Protein AF-0000000084807768 (afdb_homodimer)

Radius of gyration: 32.24 Å; Cα contacts (8 Å, |Δi|>4): 509; chains: 2; bounding box: 111×140×122 Å

Solvent-accessible surface area (backbone atoms only — not comparable to full-atom values): 28298 Å² total; per-residue (Å²): 135,82,79,77,74,78,76,78,73,80,76,80,74,75,76,74,76,69,77,76,74,72,58,70,71,52,49,54,52,36,40,33,54,23,35,33,43,44,36,30,48,33,30,74,87,64,47,47,64,62,57,38,18,57,67,37,71,49,60,60,67,51,44,45,72,77,49,62,34,70,67,48,39,50,44,47,25,26,46,52,51,16,53,52,47,26,67,62,45,48,61,47,45,53,56,60,69,47,89,59,97,47,50,66,65,51,48,50,53,46,53,51,50,50,41,51,58,51,51,41,81,81,64,63,67,42,58,55,39,29,47,56,49,28,37,73,63,62,40,71,42,26,50,47,29,39,60,58,22,60,47,50,50,52,53,48,51,43,45,49,44,14,66,68,67,73,48,60,68,78,36,63,66,59,45,50,34,50,49,46,47,53,48,40,43,45,34,52,50,81,39,32,52,57,55,28,57,71,66,74,42,93,66,80,45,74,70,58,42,50,55,49,47,54,51,51,48,51,50,42,35,35,54,68,70,65,45,71,81,78,65,73,71,75,72,73,74,64,77,72,77,75,72,80,73,78,78,79,85,120,137,84,78,77,75,79,78,78,72,80,77,78,74,75,76,74,76,69,76,76,75,71,57,68,71,52,50,54,50,35,41,32,54,23,34,33,43,46,36,30,48,32,29,74,87,65,48,47,64,62,58,38,18,58,66,38,71,46,59,59,69,50,44,45,73,76,49,63,32,69,67,48,39,50,45,48,25,26,46,52,52,16,51,53,48,27,66,64,46,48,62,46,45,54,55,62,71,48,89,60,97,46,50,65,63,52,48,51,52,45,53,51,50,50,40,51,60,49,53,42,81,80,64,64,67,43,58,56,40,30,46,57,47,29,36,73,64,63,41,70,41,25,50,48,29,39,61,55,22,59,48,50,50,50,52,49,49,42,45,49,44,14,65,68,70,73,47,62,69,80,36,61,67,58,46,52,35,51,48,46,48,55,48,42,44,44,34,52,50,81,38,32,52,57,54,28,55,69,67,74,42,94,66,80,46,73,71,56,41,50,54,48,48,54,51,50,48,50,49,41,35,34,55,69,68,66,44,71,80,79,65,73,72,74,73,74,75,63,74,74,74,78,74,79,74,78,77,79,81,128

Structure (mmCIF, N/CA/C/O backbone):
data_AF-0000000084807768-model_v1
#
loop_
_entity.id
_entity.type
_entity.pdbx_description
1 polymer 'Transcriptional regulator, TetR family'
#
loop_
_atom_site.group_PDB
_atom_site.id
_atom_site.type_symbol
_atom_site.label_atom_id
_atom_site.label_alt_id
_atom_site.label_comp_id
_atom_site.label_asym_id
_atom_site.label_entity_id
_atom_site.label_seq_id
_atom_site.pdbx_PDB_ins_code
_atom_site.Cartn_x
_atom_site.Cartn_y
_atom_site.Cartn_z
_atom_site.occupancy
_atom_site.B_iso_or_equiv
_atom_site.auth_seq_id
_atom_site.auth_comp_id
_atom_site.auth_asym_id
_atom_site.auth_atom_id
_atom_site.pdbx_PDB_model_num
ATOM 1 N N . MET A 1 1 ? -61.125 73.938 -1.178 1 29.27 1 MET A N 1
ATOM 2 C CA . MET A 1 1 ? -61 72.625 -1.854 1 29.27 1 MET A CA 1
ATOM 3 C C . MET A 1 1 ? -59.625 72.062 -1.706 1 29.27 1 MET A C 1
ATOM 5 O O . MET A 1 1 ? -58.719 72.375 -2.475 1 29.27 1 MET A O 1
ATOM 9 N N . LEU A 1 2 ? -59.125 71.938 -0.467 1 34.31 2 LEU A N 1
ATOM 10 C CA . LEU A 1 2 ? -57.781 71.562 -0.011 1 34.31 2 LEU A CA 1
ATOM 11 C C . LEU A 1 2 ? -57.438 70.125 -0.408 1 34.31 2 LEU A C 1
ATOM 13 O O . LEU A 1 2 ? -58.125 69.188 -0.007 1 34.31 2 LEU A O 1
ATOM 17 N N . THR A 1 3 ? -56.906 69.938 -1.585 1 36.53 3 THR A N 1
ATOM 18 C CA . THR A 1 3 ? -56.5 68.688 -2.207 1 36.53 3 THR A CA 1
ATOM 19 C C . THR A 1 3 ? -55.594 67.875 -1.279 1 36.53 3 THR A C 1
ATOM 21 O O . THR A 1 3 ? -54.531 68.375 -0.882 1 36.53 3 THR A O 1
ATOM 24 N N . MET A 1 4 ? -56.094 67 -0.448 1 34.72 4 MET A N 1
ATOM 25 C CA . MET A 1 4 ? -55.469 66.062 0.498 1 34.72 4 MET A CA 1
ATOM 26 C C . MET A 1 4 ? -54.438 65.188 -0.205 1 34.72 4 MET A C 1
ATOM 28 O O . MET A 1 4 ? -54.75 64.5 -1.168 1 34.72 4 MET A O 1
ATOM 32 N N . ILE A 1 5 ? -53.188 65.688 -0.373 1 42.75 5 ILE A N 1
ATOM 33 C CA . ILE A 1 5 ? -52.125 64.938 -0.986 1 42.75 5 ILE A CA 1
ATOM 34 C C . ILE A 1 5 ? -52.031 63.531 -0.302 1 42.75 5 ILE A C 1
ATOM 36 O O . ILE A 1 5 ? -51.969 63.469 0.927 1 42.75 5 ILE A O 1
ATOM 40 N N . PRO A 1 6 ? -52.469 62.469 -0.939 1 42.12 6 PRO A N 1
ATOM 41 C CA . PRO A 1 6 ? -52.438 61.125 -0.344 1 42.12 6 PRO A CA 1
ATOM 42 C C . PRO A 1 6 ? -51.031 60.719 0.126 1 42.12 6 PRO A C 1
ATOM 44 O O . PRO A 1 6 ? -50.031 61.125 -0.489 1 42.12 6 PRO A O 1
ATOM 47 N N . THR A 1 7 ? -50.781 60.719 1.418 1 40.09 7 THR A N 1
ATOM 48 C CA . THR A 1 7 ? -49.531 60.281 2.047 1 40.09 7 THR A CA 1
ATOM 49 C C . THR A 1 7 ? -49.094 58.938 1.503 1 40.09 7 THR A C 1
ATOM 51 O O . THR A 1 7 ? -49.844 57.969 1.578 1 40.09 7 THR A O 1
ATOM 54 N N . MET A 1 8 ? -48.219 58.906 0.481 1 39.56 8 MET A N 1
ATOM 55 C CA . MET A 1 8 ? -47.625 57.719 -0.073 1 39.56 8 MET A CA 1
ATOM 56 C C . MET A 1 8 ? -47.094 56.812 1.036 1 39.56 8 MET A C 1
ATOM 58 O O . MET A 1 8 ? -46.25 57.25 1.848 1 39.56 8 MET A O 1
ATOM 62 N N . MET A 1 9 ? -47.812 55.781 1.543 1 40.69 9 MET A N 1
ATOM 63 C CA . MET A 1 9 ? -47.375 54.781 2.527 1 40.69 9 MET A CA 1
ATOM 64 C C . MET A 1 9 ? -46.031 54.188 2.141 1 40.69 9 MET A C 1
ATOM 66 O O . MET A 1 9 ? -45.781 53.938 0.959 1 40.69 9 MET A O 1
ATOM 70 N N . PRO A 1 10 ? -44.938 54.344 2.908 1 39.03 10 PRO A N 1
ATOM 71 C CA . PRO A 1 10 ? -43.656 53.781 2.58 1 39.03 10 PRO A CA 1
ATOM 72 C C . PRO A 1 10 ? -43.719 52.281 2.223 1 39.03 10 PRO A C 1
ATOM 74 O O . PRO A 1 10 ? -44.625 51.594 2.686 1 39.03 10 PRO A O 1
ATOM 77 N N . ASN A 1 11 ? -43.406 51.906 1.027 1 36.78 11 ASN A N 1
ATOM 78 C CA . ASN A 1 11 ? -43.219 50.531 0.542 1 36.78 11 ASN A CA 1
ATOM 79 C C . ASN A 1 11 ? -42.469 49.688 1.538 1 36.78 11 ASN A C 1
ATOM 81 O O . ASN A 1 11 ? -41.375 50.062 2.008 1 36.78 11 ASN A O 1
ATOM 85 N N . ARG A 1 12 ? -43.094 48.781 2.322 1 38.62 12 ARG A N 1
ATOM 86 C CA . ARG A 1 12 ? -42.5 47.719 3.133 1 38.62 12 ARG A CA 1
ATOM 87 C C . ARG A 1 12 ? -41.281 47.094 2.428 1 38.62 12 ARG A C 1
ATOM 89 O O . ARG A 1 12 ? -41.406 46.625 1.304 1 38.62 12 ARG A O 1
ATOM 96 N N . HIS A 1 13 ? -40.062 47.531 2.73 1 37.94 13 HIS A N 1
ATOM 97 C CA . HIS A 1 13 ? -38.812 46.906 2.316 1 37.94 13 HIS A CA 1
ATOM 98 C C . HIS A 1 13 ? -38.938 45.375 2.232 1 37.94 13 HIS A C 1
ATOM 100 O O . HIS A 1 13 ? -39.531 44.781 3.109 1 37.94 13 HIS A O 1
ATOM 106 N N . ALA A 1 14 ? -38.844 44.75 1.105 1 40.06 14 ALA A N 1
ATOM 107 C CA . ALA A 1 14 ? -38.656 43.344 0.775 1 40.06 14 ALA A CA 1
ATOM 108 C C . ALA A 1 14 ? -37.75 42.656 1.783 1 40.06 14 ALA A C 1
ATOM 110 O O . ALA A 1 14 ? -36.594 43.031 1.935 1 40.06 14 ALA A O 1
ATOM 111 N N . ALA A 1 15 ? -38.219 42.188 2.869 1 39.19 15 ALA A N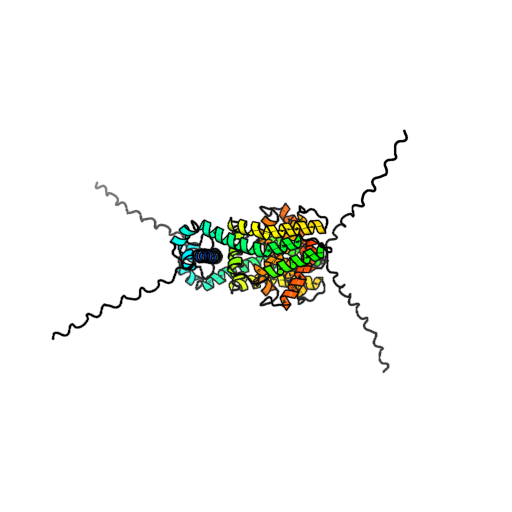 1
ATOM 112 C CA . ALA A 1 15 ? -37.438 41.25 3.676 1 39.19 15 ALA A CA 1
ATOM 113 C C . ALA A 1 15 ? -36.594 40.344 2.793 1 39.19 15 ALA A C 1
ATOM 115 O O . ALA A 1 15 ? -37.125 39.688 1.876 1 39.19 15 ALA A O 1
ATOM 116 N N . HIS A 1 16 ? -35.375 40.656 2.439 1 39.19 16 HIS A N 1
ATOM 117 C CA . HIS A 1 16 ? -34.406 39.812 1.778 1 39.19 16 HIS A CA 1
ATOM 118 C C . HIS A 1 16 ? -34.531 38.344 2.244 1 39.19 16 HIS A C 1
ATOM 120 O O . HIS A 1 16 ? -34.594 38.094 3.445 1 39.19 16 HIS A O 1
ATOM 126 N N . ASP A 1 17 ? -35.125 37.438 1.575 1 40.28 17 ASP A N 1
ATOM 127 C CA . ASP A 1 17 ? -35.156 35.969 1.685 1 40.28 17 ASP A CA 1
ATOM 128 C C . ASP A 1 17 ? -33.844 35.438 2.199 1 40.28 17 ASP A C 1
ATOM 130 O O . ASP A 1 17 ? -32.812 35.531 1.517 1 40.28 17 ASP A O 1
ATOM 134 N N . ARG A 1 18 ? -33.531 35.5 3.479 1 44.38 18 ARG A N 1
ATOM 135 C CA . ARG A 1 18 ? -32.344 34.75 3.959 1 44.38 18 ARG A CA 1
ATOM 136 C C . ARG A 1 18 ? -32.25 33.406 3.268 1 44.38 18 ARG A C 1
ATOM 138 O O . ARG A 1 18 ? -33.219 32.656 3.176 1 44.38 18 ARG A O 1
ATOM 145 N N . PRO A 1 19 ? -31.344 33.125 2.389 1 46.38 19 PRO A N 1
ATOM 146 C CA . PRO A 1 19 ? -31.219 31.797 1.758 1 46.38 19 PRO A CA 1
ATOM 147 C C . PRO A 1 19 ? -31.547 30.656 2.713 1 46.38 19 PRO A C 1
ATOM 149 O O . PRO A 1 19 ? -31.203 30.703 3.896 1 46.38 19 PRO A O 1
ATOM 152 N N . MET A 1 20 ? -32.594 29.984 2.604 1 43.62 20 MET A N 1
ATOM 153 C CA . MET A 1 20 ? -33 28.781 3.334 1 43.62 20 MET A CA 1
ATOM 154 C C . MET A 1 20 ? -31.781 27.922 3.664 1 43.62 20 MET A C 1
ATOM 156 O O . MET A 1 20 ? -30.984 27.578 2.781 1 43.62 20 MET A O 1
ATOM 160 N N . ALA A 1 21 ? -31.312 27.875 4.906 1 47.38 21 ALA A N 1
ATOM 161 C CA . ALA A 1 21 ? -30.266 26.984 5.406 1 47.38 21 ALA A CA 1
ATOM 162 C C . ALA A 1 21 ? -30.422 25.578 4.836 1 47.38 21 ALA A C 1
ATOM 164 O O . ALA A 1 21 ? -31.547 25.094 4.68 1 47.38 21 ALA A O 1
ATOM 165 N N . PRO A 1 22 ? -29.5 25.047 4.035 1 53.06 22 PRO A N 1
ATOM 166 C CA . PRO A 1 22 ? -29.625 23.672 3.523 1 53.06 22 PRO A CA 1
ATOM 167 C C . PRO A 1 22 ? -30.188 22.703 4.562 1 53.06 22 PRO A C 1
ATOM 169 O O . PRO A 1 22 ? -30.016 22.922 5.766 1 53.06 22 PRO A O 1
ATOM 172 N N . PRO A 1 23 ? -31.078 21.781 4.168 1 56.97 23 PRO A N 1
ATOM 173 C CA . PRO A 1 23 ? -31.656 20.812 5.113 1 56.97 23 PRO A CA 1
ATOM 174 C C . PRO A 1 23 ? -30.609 20.125 5.973 1 56.97 23 PRO A C 1
ATOM 176 O O . PRO A 1 23 ? -29.453 19.984 5.547 1 56.97 23 PRO A O 1
ATOM 179 N N . ALA A 1 24 ? -30.844 19.969 7.285 1 55.81 24 ALA A N 1
ATOM 180 C CA . ALA A 1 24 ? -30 19.391 8.328 1 55.81 24 ALA A CA 1
ATOM 181 C C . ALA A 1 24 ? -29.219 18.203 7.793 1 55.81 24 ALA A C 1
ATOM 183 O O . ALA A 1 24 ? -28.047 18.016 8.141 1 55.81 24 ALA A O 1
ATOM 184 N N . SER A 1 25 ? -29.891 17.375 6.902 1 65.12 25 SER A N 1
ATOM 185 C CA . SER A 1 25 ? -29.234 16.203 6.32 1 65.12 25 SER A CA 1
ATOM 186 C C . SER A 1 25 ? -28.078 16.609 5.41 1 65.12 25 SER A C 1
ATOM 188 O O . SER A 1 25 ? -27.031 15.969 5.41 1 65.12 25 SER A O 1
ATOM 190 N N . ASP A 1 26 ? -28.219 17.75 4.965 1 85.56 26 ASP A N 1
ATOM 191 C CA . ASP A 1 26 ? -27.219 18.234 4.016 1 85.56 26 ASP A CA 1
ATOM 192 C C . ASP A 1 26 ? -25.984 18.781 4.742 1 85.56 26 ASP A C 1
ATOM 194 O O . ASP A 1 26 ? -24.844 18.484 4.355 1 85.56 26 ASP A O 1
ATOM 198 N N . THR A 1 27 ? -26.328 19.281 5.996 1 91.75 27 THR A N 1
ATOM 199 C CA . THR A 1 27 ? -25.25 19.859 6.777 1 91.75 27 THR A CA 1
ATOM 200 C C . THR A 1 27 ? -24.359 18.766 7.371 1 91.75 27 THR A C 1
ATOM 202 O O . THR A 1 27 ? -23.141 18.859 7.332 1 91.75 27 THR A O 1
ATOM 205 N N . ARG A 1 28 ? -25 17.734 7.852 1 94.94 28 ARG A N 1
ATOM 206 C CA . ARG A 1 28 ? -24.266 16.609 8.422 1 94.94 28 ARG A CA 1
ATOM 207 C C . ARG A 1 28 ? -23.359 15.961 7.379 1 94.94 28 ARG A C 1
ATOM 209 O O . ARG A 1 28 ? -22.203 15.672 7.656 1 94.94 28 ARG A O 1
ATOM 216 N N . ALA A 1 29 ? -23.938 15.789 6.234 1 95.38 29 ALA A N 1
ATOM 217 C CA . ALA A 1 29 ? -23.188 15.172 5.145 1 95.38 29 ALA A CA 1
ATOM 218 C C . ALA A 1 29 ? -22.016 16.047 4.73 1 95.38 29 ALA A C 1
ATOM 220 O O . ALA A 1 29 ? -20.922 15.539 4.469 1 95.38 29 ALA A O 1
ATOM 221 N N . ARG A 1 30 ? -22.203 17.25 4.738 1 95.88 30 ARG A N 1
ATOM 222 C CA . ARG A 1 30 ? -21.141 18.188 4.383 1 95.88 30 ARG A CA 1
ATOM 223 C C . ARG A 1 30 ? -20.016 18.156 5.414 1 95.88 30 ARG A C 1
ATOM 225 O O . ARG A 1 30 ? -18.844 18.234 5.062 1 95.88 30 ARG A O 1
ATOM 232 N N . MET A 1 31 ? -20.406 18.062 6.625 1 97.38 31 MET A N 1
ATOM 233 C CA . MET A 1 31 ? -19.422 18.031 7.691 1 97.38 31 MET A CA 1
ATOM 234 C C . MET A 1 31 ? -18.609 16.734 7.641 1 97.38 31 MET A C 1
ATOM 236 O O . MET A 1 31 ? -17.406 16.734 7.895 1 97.38 31 MET A O 1
ATOM 240 N N . ILE A 1 32 ? -19.281 15.672 7.277 1 97.88 32 ILE A N 1
ATOM 241 C CA . ILE A 1 32 ? -18.594 14.391 7.148 1 97.88 32 ILE A CA 1
ATOM 242 C C . ILE A 1 32 ? -17.609 14.445 5.98 1 97.88 32 ILE A C 1
ATOM 244 O O . ILE A 1 32 ? -16.469 14.008 6.105 1 97.88 32 ILE A O 1
ATOM 248 N N . GLU A 1 33 ? -18.031 15 4.898 1 96.88 33 GLU A N 1
ATOM 249 C CA . GLU A 1 33 ? -17.156 15.141 3.738 1 96.88 33 GLU A CA 1
ATOM 250 C C . GLU A 1 33 ? -15.953 16.031 4.055 1 96.88 33 GLU A C 1
ATOM 252 O O . GLU A 1 33 ? -14.82 15.695 3.691 1 96.88 33 GLU A O 1
ATOM 257 N N . ALA A 1 34 ? -16.234 17.078 4.73 1 97.31 34 ALA A N 1
ATOM 258 C CA . ALA A 1 34 ? -15.156 17.969 5.164 1 97.31 34 ALA A CA 1
ATOM 259 C C . ALA A 1 34 ? -14.211 17.25 6.117 1 97.31 34 ALA A C 1
ATOM 261 O O . ALA A 1 34 ? -12.992 17.438 6.043 1 97.31 34 ALA A O 1
ATOM 262 N N . ALA A 1 35 ? -14.773 16.5 7 1 98.25 35 ALA A N 1
ATOM 263 C CA . ALA A 1 35 ? -13.977 15.75 7.965 1 98.25 35 ALA A CA 1
ATOM 264 C C . ALA A 1 35 ? -13.039 14.773 7.262 1 98.25 35 ALA A C 1
ATOM 266 O O . ALA A 1 35 ? -11.859 14.68 7.609 1 98.25 35 ALA A O 1
ATOM 267 N N . ILE A 1 36 ? -13.531 14.078 6.254 1 97.44 36 ILE A N 1
ATOM 268 C CA . ILE A 1 36 ? -12.719 13.125 5.5 1 97.44 36 ILE A CA 1
ATOM 269 C C . ILE A 1 36 ? -11.547 13.859 4.852 1 97.44 36 ILE A C 1
ATOM 271 O O . ILE A 1 36 ? -10.398 13.398 4.93 1 97.44 36 ILE A O 1
ATOM 275 N N . GLU A 1 37 ? -11.797 14.93 4.359 1 95.31 37 GLU A N 1
ATOM 276 C CA . GLU A 1 37 ? -10.766 15.703 3.674 1 95.31 37 GLU A CA 1
ATOM 277 C C . GLU A 1 37 ? -9.734 16.25 4.66 1 95.31 37 GLU A C 1
ATOM 279 O O . GLU A 1 37 ? -8.531 16.094 4.449 1 95.31 37 GLU A O 1
ATOM 284 N N . VAL A 1 38 ? -10.242 16.859 5.746 1 95.56 38 VAL A N 1
ATOM 285 C CA . VAL A 1 38 ? -9.359 17.547 6.688 1 95.56 38 VAL A CA 1
ATOM 286 C C . VAL A 1 38 ? -8.562 16.516 7.484 1 95.56 38 VAL A C 1
ATOM 288 O O . VAL A 1 38 ? -7.332 16.594 7.559 1 95.56 38 VAL A O 1
ATOM 291 N N . PHE A 1 39 ? -9.203 15.484 8.008 1 95.94 39 PHE A N 1
ATOM 292 C CA . PHE A 1 39 ? -8.508 14.453 8.766 1 95.94 39 PHE A CA 1
ATOM 293 C C . PHE A 1 39 ? -7.562 13.664 7.863 1 95.94 39 PHE A C 1
ATOM 295 O O . PHE A 1 39 ? -6.492 13.234 8.305 1 95.94 39 PHE A O 1
ATOM 302 N N . GLY A 1 40 ? -7.953 13.477 6.621 1 92.88 40 GLY A N 1
ATOM 303 C CA . GLY A 1 40 ? -7.062 12.844 5.664 1 92.88 40 GLY A CA 1
ATOM 304 C C . GLY A 1 40 ? -5.809 13.656 5.391 1 92.88 40 GLY A C 1
ATOM 305 O O . GLY A 1 40 ? -4.723 13.094 5.238 1 92.88 40 GLY A O 1
ATOM 306 N N . SER A 1 41 ? -5.973 14.914 5.418 1 88.88 41 SER A N 1
ATOM 307 C CA . SER A 1 41 ? -4.887 15.797 5.016 1 88.88 41 SER A CA 1
ATOM 308 C C . SER A 1 41 ? -3.932 16.062 6.18 1 88.88 41 SER A C 1
ATOM 310 O O . SER A 1 41 ? -2.717 15.914 6.035 1 88.88 41 SER A O 1
ATOM 312 N N . VAL A 1 42 ? -4.508 16.344 7.395 1 89.56 42 VAL A N 1
ATOM 313 C CA . VAL A 1 42 ? -3.615 16.828 8.438 1 89.56 42 VAL A CA 1
ATOM 314 C C . VAL A 1 42 ? -3.641 15.875 9.633 1 89.56 42 VAL A C 1
ATOM 316 O O . VAL A 1 42 ? -2.889 16.047 10.594 1 89.56 42 VAL A O 1
ATOM 319 N N . GLY A 1 43 ? -4.477 14.852 9.547 1 90.88 43 GLY A N 1
ATOM 320 C CA . GLY A 1 43 ? -4.555 13.898 10.641 1 90.88 43 GLY A CA 1
ATOM 321 C C . GLY A 1 43 ? -5.465 14.352 11.773 1 90.88 43 GLY A C 1
ATOM 322 O O . GLY A 1 43 ? -5.918 15.5 11.781 1 90.88 43 GLY A O 1
ATOM 323 N N . TYR A 1 44 ? -5.762 13.461 12.672 1 93.62 44 TYR A N 1
ATOM 324 C CA . TYR A 1 44 ? -6.664 13.727 13.789 1 93.62 44 TYR A CA 1
ATOM 325 C C . TYR A 1 44 ? -6.094 14.805 14.695 1 93.62 44 TYR A C 1
ATOM 327 O O . TYR A 1 44 ? -6.785 15.766 15.039 1 93.62 44 TYR A O 1
ATOM 335 N N . ASP A 1 45 ? -4.844 14.648 15.094 1 90.44 45 ASP A N 1
ATOM 336 C CA . ASP A 1 45 ? -4.227 15.578 16.047 1 90.44 45 ASP A CA 1
ATOM 337 C C . ASP A 1 45 ? -4.004 16.938 15.406 1 90.44 45 ASP A C 1
ATOM 339 O O . ASP A 1 45 ? -4.113 17.969 16.078 1 90.44 45 ASP A O 1
ATOM 343 N N . GLY A 1 46 ? -3.801 16.953 14.164 1 89 46 GLY A N 1
ATOM 344 C CA . GLY A 1 46 ? -3.504 18.188 13.469 1 89 46 GLY A CA 1
ATOM 345 C C . GLY A 1 46 ? -4.746 18.984 13.117 1 89 46 GLY A C 1
ATOM 346 O O . GLY A 1 46 ? -4.664 20.188 12.844 1 89 46 GLY A O 1
ATOM 347 N N . ALA A 1 47 ? -5.816 18.328 13.117 1 94.69 47 ALA A N 1
ATOM 348 C CA . ALA A 1 47 ? -7.062 18.969 12.727 1 94.69 47 ALA A CA 1
ATOM 349 C C . ALA A 1 47 ? -7.672 19.75 13.898 1 94.69 47 ALA A C 1
ATOM 351 O O . ALA A 1 47 ? -7.613 19.297 15.039 1 94.69 47 ALA A O 1
ATOM 352 N N . THR A 1 48 ? -8.281 20.891 13.555 1 95.44 48 THR A N 1
ATOM 353 C CA . THR A 1 48 ? -9.008 21.656 14.562 1 95.44 48 THR A CA 1
ATOM 354 C C . THR A 1 48 ? -10.484 21.766 14.203 1 95.44 48 THR A C 1
ATOM 356 O O . THR A 1 48 ? -10.852 21.641 13.031 1 95.44 48 THR A O 1
ATOM 359 N N . THR A 1 49 ? -11.273 22.016 15.227 1 96.94 49 THR A N 1
ATOM 360 C CA . THR A 1 49 ? -12.695 22.203 14.984 1 96.94 49 THR A CA 1
ATOM 361 C C . THR A 1 49 ? -12.938 23.422 14.094 1 96.94 49 THR A C 1
ATOM 363 O O . THR A 1 49 ? -13.875 23.422 13.289 1 96.94 49 THR A O 1
ATOM 366 N N . ARG A 1 50 ? -12.141 24.422 14.195 1 96.38 50 ARG A N 1
ATOM 367 C CA . ARG A 1 50 ? -12.258 25.594 13.344 1 96.38 50 ARG A CA 1
ATOM 368 C C . ARG A 1 50 ? -12.023 25.234 11.883 1 96.38 50 ARG A C 1
ATOM 370 O O . ARG A 1 50 ? -12.812 25.609 11.016 1 96.38 50 ARG A O 1
ATOM 377 N N . GLN A 1 51 ? -10.984 24.516 11.625 1 95.38 51 GLN A N 1
ATOM 378 C CA . GLN A 1 51 ? -10.656 24.078 10.273 1 95.38 51 GLN A CA 1
ATOM 379 C C . GLN A 1 51 ? -11.781 23.219 9.688 1 95.38 51 GLN A C 1
ATOM 381 O O . GLN A 1 51 ? -12.148 23.391 8.523 1 95.38 51 GLN A O 1
ATOM 386 N N . LEU A 1 52 ? -12.281 22.281 10.492 1 97.75 52 LEU A N 1
ATOM 387 C CA . LEU A 1 52 ? -13.344 21.375 10.07 1 97.75 52 LEU A CA 1
ATOM 388 C C . LEU A 1 52 ? -14.609 22.156 9.711 1 97.75 52 LEU A C 1
ATOM 390 O O . LEU A 1 52 ? -15.203 21.938 8.656 1 97.75 52 LEU A O 1
ATOM 394 N N . ALA A 1 53 ? -14.969 23.094 10.57 1 97.56 53 ALA A N 1
ATOM 395 C CA . ALA A 1 53 ? -16.156 23.906 10.359 1 97.56 53 ALA A CA 1
ATOM 396 C C . ALA A 1 53 ? -16.016 24.797 9.125 1 97.56 53 ALA A C 1
ATOM 398 O O . ALA A 1 53 ? -16.938 24.906 8.312 1 97.56 53 ALA A O 1
ATOM 399 N N . GLU A 1 54 ? -14.875 25.406 8.969 1 97.25 54 GLU A N 1
ATOM 400 C CA . GLU A 1 54 ? -14.602 26.266 7.82 1 97.25 54 GLU A CA 1
ATOM 401 C C . GLU A 1 54 ? -14.68 25.484 6.512 1 97.25 54 GLU A C 1
ATOM 403 O O . GLU A 1 54 ? -15.297 25.938 5.547 1 97.25 54 GLU A O 1
ATOM 408 N N . ARG A 1 55 ? -14.133 24.312 6.512 1 95.94 55 ARG A N 1
ATOM 409 C CA . ARG A 1 55 ? -14.148 23.484 5.309 1 95.94 55 ARG A CA 1
ATOM 410 C C . ARG A 1 55 ? -15.57 23.062 4.957 1 95.94 55 ARG A C 1
ATOM 412 O O . ARG A 1 55 ? -15.914 22.953 3.779 1 95.94 55 ARG A O 1
ATOM 419 N N . ALA A 1 56 ? -16.359 22.859 5.949 1 97 56 ALA A N 1
ATOM 420 C CA . ALA A 1 56 ? -17.734 22.406 5.754 1 97 56 ALA A CA 1
ATOM 421 C C . ALA A 1 56 ? -18.656 23.578 5.441 1 97 56 ALA A C 1
ATOM 423 O O . ALA A 1 56 ? -19.797 23.391 5.047 1 97 56 ALA A O 1
ATOM 424 N N . GLY A 1 57 ? -18.172 24.781 5.688 1 96.94 57 GLY A N 1
ATOM 425 C CA . GLY A 1 57 ? -19 25.969 5.473 1 96.94 57 GLY A CA 1
ATOM 426 C C . GLY A 1 57 ? -20.078 26.141 6.516 1 96.94 57 GLY A C 1
ATOM 427 O O . GLY A 1 57 ? -21.203 26.516 6.191 1 96.94 57 GLY A O 1
ATOM 428 N N . VAL A 1 58 ? -19.719 25.812 7.742 1 96.31 58 VAL A N 1
ATOM 429 C CA . VAL A 1 58 ? -20.703 25.922 8.82 1 96.31 58 VAL A CA 1
ATOM 430 C C . VAL A 1 58 ? -20.078 26.656 10.008 1 96.31 58 VAL A C 1
ATOM 432 O O . VAL A 1 58 ? -18.875 26.891 10.047 1 96.31 58 VAL A O 1
ATOM 435 N N . ASN A 1 59 ? -20.969 26.969 10.898 1 94.88 59 ASN A N 1
ATOM 436 C CA . ASN A 1 59 ? -20.516 27.516 12.18 1 94.88 59 ASN A CA 1
ATOM 437 C C . ASN A 1 59 ? -19.844 26.438 13.031 1 94.88 59 ASN A C 1
ATOM 439 O O . ASN A 1 59 ? -20.281 25.281 13.031 1 94.88 59 ASN A O 1
ATOM 443 N N . GLN A 1 60 ? -18.828 26.859 13.773 1 95.38 60 GLN A N 1
ATOM 444 C CA . GLN A 1 60 ? -18.078 25.922 14.594 1 95.38 60 GLN A CA 1
ATOM 445 C C . GLN A 1 60 ? -18.984 25.203 15.594 1 95.38 60 GLN A C 1
ATOM 447 O O . GLN A 1 60 ? -18.75 24.047 15.945 1 95.38 60 GLN A O 1
ATOM 452 N N . ALA A 1 61 ? -20.047 25.859 15.992 1 95.19 61 ALA A N 1
ATOM 453 C CA . ALA A 1 61 ? -20.984 25.312 16.969 1 95.19 61 ALA A CA 1
ATOM 454 C C . ALA A 1 61 ? -21.766 24.156 16.375 1 95.19 61 ALA A C 1
ATOM 456 O O . ALA A 1 61 ? -22.406 23.391 17.109 1 95.19 61 ALA A O 1
ATOM 457 N N . ALA A 1 62 ? -21.75 24.016 15.133 1 95.62 62 ALA A N 1
ATOM 458 C CA . ALA A 1 62 ? -22.484 22.953 14.453 1 95.62 62 ALA A CA 1
ATOM 459 C C . ALA A 1 62 ? -21.891 21.578 14.781 1 95.62 62 ALA A C 1
ATOM 461 O O . ALA A 1 62 ? -22.625 20.578 14.82 1 95.62 62 ALA A O 1
ATOM 462 N N . ILE A 1 63 ? -20.594 21.453 15.039 1 96.44 63 ILE A N 1
ATOM 463 C CA . ILE A 1 63 ? -19.906 20.188 15.281 1 96.44 63 ILE A CA 1
ATOM 464 C C . ILE A 1 63 ? -20.406 19.578 16.594 1 96.44 63 ILE A C 1
ATOM 466 O O . ILE A 1 63 ? -20.891 18.453 16.609 1 96.44 63 ILE A O 1
ATOM 470 N N . PRO A 1 64 ? -20.359 20.312 17.672 1 95.81 64 PRO A N 1
ATOM 471 C CA . PRO A 1 64 ? -20.922 19.719 18.875 1 95.81 64 PRO A CA 1
ATOM 472 C C . PRO A 1 64 ? -22.422 19.484 18.766 1 95.81 64 PRO A C 1
ATOM 474 O O . PRO A 1 64 ? -22.953 18.516 19.328 1 95.81 64 PRO A O 1
ATOM 477 N N . TYR A 1 65 ? -23.109 20.312 18.094 1 95.69 65 TYR A N 1
ATOM 478 C CA . TYR A 1 65 ? -24.547 20.172 17.953 1 95.69 65 TYR A CA 1
ATOM 479 C C . TYR A 1 65 ? -24.906 18.875 17.219 1 95.69 65 TYR A C 1
ATOM 481 O O . TYR A 1 65 ? -25.75 18.109 17.672 1 95.69 65 TYR A O 1
ATOM 489 N N . HIS A 1 66 ? -24.234 18.562 16.172 1 95.88 66 HIS A N 1
ATOM 490 C CA . HIS A 1 66 ? -24.594 17.438 15.328 1 95.88 66 HIS A CA 1
ATOM 491 C C . HIS A 1 66 ? -23.859 16.172 15.758 1 95.88 66 HIS A C 1
ATOM 493 O O . HIS A 1 66 ? -24.375 15.062 15.586 1 95.88 66 HIS A O 1
ATOM 499 N N . PHE A 1 67 ? -22.578 16.281 16.344 1 97.31 67 PHE A N 1
ATOM 500 C CA . PHE A 1 67 ? -21.75 15.094 16.531 1 97.31 67 PHE A CA 1
ATOM 501 C C . PHE A 1 67 ? -21.297 14.992 17.984 1 97.31 67 PHE A C 1
ATOM 503 O O . PHE A 1 67 ? -20.922 13.906 18.438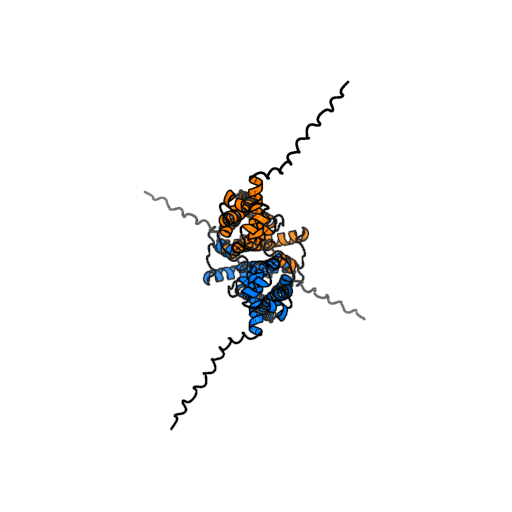 1 97.31 67 PHE A O 1
ATOM 510 N N . GLY A 1 68 ? -21.328 16.062 18.625 1 96.31 68 GLY A N 1
ATOM 511 C CA . GLY A 1 68 ? -20.844 16.062 19.984 1 96.31 68 GLY A CA 1
ATOM 512 C C . GLY A 1 68 ? -19.422 16.578 20.125 1 96.31 68 GLY A C 1
ATOM 513 O O . GLY A 1 68 ? -19.062 17.172 21.125 1 96.31 68 GLY A O 1
ATOM 514 N N . GLY A 1 69 ? -18.5 16.203 19.047 1 97 69 GLY A N 1
ATOM 515 C CA . GLY A 1 69 ? -17.141 16.688 19.109 1 97 69 GLY A CA 1
ATOM 516 C C . GLY A 1 69 ? -16.266 16.203 17.953 1 97 69 GLY A C 1
ATOM 517 O O . GLY A 1 69 ? -16.766 15.562 17.031 1 97 69 GLY A O 1
ATOM 518 N N . LYS A 1 70 ? -15.031 16.609 18.078 1 97.5 70 LYS A N 1
ATOM 519 C CA . LYS A 1 70 ? -14.062 16.266 17.047 1 97.5 70 LYS A CA 1
ATOM 520 C C . LYS A 1 70 ? -13.922 14.758 16.906 1 97.5 70 LYS A C 1
ATOM 522 O O . LYS A 1 70 ? -13.875 14.242 15.781 1 97.5 70 LYS A O 1
ATOM 527 N N . ARG A 1 71 ? -13.883 14.094 18.016 1 97.5 71 ARG A N 1
ATOM 528 C CA . ARG A 1 71 ? -13.695 12.648 17.984 1 97.5 71 ARG A CA 1
ATOM 529 C C . ARG A 1 71 ? -14.883 11.953 17.328 1 97.5 71 ARG A C 1
ATOM 531 O O . ARG A 1 71 ? -14.711 11.07 16.484 1 97.5 71 ARG A O 1
ATOM 538 N N . GLU A 1 72 ? -16.031 12.336 17.703 1 98 72 GLU A N 1
ATOM 539 C CA . GLU A 1 72 ? -17.25 11.734 17.156 1 98 72 GLU A CA 1
ATOM 540 C C . GLU A 1 72 ? -17.375 12.031 15.664 1 98 72 GLU A C 1
ATOM 542 O O . GLU A 1 72 ? -17.844 11.18 14.898 1 98 72 GLU A O 1
ATOM 547 N N . LEU A 1 73 ? -16.984 13.234 15.305 1 98.25 73 LEU A N 1
ATOM 548 C CA . LEU A 1 73 ? -17 13.578 13.883 1 98.25 73 LEU A CA 1
ATOM 549 C C . LEU A 1 73 ? -15.977 12.734 13.117 1 98.25 73 LEU A C 1
ATOM 551 O O . LEU A 1 73 ? -16.25 12.281 12.008 1 98.25 73 LEU A O 1
ATOM 555 N N . TYR A 1 74 ? -14.844 12.5 13.703 1 98.25 74 TYR A N 1
ATOM 556 C CA . TYR A 1 74 ? -13.805 11.656 13.125 1 98.25 74 TYR A CA 1
ATOM 557 C C . TYR A 1 74 ? -14.32 10.242 12.891 1 98.25 74 TYR A C 1
ATOM 559 O O . TYR A 1 74 ? -14.156 9.68 11.805 1 98.25 74 TYR A O 1
ATOM 567 N N . LEU A 1 75 ? -14.945 9.711 13.844 1 98.44 75 LEU A N 1
ATOM 568 C CA . LEU A 1 75 ? -15.469 8.352 13.75 1 98.44 75 LEU A CA 1
ATOM 569 C C . LEU A 1 75 ? -16.641 8.281 12.781 1 98.44 75 LEU A C 1
ATOM 571 O O . LEU A 1 75 ? -16.828 7.273 12.094 1 98.44 75 LEU A O 1
ATOM 575 N N . ALA A 1 76 ? -17.359 9.344 12.719 1 98.25 76 ALA A N 1
ATOM 576 C CA . ALA A 1 76 ? -18.453 9.406 11.75 1 98.25 76 ALA A CA 1
ATOM 577 C C . ALA A 1 76 ? -17.922 9.398 10.32 1 98.25 76 ALA A C 1
ATOM 579 O O . ALA A 1 76 ? -18.516 8.797 9.43 1 98.25 76 ALA A O 1
ATOM 580 N N . ALA A 1 77 ? -16.844 10.125 10.086 1 98.31 77 ALA A N 1
ATOM 581 C CA . ALA A 1 77 ? -16.188 10.094 8.789 1 98.31 77 ALA A CA 1
ATOM 582 C C . ALA A 1 77 ? -15.742 8.68 8.43 1 98.31 77 ALA A C 1
ATOM 584 O O . ALA A 1 77 ? -15.977 8.219 7.309 1 98.31 77 ALA A O 1
ATOM 585 N N . ALA A 1 78 ? -15.172 8 9.383 1 98.12 78 ALA A N 1
ATOM 586 C CA . ALA A 1 78 ? -14.742 6.621 9.18 1 98.12 78 ALA A CA 1
ATOM 587 C C . ALA A 1 78 ? -15.93 5.719 8.859 1 98.12 78 ALA A C 1
ATOM 589 O O . ALA A 1 78 ? -15.852 4.875 7.961 1 98.12 78 ALA A O 1
ATOM 590 N N . GLN A 1 79 ? -16.969 5.953 9.586 1 98.06 79 GLN A N 1
ATOM 591 C CA . GLN A 1 79 ? -18.172 5.141 9.383 1 98.06 79 GLN A CA 1
ATOM 592 C C . GLN A 1 79 ? -18.75 5.363 7.992 1 98.06 79 GLN A C 1
ATOM 594 O O . GLN A 1 79 ? -19.25 4.426 7.363 1 98.06 79 GLN A O 1
ATOM 599 N N . ALA A 1 80 ? -18.719 6.578 7.562 1 97.06 80 ALA A N 1
ATOM 600 C CA . ALA A 1 80 ? -19.219 6.879 6.223 1 97.06 80 ALA A CA 1
ATOM 601 C C . ALA A 1 80 ? -18.422 6.125 5.16 1 97.06 80 ALA A C 1
ATOM 603 O O . ALA A 1 80 ? -19 5.578 4.215 1 97.06 80 ALA A O 1
ATOM 604 N N . ILE A 1 81 ? -17.156 6.078 5.312 1 96.44 81 ILE A N 1
ATOM 605 C CA . ILE A 1 81 ? -16.297 5.344 4.391 1 96.44 81 ILE A CA 1
ATOM 606 C C . ILE A 1 81 ? -16.594 3.852 4.477 1 96.44 81 ILE A C 1
ATOM 608 O O . ILE A 1 81 ? -16.75 3.18 3.453 1 96.44 81 ILE A O 1
ATOM 612 N N . ALA A 1 82 ? -16.719 3.377 5.676 1 97.06 82 ALA A N 1
ATOM 613 C CA . ALA A 1 82 ? -17.031 1.966 5.887 1 97.06 82 ALA A CA 1
ATOM 614 C C . ALA A 1 82 ? -18.359 1.591 5.23 1 97.06 82 ALA A C 1
ATOM 616 O O . ALA A 1 82 ? -18.453 0.55 4.578 1 97.06 82 ALA A O 1
ATOM 617 N N . ASP A 1 83 ? -19.328 2.443 5.414 1 96.31 83 ASP A N 1
ATOM 618 C CA . ASP A 1 83 ? -20.656 2.189 4.855 1 96.31 83 ASP A CA 1
ATOM 619 C C . ASP A 1 83 ? -20.609 2.152 3.332 1 96.31 83 ASP A C 1
ATOM 621 O O . ASP A 1 83 ? -21.25 1.304 2.707 1 96.31 83 ASP A O 1
ATOM 625 N N . TYR A 1 84 ? -19.906 3.037 2.793 1 93.62 84 TYR A N 1
ATOM 626 C CA . TYR A 1 84 ? -19.766 3.062 1.342 1 93.62 84 TYR A CA 1
ATOM 627 C C . TYR A 1 84 ? -19.078 1.8 0.839 1 93.62 84 TYR A C 1
ATOM 629 O O . TYR A 1 84 ? -19.578 1.141 -0.081 1 93.62 84 TYR A O 1
ATOM 637 N N . MET A 1 85 ? -17.984 1.46 1.437 1 94.06 85 MET A N 1
ATOM 638 C CA . MET A 1 85 ? -17.25 0.261 1.041 1 94.06 85 MET A CA 1
ATOM 639 C C . MET A 1 85 ? -18.125 -0.983 1.192 1 94.06 85 MET A C 1
ATOM 641 O O . MET A 1 85 ? -18.141 -1.848 0.314 1 94.06 85 MET A O 1
ATOM 645 N N . ARG A 1 86 ? -18.797 -1.021 2.283 1 95.06 86 ARG A N 1
ATOM 646 C CA . ARG A 1 86 ? -19.688 -2.148 2.533 1 95.06 86 ARG A CA 1
ATOM 647 C C . ARG A 1 86 ? -20.734 -2.271 1.435 1 95.06 86 ARG A C 1
ATOM 649 O O . ARG A 1 86 ? -21.047 -3.377 0.979 1 95.06 86 ARG A O 1
ATOM 656 N N . SER A 1 87 ? -21.281 -1.186 1.01 1 94.88 87 SER A N 1
ATOM 657 C CA . SER A 1 87 ? -22.312 -1.202 -0.019 1 94.88 87 SER A CA 1
ATOM 658 C C . SER A 1 87 ? -21.781 -1.757 -1.334 1 94.88 87 SER A C 1
ATOM 660 O O . SER A 1 87 ? -22.531 -2.295 -2.143 1 94.88 87 SER A O 1
ATOM 662 N N . ARG A 1 88 ? -20.484 -1.625 -1.546 1 93 88 ARG A N 1
ATOM 663 C CA . ARG A 1 88 ? -19.859 -2.113 -2.773 1 93 88 ARG A CA 1
ATOM 664 C C . ARG A 1 88 ? -19.438 -3.57 -2.627 1 93 88 ARG A C 1
ATOM 666 O O . ARG A 1 88 ? -19.469 -4.332 -3.598 1 93 88 ARG A O 1
ATOM 673 N N . ILE A 1 89 ? -19.109 -3.963 -1.442 1 94.94 89 ILE A N 1
ATOM 674 C CA . ILE A 1 89 ? -18.5 -5.27 -1.212 1 94.94 89 ILE A CA 1
ATOM 675 C C . ILE A 1 89 ? -19.594 -6.301 -0.926 1 94.94 89 ILE A C 1
ATOM 677 O O . ILE A 1 89 ? -19.453 -7.477 -1.276 1 94.94 89 ILE A O 1
ATOM 681 N N . GLU A 1 90 ? -20.688 -5.898 -0.33 1 96.5 90 GLU A N 1
ATOM 682 C CA . GLU A 1 90 ? -21.734 -6.828 0.078 1 96.5 90 GLU A CA 1
ATOM 683 C C . GLU A 1 90 ? -22.297 -7.582 -1.122 1 96.5 90 GLU A C 1
ATOM 685 O O . GLU A 1 90 ? -22.516 -8.797 -1.06 1 96.5 90 GLU A O 1
ATOM 690 N N . PRO A 1 91 ? -22.594 -6.895 -2.234 1 96.69 91 PRO A N 1
ATOM 691 C CA . PRO A 1 91 ? -23.047 -7.637 -3.41 1 96.69 91 PRO A CA 1
ATOM 692 C C . PRO A 1 91 ? -22.031 -8.664 -3.895 1 96.69 91 PRO A C 1
ATOM 694 O O . PRO A 1 91 ? -22.406 -9.719 -4.41 1 96.69 91 PRO A O 1
ATOM 697 N N . LEU A 1 92 ? -20.75 -8.391 -3.785 1 96.88 92 LEU A N 1
ATOM 698 C CA . LEU A 1 92 ? -19.719 -9.344 -4.145 1 96.88 92 LEU A CA 1
ATOM 699 C C . LEU A 1 92 ? -19.75 -10.555 -3.221 1 96.88 92 LEU A C 1
ATOM 701 O O . LEU A 1 92 ? -19.609 -11.695 -3.68 1 96.88 92 LEU A O 1
ATOM 705 N N . ILE A 1 93 ? -19.922 -10.297 -1.954 1 97.31 93 ILE A N 1
ATOM 706 C CA . ILE A 1 93 ? -20 -11.367 -0.965 1 97.31 93 ILE A CA 1
ATOM 707 C C . ILE A 1 93 ? -21.219 -12.25 -1.254 1 97.31 93 ILE A C 1
ATOM 709 O O . ILE A 1 93 ? -21.109 -13.477 -1.215 1 97.31 93 ILE A O 1
ATOM 713 N N . ASP A 1 94 ? -22.297 -11.586 -1.576 1 97.19 94 ASP A N 1
ATOM 714 C CA . ASP A 1 94 ? -23.516 -12.328 -1.915 1 97.19 94 ASP A CA 1
ATOM 715 C C . ASP A 1 94 ? -23.281 -13.219 -3.137 1 97.19 94 ASP A C 1
ATOM 717 O O . ASP A 1 94 ? -23.719 -14.375 -3.156 1 97.19 94 ASP A O 1
ATOM 721 N N . THR A 1 95 ? -22.625 -12.664 -4.094 1 96.81 95 THR A N 1
ATOM 722 C CA . THR A 1 95 ? -22.312 -13.438 -5.293 1 96.81 95 THR A CA 1
ATOM 723 C C . THR A 1 95 ? -21.391 -14.609 -4.961 1 96.81 95 THR A C 1
ATOM 725 O O . THR A 1 95 ? -21.578 -15.719 -5.461 1 96.81 95 THR A O 1
ATOM 728 N N . LEU A 1 96 ? -20.422 -14.398 -4.129 1 96.38 96 LEU A N 1
ATOM 729 C CA . LEU A 1 96 ? -19.484 -15.445 -3.711 1 96.38 96 LEU A CA 1
ATOM 730 C C . LEU A 1 96 ? -20.234 -16.625 -3.086 1 96.38 96 LEU A C 1
ATOM 732 O O . LEU A 1 96 ? -19.891 -17.781 -3.322 1 96.38 96 LEU A O 1
ATOM 736 N N . ARG A 1 97 ? -21.219 -16.344 -2.367 1 94.81 97 ARG A N 1
ATOM 737 C CA . ARG A 1 97 ? -21.922 -17.344 -1.555 1 94.81 97 ARG A CA 1
ATOM 738 C C . ARG A 1 97 ? -22.969 -18.078 -2.371 1 94.81 97 ARG A C 1
ATOM 740 O O . ARG A 1 97 ? -23.547 -19.062 -1.908 1 94.81 97 ARG A O 1
ATOM 747 N N . THR A 1 98 ? -23.188 -17.578 -3.578 1 94.5 98 THR A N 1
ATOM 748 C CA . THR A 1 98 ? -24.141 -18.25 -4.453 1 94.5 98 THR A CA 1
ATOM 749 C C . THR A 1 98 ? -23.547 -19.562 -4.984 1 94.5 98 THR A C 1
ATOM 751 O O . THR A 1 98 ? -22.406 -19.594 -5.441 1 94.5 98 THR A O 1
ATOM 754 N N . ALA A 1 99 ? -24.359 -20.656 -4.898 1 89.81 99 ALA A N 1
ATOM 755 C CA . ALA A 1 99 ? -23.922 -21.953 -5.391 1 89.81 99 ALA A CA 1
ATOM 756 C C . ALA A 1 99 ? -23.609 -21.906 -6.883 1 89.81 99 ALA A C 1
ATOM 758 O O . ALA A 1 99 ? -24.328 -21.25 -7.648 1 89.81 99 ALA A O 1
ATOM 759 N N . SER A 1 100 ? -22.469 -22.531 -7.203 1 92.25 100 SER A N 1
ATOM 760 C CA . SER A 1 100 ? -22.047 -22.578 -8.602 1 92.25 100 SER A CA 1
ATOM 761 C C . SER A 1 100 ? -21.562 -23.969 -8.984 1 92.25 100 SER A C 1
ATOM 763 O O . SER A 1 100 ? -20.969 -24.672 -8.164 1 92.25 100 SER A O 1
ATOM 765 N N . VAL A 1 101 ? -21.781 -24.344 -10.258 1 92.88 101 VAL A N 1
ATOM 766 C CA . VAL A 1 101 ? -21.312 -25.609 -10.805 1 92.88 101 VAL A CA 1
ATOM 767 C C . VAL A 1 101 ? -19.812 -25.531 -11.055 1 92.88 101 VAL A C 1
ATOM 769 O O . VAL A 1 101 ? -19.156 -26.562 -11.203 1 92.88 101 VAL A O 1
ATOM 772 N N . ASP A 1 102 ? -19.297 -24.359 -11.125 1 95.25 102 ASP A N 1
ATOM 773 C CA . ASP A 1 102 ? -17.875 -24.094 -11.273 1 95.25 102 ASP A CA 1
ATOM 774 C C . ASP A 1 102 ? -17.375 -23.125 -10.203 1 95.25 102 ASP A C 1
ATOM 776 O O . ASP A 1 102 ? -17.156 -21.953 -10.477 1 95.25 102 ASP A O 1
ATOM 780 N N . PRO A 1 103 ? -17.156 -23.672 -9.016 1 94.5 103 PRO A N 1
ATOM 781 C CA . PRO A 1 103 ? -16.781 -22.797 -7.891 1 94.5 103 PRO A CA 1
ATOM 782 C C . PRO A 1 103 ? -15.531 -21.984 -8.164 1 94.5 103 PRO A C 1
ATOM 784 O O . PRO A 1 103 ? -15.469 -20.812 -7.785 1 94.5 103 PRO A O 1
ATOM 787 N N . VAL A 1 104 ? -14.555 -22.562 -8.781 1 93.94 104 VAL A N 1
ATOM 788 C CA . VAL A 1 104 ? -13.289 -21.875 -9.031 1 93.94 104 VAL A CA 1
ATOM 789 C C . VAL A 1 104 ? -13.523 -20.703 -9.992 1 93.94 104 VAL A C 1
ATOM 791 O O . VAL A 1 104 ? -13.102 -19.578 -9.727 1 93.94 104 VAL A O 1
ATOM 794 N N . GLY A 1 105 ? -14.18 -21 -11.102 1 94.44 105 GLY A N 1
ATOM 795 C CA . GLY A 1 105 ? -14.508 -19.938 -12.039 1 94.44 105 GLY A CA 1
ATOM 796 C C . GLY A 1 105 ? -15.367 -18.844 -11.438 1 94.44 105 GLY A C 1
ATOM 797 O O . GLY A 1 105 ? -15.203 -17.672 -11.758 1 94.44 105 GLY A O 1
ATOM 798 N N . HIS A 1 106 ? -16.25 -19.281 -10.578 1 96 106 HIS A N 1
ATOM 799 C CA . HIS A 1 106 ? -17.156 -18.375 -9.891 1 96 106 HIS A CA 1
ATOM 800 C C . HIS A 1 106 ? -16.375 -17.422 -8.977 1 96 106 HIS A C 1
ATOM 802 O O . HIS A 1 106 ? -16.594 -16.203 -9.016 1 96 106 HIS A O 1
ATOM 808 N N . ILE A 1 107 ? -15.523 -17.922 -8.195 1 96.81 107 ILE A N 1
ATOM 809 C CA . ILE A 1 107 ? -14.703 -17.125 -7.285 1 96.81 107 ILE A CA 1
ATOM 810 C C . ILE A 1 107 ? -13.805 -16.188 -8.078 1 96.81 107 ILE A C 1
ATOM 812 O O . ILE A 1 107 ? -13.664 -15.016 -7.738 1 96.81 107 ILE A O 1
ATOM 816 N N . ASP A 1 108 ? -13.266 -16.734 -9.117 1 95.5 108 ASP A N 1
ATOM 817 C CA . ASP A 1 108 ? -12.398 -15.945 -10 1 95.5 108 ASP A CA 1
ATOM 818 C C . ASP A 1 108 ? -13.125 -14.711 -10.523 1 95.5 108 ASP A C 1
ATOM 820 O O . ASP A 1 108 ? -12.578 -13.609 -10.516 1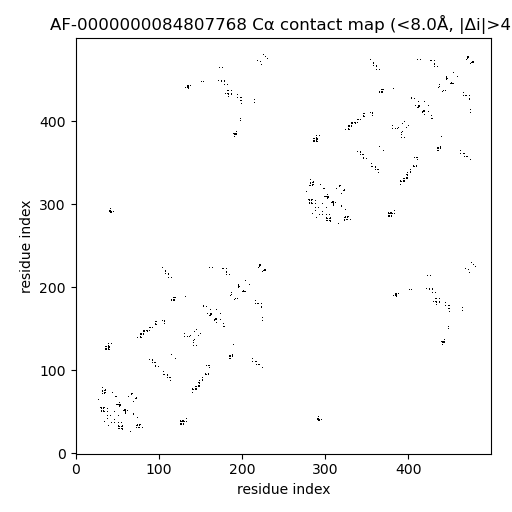 95.5 108 ASP A O 1
ATOM 824 N N . ALA A 1 109 ? -14.312 -14.867 -10.914 1 96.44 109 ALA A N 1
ATOM 825 C CA . ALA A 1 109 ? -15.109 -13.766 -11.445 1 96.44 109 ALA A CA 1
ATOM 826 C C . ALA A 1 109 ? -15.352 -12.695 -10.383 1 96.44 109 ALA A C 1
ATOM 828 O O . ALA A 1 109 ? -15.32 -11.5 -10.672 1 96.44 109 ALA A O 1
ATOM 829 N N . VAL A 1 110 ? -15.609 -13.117 -9.188 1 97.69 110 VAL A N 1
ATOM 830 C CA . VAL A 1 110 ? -15.867 -12.18 -8.102 1 97.69 110 VAL A CA 1
ATOM 831 C C . VAL A 1 110 ? -14.594 -11.422 -7.746 1 97.69 110 VAL A C 1
ATOM 833 O O . VAL A 1 110 ? -14.633 -10.211 -7.5 1 97.69 110 VAL A O 1
ATOM 836 N N . VAL A 1 111 ? -13.43 -12.094 -7.73 1 97.44 111 VAL A N 1
ATOM 837 C CA . VAL A 1 111 ? -12.148 -11.453 -7.438 1 97.44 111 VAL A CA 1
ATOM 838 C C . VAL A 1 111 ? -11.852 -10.391 -8.492 1 97.44 111 VAL A C 1
ATOM 840 O O . VAL A 1 111 ? -11.344 -9.312 -8.172 1 97.44 111 VAL A O 1
ATOM 843 N N . MET A 1 112 ? -12.211 -10.656 -9.719 1 96.31 112 MET A N 1
ATOM 844 C CA . MET A 1 112 ? -11.977 -9.688 -10.789 1 96.31 112 MET A CA 1
ATOM 845 C C . MET A 1 112 ? -12.883 -8.469 -10.633 1 96.31 112 MET A C 1
ATOM 847 O O . MET A 1 112 ? -12.477 -7.344 -10.914 1 96.31 112 MET A O 1
ATOM 851 N N . ARG A 1 113 ? -14.07 -8.688 -10.164 1 95.75 113 ARG A N 1
ATOM 852 C CA . ARG A 1 113 ? -14.961 -7.559 -9.891 1 95.75 113 ARG A CA 1
ATOM 853 C C . ARG A 1 113 ? -14.43 -6.711 -8.742 1 95.75 113 ARG A C 1
ATOM 855 O O . ARG A 1 113 ? -14.547 -5.484 -8.758 1 95.75 113 ARG A O 1
ATOM 862 N N . PHE A 1 114 ? -13.93 -7.383 -7.777 1 96.06 114 PHE A N 1
ATOM 863 C CA . PHE A 1 114 ? -13.289 -6.66 -6.68 1 96.06 114 PHE A CA 1
ATOM 864 C C . PHE A 1 114 ? -12.117 -5.828 -7.188 1 96.06 114 PHE A C 1
ATOM 866 O O . PHE A 1 114 ? -11.969 -4.668 -6.801 1 96.06 114 PHE A O 1
ATOM 873 N N . PHE A 1 115 ? -11.305 -6.402 -8.07 1 96.38 115 PHE A N 1
ATOM 874 C CA . PHE A 1 115 ? -10.188 -5.688 -8.68 1 96.38 115 PHE A CA 1
ATOM 875 C C . PHE A 1 115 ? -10.68 -4.441 -9.414 1 96.38 115 PHE A C 1
ATOM 877 O O . PHE A 1 115 ? -10.117 -3.357 -9.25 1 96.38 115 PHE A O 1
ATOM 884 N N . GLN A 1 116 ? -11.695 -4.578 -10.164 1 92.88 116 GLN A N 1
ATOM 885 C CA . GLN A 1 116 ? -12.242 -3.471 -10.938 1 92.88 116 GLN A CA 1
ATOM 886 C C . GLN A 1 116 ? -12.75 -2.361 -10.016 1 92.88 116 GLN A C 1
ATOM 888 O O . GLN A 1 116 ? -12.602 -1.177 -10.328 1 92.88 116 GLN A O 1
ATOM 893 N N . PHE A 1 117 ? -13.328 -2.785 -8.984 1 92 117 PHE A N 1
ATOM 894 C CA . PHE A 1 117 ? -13.828 -1.831 -8 1 92 117 PHE A CA 1
ATOM 895 C C . PHE A 1 117 ? -12.68 -1.049 -7.375 1 92 117 PHE A C 1
ATOM 897 O O . PHE A 1 117 ? -12.719 0.182 -7.316 1 92 117 PHE A O 1
ATOM 904 N N . ILE A 1 118 ? -11.641 -1.719 -6.945 1 92.06 118 ILE A N 1
ATOM 905 C CA . ILE A 1 118 ? -10.531 -1.094 -6.234 1 92.06 118 ILE A CA 1
ATOM 906 C C . ILE A 1 118 ? -9.711 -0.248 -7.207 1 92.06 118 ILE A C 1
ATOM 908 O O . ILE A 1 118 ? -9.336 0.887 -6.891 1 92.06 118 ILE A O 1
ATOM 912 N N . ALA A 1 119 ? -9.438 -0.837 -8.336 1 87.69 119 ALA A N 1
ATOM 913 C CA . ALA A 1 119 ? -8.602 -0.169 -9.328 1 87.69 119 ALA A CA 1
ATOM 914 C C . ALA A 1 119 ? -9.344 0.988 -9.984 1 87.69 119 ALA A C 1
ATOM 916 O O . ALA A 1 119 ? -8.727 1.874 -10.578 1 87.69 119 ALA A O 1
ATOM 917 N N . GLY A 1 120 ? -10.609 0.884 -9.781 1 81.31 120 GLY A N 1
ATOM 918 C CA . GLY A 1 120 ? -11.391 1.955 -10.375 1 81.31 120 GLY A CA 1
ATOM 919 C C . GLY A 1 120 ? -11.242 3.279 -9.656 1 81.31 120 GLY A C 1
ATOM 920 O O . GLY A 1 120 ? -10.742 3.322 -8.523 1 81.31 120 GLY A O 1
ATOM 921 N N . ASN A 1 121 ? -11.156 4.461 -10.18 1 69.81 121 ASN A N 1
ATOM 922 C CA . ASN A 1 121 ? -10.953 5.812 -9.672 1 69.81 121 ASN A CA 1
ATOM 923 C C . ASN A 1 121 ? -12.281 6.523 -9.43 1 69.81 121 ASN A C 1
ATOM 925 O O . ASN A 1 121 ? -12.398 7.73 -9.648 1 69.81 121 ASN A O 1
ATOM 929 N N . ALA A 1 122 ? -13.156 5.676 -8.875 1 72.31 122 ALA A N 1
ATOM 930 C CA . ALA A 1 122 ? -14.477 6.277 -8.773 1 72.31 122 ALA A CA 1
ATOM 931 C C . ALA A 1 122 ? -14.594 7.125 -7.512 1 72.31 122 ALA A C 1
ATOM 933 O O . ALA A 1 122 ? -15.352 8.102 -7.48 1 72.31 122 ALA A O 1
ATOM 934 N N . GLU A 1 123 ? -13.891 6.785 -6.504 1 78.19 123 GLU A N 1
ATOM 935 C CA . GLU A 1 123 ? -14.008 7.5 -5.238 1 78.19 123 GLU A CA 1
ATOM 936 C C . GLU A 1 123 ? -12.984 8.625 -5.141 1 78.19 123 GLU A C 1
ATOM 938 O O . GLU A 1 123 ? -11.922 8.562 -5.766 1 78.19 123 GLU A O 1
ATOM 943 N N . PRO A 1 124 ? -13.453 9.602 -4.266 1 81.25 124 PRO A N 1
ATOM 944 C CA . PRO A 1 124 ? -12.5 10.695 -4.066 1 81.25 124 PRO A CA 1
ATOM 945 C C . PRO A 1 124 ? -11.172 10.227 -3.48 1 81.25 124 PRO A C 1
ATOM 947 O O . PRO A 1 124 ? -11.148 9.312 -2.652 1 81.25 124 PRO A O 1
ATOM 950 N N . GLU A 1 125 ? -10.188 10.867 -3.9 1 84.75 125 GLU A N 1
ATOM 951 C CA . GLU A 1 125 ? -8.836 10.57 -3.42 1 84.75 125 GLU A CA 1
ATOM 952 C C . GLU A 1 125 ? -8.75 10.734 -1.905 1 84.75 125 GLU A C 1
ATOM 954 O O . GLU A 1 125 ? -7.996 10.016 -1.245 1 84.75 125 GLU A O 1
ATOM 959 N N . ALA A 1 126 ? -9.602 11.648 -1.414 1 88.19 126 ALA A N 1
ATOM 960 C CA . ALA A 1 126 ? -9.57 11.953 0.015 1 88.19 126 ALA A CA 1
ATOM 961 C C . ALA A 1 126 ? -9.906 10.719 0.844 1 88.19 126 ALA A C 1
ATOM 963 O O . ALA A 1 126 ? -9.43 10.57 1.973 1 88.19 126 ALA A O 1
ATOM 964 N N . TRP A 1 127 ? -10.68 9.844 0.321 1 91.94 127 TRP A N 1
ATOM 965 C CA . TRP A 1 127 ? -11.062 8.633 1.034 1 91.94 127 TRP A CA 1
ATOM 966 C C . TRP A 1 127 ? -9.859 7.707 1.221 1 91.94 127 TRP A C 1
ATOM 968 O O . TRP A 1 127 ? -9.664 7.148 2.303 1 91.94 127 TRP A O 1
ATOM 978 N N . THR A 1 128 ? -9.062 7.605 0.167 1 90.62 128 THR A N 1
ATOM 979 C CA . THR A 1 128 ? -7.855 6.785 0.235 1 90.62 128 THR A CA 1
ATOM 980 C C . THR A 1 128 ? -6.852 7.383 1.217 1 90.62 128 THR A C 1
ATOM 982 O O . THR A 1 128 ? -6.242 6.656 2.006 1 90.62 128 THR A O 1
ATOM 985 N N . VAL A 1 129 ? -6.797 8.656 1.198 1 91.06 129 VAL A N 1
ATOM 986 C CA . VAL A 1 129 ? -5.863 9.359 2.072 1 91.06 129 VAL A CA 1
ATOM 987 C C . VAL A 1 129 ? -6.262 9.148 3.531 1 91.06 129 VAL A C 1
ATOM 989 O O . VAL A 1 129 ? -5.418 8.859 4.379 1 91.06 129 VAL A O 1
ATOM 992 N N . PHE A 1 130 ? -7.551 9.328 3.789 1 95.06 130 PHE A N 1
ATOM 993 C CA . PHE A 1 130 ? -8.078 9.102 5.133 1 95.06 130 PHE A CA 1
ATOM 994 C C . PHE A 1 130 ? -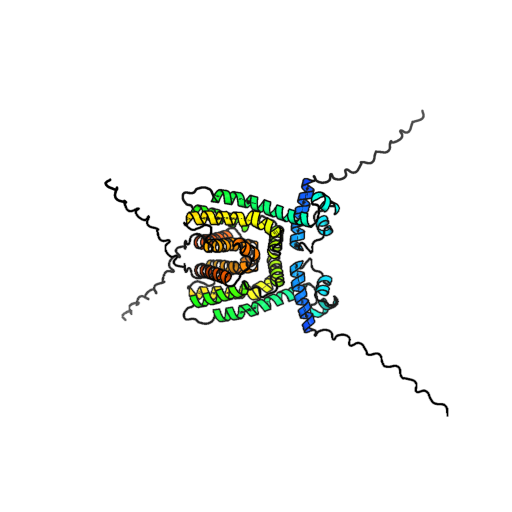7.785 7.684 5.602 1 95.06 130 PHE A C 1
ATOM 996 O O . PHE A 1 130 ? -7.293 7.48 6.715 1 95.06 130 PHE A O 1
ATOM 1003 N N . PHE A 1 131 ? -7.93 6.738 4.762 1 94.44 131 PHE A N 1
ATOM 1004 C CA . PHE A 1 131 ? -7.758 5.336 5.125 1 94.44 131 PHE A CA 1
ATOM 1005 C C . PHE A 1 131 ? -6.297 5.027 5.422 1 94.44 131 PHE A C 1
ATOM 1007 O O . PHE A 1 131 ? -5.984 4.387 6.43 1 94.44 131 PHE A O 1
ATOM 1014 N N . VAL A 1 132 ? -5.438 5.398 4.539 1 91.75 132 VAL A N 1
ATOM 1015 C CA . VAL A 1 132 ? -4.02 5.105 4.703 1 91.75 132 VAL A CA 1
ATOM 1016 C C . VAL A 1 132 ? -3.51 5.73 6 1 91.75 132 VAL A C 1
ATOM 1018 O O . VAL A 1 132 ? -2.684 5.141 6.699 1 91.75 132 VAL A O 1
ATOM 1021 N N . ARG A 1 133 ? -4.07 6.84 6.348 1 91.31 133 ARG A N 1
ATOM 1022 C CA . ARG A 1 133 ? -3.65 7.504 7.578 1 91.31 133 ARG A CA 1
ATOM 1023 C C . ARG A 1 133 ? -4.137 6.742 8.805 1 91.31 133 ARG A C 1
ATOM 1025 O O . ARG A 1 133 ? -3.361 6.477 9.727 1 91.31 133 ARG A O 1
ATOM 1032 N N . CYS A 1 134 ? -5.418 6.445 8.812 1 93.69 134 CYS A N 1
ATOM 1033 C CA . CYS A 1 134 ? -5.91 5.723 9.977 1 93.69 134 CYS A CA 1
ATOM 1034 C C . CYS A 1 134 ? -5.293 4.332 10.055 1 93.69 134 CYS A C 1
ATOM 1036 O O . CYS A 1 134 ? -5.102 3.793 11.148 1 93.69 134 CYS A O 1
ATOM 1038 N N . GLU A 1 135 ? -4.973 3.736 8.828 1 93.81 135 GLU A N 1
ATOM 1039 C CA . GLU A 1 135 ? -4.238 2.475 8.773 1 93.81 135 GLU A CA 1
ATOM 1040 C C . GLU A 1 135 ? -2.9 2.584 9.5 1 93.81 135 GLU A C 1
ATOM 1042 O O . GLU A 1 135 ? -2.537 1.705 10.281 1 93.81 135 GLU A O 1
ATOM 1047 N N . ARG A 1 136 ? -2.205 3.625 9.289 1 89.12 136 ARG A N 1
ATOM 1048 C CA . ARG A 1 136 ? -0.903 3.857 9.906 1 89.12 136 ARG A CA 1
ATOM 1049 C C . ARG A 1 136 ? -1.04 4.066 11.414 1 89.12 136 ARG A C 1
ATOM 1051 O O . ARG A 1 136 ? -0.228 3.566 12.195 1 89.12 136 ARG A O 1
ATOM 1058 N N . ASP A 1 137 ? -2.086 4.754 11.75 1 91 137 ASP A N 1
ATOM 1059 C CA . ASP A 1 137 ? -2.285 5.09 13.156 1 91 137 ASP A CA 1
ATOM 1060 C C . ASP A 1 137 ? -2.883 3.912 13.922 1 91 137 ASP A C 1
ATOM 1062 O O . ASP A 1 137 ? -2.865 3.893 15.156 1 91 137 ASP A O 1
ATOM 1066 N N . ALA A 1 138 ? -3.385 2.98 13.188 1 92.25 138 ALA A N 1
ATOM 1067 C CA . ALA A 1 138 ? -4.016 1.801 13.766 1 92.25 138 ALA A CA 1
ATOM 1068 C C . ALA A 1 138 ? -5.039 2.195 14.828 1 92.25 138 ALA A C 1
ATOM 1070 O O . ALA A 1 138 ? -5.047 1.636 15.93 1 92.25 138 ALA A O 1
ATOM 1071 N N . ASP A 1 139 ? -5.844 3.174 14.586 1 94.88 139 ASP A N 1
ATOM 1072 C CA . ASP A 1 139 ? -6.766 3.715 15.578 1 94.88 139 ASP A CA 1
ATOM 1073 C C . ASP A 1 139 ? -8.188 3.205 15.344 1 94.88 139 ASP A C 1
ATOM 1075 O O . ASP A 1 139 ? -8.391 2.256 14.594 1 94.88 139 ASP A O 1
ATOM 1079 N N . ASP A 1 140 ? -9.156 3.77 16.047 1 96.5 140 ASP A N 1
ATOM 1080 C CA . ASP A 1 140 ? -10.539 3.299 15.984 1 96.5 140 ASP A CA 1
ATOM 1081 C C . ASP A 1 140 ? -11.125 3.477 14.586 1 96.5 140 ASP A C 1
ATOM 1083 O O . ASP A 1 140 ? -11.945 2.672 14.148 1 96.5 140 ASP A O 1
ATOM 1087 N N . ALA A 1 141 ? -10.727 4.539 13.961 1 97.25 141 ALA A N 1
ATOM 1088 C CA . ALA A 1 141 ? -11.203 4.766 12.594 1 97.25 141 ALA A CA 1
ATOM 1089 C C . ALA A 1 141 ? -10.781 3.629 11.672 1 97.25 141 ALA A C 1
ATOM 1091 O O . ALA A 1 141 ? -11.578 3.143 10.867 1 97.25 141 ALA A O 1
ATOM 1092 N N . PHE A 1 142 ? -9.57 3.172 11.844 1 96.75 142 PHE A N 1
ATOM 1093 C CA . PHE A 1 142 ? -9.07 2.043 11.07 1 96.75 142 PHE A CA 1
ATOM 1094 C C . PHE A 1 142 ? -9.898 0.792 11.336 1 96.75 142 PHE A C 1
ATOM 1096 O O . PHE A 1 142 ? -10.312 0.102 10.398 1 96.75 142 PHE A O 1
ATOM 1103 N N . ARG A 1 143 ? -10.148 0.569 12.578 1 96.44 143 ARG A N 1
ATOM 1104 C CA . ARG A 1 143 ? -10.898 -0.622 12.961 1 96.44 143 ARG A CA 1
ATOM 1105 C C . ARG A 1 143 ? -12.297 -0.609 12.352 1 96.44 143 ARG A C 1
ATOM 1107 O O . ARG A 1 143 ? -12.773 -1.635 11.859 1 96.44 143 ARG A O 1
ATOM 1114 N N . ILE A 1 144 ? -12.891 0.52 12.359 1 97.06 144 ILE A N 1
ATOM 1115 C CA . ILE A 1 144 ? -14.234 0.667 11.797 1 97.06 144 ILE A CA 1
ATOM 1116 C C . ILE A 1 144 ? -14.203 0.338 10.305 1 97.06 144 ILE A C 1
ATOM 1118 O O . ILE A 1 144 ? -14.977 -0.503 9.836 1 97.06 144 ILE A O 1
ATOM 1122 N N . ILE A 1 145 ? -13.273 0.902 9.586 1 96.44 145 ILE A N 1
ATOM 1123 C CA . ILE A 1 145 ? -13.234 0.745 8.141 1 96.44 145 ILE A CA 1
ATOM 1124 C C . ILE A 1 145 ? -12.812 -0.678 7.785 1 96.44 145 ILE A C 1
ATOM 1126 O O . ILE A 1 145 ? -13.438 -1.333 6.953 1 96.44 145 ILE A O 1
ATOM 1130 N N . TYR A 1 146 ? -11.82 -1.136 8.445 1 95.62 146 TYR A N 1
ATOM 1131 C CA . TYR A 1 146 ? -11.25 -2.438 8.117 1 95.62 146 TYR A CA 1
ATOM 1132 C C . TYR A 1 146 ? -12.234 -3.559 8.43 1 95.62 146 TYR A C 1
ATOM 1134 O O . TYR A 1 146 ? -12.555 -4.375 7.559 1 95.62 146 TYR A O 1
ATOM 1142 N N . TYR A 1 147 ? -12.805 -3.635 9.578 1 94.38 147 TYR A N 1
ATOM 1143 C CA . TYR A 1 147 ? -13.578 -4.785 10.023 1 94.38 147 TYR A CA 1
ATOM 1144 C C . TYR A 1 147 ? -14.992 -4.738 9.461 1 94.38 147 TYR A C 1
ATOM 1146 O O . TYR A 1 147 ? -15.641 -5.777 9.305 1 94.38 147 TYR A O 1
ATOM 1154 N N . GLN A 1 148 ? -15.438 -3.607 9.094 1 93.38 148 GLN A N 1
ATOM 1155 C CA . GLN A 1 148 ? -16.797 -3.531 8.578 1 93.38 148 GLN A CA 1
ATOM 1156 C C . GLN A 1 148 ? -16.828 -3.645 7.059 1 93.38 148 GLN A C 1
ATOM 1158 O O . GLN A 1 148 ? -17.891 -3.68 6.449 1 93.38 148 GLN A O 1
ATOM 1163 N N . SER A 1 149 ? -15.672 -3.732 6.477 1 91.44 149 SER A N 1
ATOM 1164 C CA . SER A 1 149 ? -15.656 -3.826 5.02 1 91.44 149 SER A CA 1
ATOM 1165 C C . SER A 1 149 ? -14.625 -4.848 4.543 1 91.44 149 SER A C 1
ATOM 1167 O O . SER A 1 149 ? -14.953 -6.02 4.355 1 91.44 149 SER A O 1
ATOM 1169 N N . VAL A 1 150 ? -13.336 -4.555 4.609 1 88.25 150 VAL A N 1
ATOM 1170 C CA . VAL A 1 150 ? -12.25 -5.328 4.023 1 88.25 150 VAL A CA 1
ATOM 1171 C C . VAL A 1 150 ? -12.219 -6.73 4.633 1 88.25 150 VAL A C 1
ATOM 1173 O O . VAL A 1 150 ? -12.109 -7.723 3.91 1 88.25 150 VAL A O 1
ATOM 1176 N N . ALA A 1 151 ? -12.359 -6.723 5.895 1 94.94 151 ALA A N 1
ATOM 1177 C CA . ALA A 1 151 ? -12.289 -7.988 6.621 1 94.94 151 ALA A CA 1
ATOM 1178 C C . ALA A 1 151 ? -13.445 -8.906 6.242 1 94.94 151 ALA A C 1
ATOM 1180 O O . ALA A 1 151 ? -13.289 -10.125 6.195 1 94.94 151 ALA A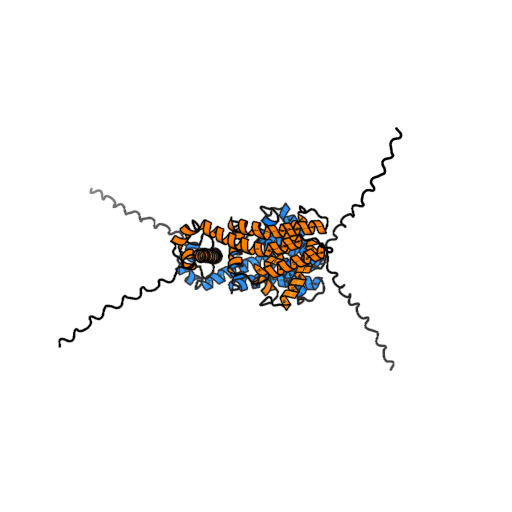 O 1
ATOM 1181 N N . ARG A 1 152 ? -14.586 -8.352 5.969 1 95.44 152 ARG A N 1
ATOM 1182 C CA . ARG A 1 152 ? -15.766 -9.133 5.613 1 95.44 152 ARG A CA 1
ATOM 1183 C C . ARG A 1 152 ? -15.578 -9.828 4.27 1 95.44 152 ARG A C 1
ATOM 1185 O O . ARG A 1 152 ? -15.891 -11.016 4.129 1 95.44 152 ARG A O 1
ATOM 1192 N N . PHE A 1 153 ? -15.07 -9.094 3.352 1 96.88 153 PHE A N 1
ATOM 1193 C CA . PHE A 1 153 ? -14.82 -9.68 2.041 1 96.88 153 PHE A CA 1
ATOM 1194 C C . PHE A 1 153 ? -13.758 -10.766 2.129 1 96.88 153 PHE A C 1
ATOM 1196 O O . PHE A 1 153 ? -13.914 -11.844 1.549 1 96.88 153 PHE A O 1
ATOM 1203 N N . GLN A 1 154 ? -12.703 -10.477 2.797 1 97.44 154 GLN A N 1
ATOM 1204 C CA . GLN A 1 154 ? -11.625 -11.445 2.953 1 97.44 154 GLN A CA 1
ATOM 1205 C C . GLN A 1 154 ? -12.125 -12.734 3.592 1 97.44 154 GLN A C 1
ATOM 1207 O O . GLN A 1 154 ? -11.805 -13.828 3.135 1 97.44 154 GLN A O 1
ATOM 1212 N N . SER A 1 155 ? -12.93 -12.609 4.613 1 97.19 155 SER A N 1
ATOM 1213 C CA . SER A 1 155 ? -13.469 -13.773 5.309 1 97.19 155 SER A CA 1
ATOM 1214 C C . SER A 1 155 ? -14.352 -14.609 4.387 1 97.19 155 SER A C 1
ATOM 1216 O O . SER A 1 155 ? -14.266 -15.836 4.387 1 97.19 155 SER A O 1
ATOM 1218 N N . ALA A 1 156 ? -15.172 -13.922 3.637 1 97.56 156 ALA A N 1
ATOM 1219 C CA . ALA A 1 156 ? -16.031 -14.625 2.688 1 97.56 156 ALA A CA 1
ATOM 1220 C C . ALA A 1 156 ? -15.211 -15.336 1.616 1 97.56 156 ALA A C 1
ATOM 1222 O O . ALA A 1 156 ? -15.5 -16.469 1.253 1 97.56 156 ALA A O 1
ATOM 1223 N N . LEU A 1 157 ? -14.203 -14.664 1.123 1 98 157 LEU A N 1
ATOM 1224 C CA . LEU A 1 157 ? -13.336 -15.227 0.093 1 98 157 LEU A CA 1
ATOM 1225 C C . LEU A 1 157 ? -12.609 -16.469 0.609 1 98 157 LEU A C 1
ATOM 1227 O O . LEU A 1 157 ? -12.57 -17.5 -0.068 1 98 157 LEU A O 1
ATOM 1231 N N . ILE A 1 158 ? -12.07 -16.406 1.785 1 97.69 158 ILE A N 1
ATOM 1232 C CA . ILE A 1 158 ? -11.359 -17.516 2.398 1 97.69 158 ILE A CA 1
ATOM 1233 C C . ILE A 1 158 ? -12.297 -18.703 2.551 1 97.69 158 ILE A C 1
ATOM 1235 O O . ILE A 1 158 ? -11.93 -19.828 2.209 1 97.69 158 ILE A O 1
ATOM 1239 N N . ALA A 1 159 ? -13.5 -18.453 3.031 1 97.5 159 ALA A N 1
ATOM 1240 C CA . ALA A 1 159 ? -14.469 -19.516 3.25 1 97.5 159 ALA A CA 1
ATOM 1241 C C . ALA A 1 159 ? -14.805 -20.234 1.941 1 97.5 159 ALA A C 1
ATOM 1243 O O . ALA A 1 159 ? -14.836 -21.453 1.889 1 97.5 159 ALA A O 1
ATOM 1244 N N . GLU A 1 160 ? -15.016 -19.469 0.897 1 97.31 160 GLU A N 1
ATOM 1245 C CA . GLU A 1 160 ? -15.414 -20.047 -0.383 1 97.31 160 GLU A CA 1
ATOM 1246 C C . GLU A 1 160 ? -14.242 -20.766 -1.042 1 97.31 160 GLU A C 1
ATOM 1248 O O . GLU A 1 160 ? -14.422 -21.828 -1.656 1 97.31 160 GLU A O 1
ATOM 1253 N N . VAL A 1 161 ? -13.078 -20.234 -0.932 1 97.25 161 VAL A N 1
ATOM 1254 C CA . VAL A 1 161 ? -11.898 -20.891 -1.485 1 97.25 161 VAL A CA 1
ATOM 1255 C C . VAL A 1 161 ? -11.625 -22.188 -0.728 1 97.25 161 VAL A C 1
ATOM 1257 O O . VAL A 1 161 ? -11.297 -23.219 -1.334 1 97.25 161 VAL A O 1
ATOM 1260 N N . ALA A 1 162 ? -11.727 -22.109 0.578 1 96.81 162 ALA A N 1
ATOM 1261 C CA . ALA A 1 162 ? -11.555 -23.297 1.401 1 96.81 162 ALA A CA 1
ATOM 1262 C C . ALA A 1 162 ? -12.523 -24.406 0.979 1 96.81 162 ALA A C 1
ATOM 1264 O O . ALA A 1 162 ? -12.117 -25.547 0.806 1 96.81 162 ALA A O 1
ATOM 1265 N N . ALA A 1 163 ? -13.742 -24.047 0.754 1 95.81 163 ALA A N 1
ATOM 1266 C CA . ALA A 1 163 ? -14.766 -25.016 0.334 1 95.81 163 ALA A CA 1
ATOM 1267 C C . ALA A 1 163 ? -14.438 -25.594 -1.041 1 95.81 163 ALA A C 1
ATOM 1269 O O . ALA A 1 163 ? -14.578 -26.797 -1.261 1 95.81 163 ALA A O 1
ATOM 1270 N N . ALA A 1 164 ? -13.961 -24.766 -1.884 1 94.56 164 ALA A N 1
ATOM 1271 C CA . ALA A 1 164 ? -13.695 -25.172 -3.26 1 94.56 164 ALA A CA 1
ATOM 1272 C C . ALA A 1 164 ? -12.453 -26.062 -3.336 1 94.56 164 ALA A C 1
ATOM 1274 O O . ALA A 1 164 ? -12.32 -26.875 -4.258 1 94.56 164 ALA A O 1
ATOM 1275 N N . THR A 1 165 ? -11.555 -25.953 -2.408 1 93.5 165 THR A N 1
ATOM 1276 C CA . THR A 1 165 ? -10.273 -26.641 -2.498 1 93.5 165 THR A CA 1
ATOM 1277 C C . THR A 1 165 ? -10.172 -27.75 -1.453 1 93.5 165 THR A C 1
ATOM 1279 O O . THR A 1 165 ? -9.195 -28.5 -1.426 1 93.5 165 THR A O 1
ATOM 1282 N N . GLY A 1 166 ? -11.086 -27.828 -0.554 1 93.75 166 GLY A N 1
ATOM 1283 C CA . GLY A 1 166 ? -11.07 -28.828 0.494 1 93.75 166 GLY A CA 1
ATOM 1284 C C . GLY A 1 166 ? -10.141 -28.484 1.64 1 93.75 166 GLY A C 1
ATOM 1285 O O . GLY A 1 166 ? -9.781 -29.359 2.436 1 93.75 166 GLY A O 1
ATOM 1286 N N . ARG A 1 167 ? -9.773 -27.234 1.757 1 93.69 167 ARG A N 1
ATOM 1287 C CA . ARG A 1 167 ? -8.93 -26.766 2.852 1 93.69 167 ARG A CA 1
ATOM 1288 C C . ARG A 1 167 ? -9.781 -26.25 4.016 1 93.69 167 ARG A C 1
ATOM 1290 O O . ARG A 1 167 ? -10.984 -26.031 3.865 1 93.69 167 ARG A O 1
ATOM 1297 N N . SER A 1 168 ? -9.078 -26.172 5.141 1 95.75 168 SER A N 1
ATOM 1298 C CA . SER A 1 168 ? -9.742 -25.531 6.277 1 95.75 168 SER A CA 1
ATOM 1299 C C . SER A 1 168 ? -9.797 -24.016 6.121 1 95.75 168 SER A C 1
ATOM 1301 O O . SER A 1 168 ? -8.82 -23.406 5.684 1 95.75 168 SER A O 1
ATOM 1303 N N . PRO A 1 169 ? -10.945 -23.438 6.461 1 93.69 169 PRO A N 1
ATOM 1304 C CA . PRO A 1 169 ? -10.992 -21.969 6.465 1 93.69 169 PRO A CA 1
ATOM 1305 C C . PRO A 1 169 ? -10.047 -21.359 7.5 1 93.69 169 PRO A C 1
ATOM 1307 O O . PRO A 1 169 ? -9.805 -20.156 7.477 1 93.69 169 PRO A O 1
ATOM 1310 N N . ASN A 1 170 ? -9.516 -22.156 8.391 1 94.75 170 ASN A N 1
ATOM 1311 C CA . ASN A 1 170 ? -8.586 -21.672 9.406 1 94.75 170 ASN A CA 1
ATOM 1312 C C . ASN A 1 170 ? -7.137 -21.938 9.016 1 94.75 170 ASN A C 1
ATOM 1314 O O . ASN A 1 170 ? -6.219 -21.672 9.797 1 94.75 170 ASN A O 1
ATOM 1318 N N . ASP A 1 171 ? -6.969 -22.422 7.832 1 95.31 171 ASP A N 1
ATOM 1319 C CA . ASP A 1 171 ? -5.625 -22.641 7.309 1 95.31 171 ASP A CA 1
ATOM 1320 C C . ASP A 1 171 ? -4.852 -21.328 7.203 1 95.31 171 ASP A C 1
ATOM 1322 O O . ASP A 1 171 ? -5.215 -20.453 6.426 1 95.31 171 ASP A O 1
ATOM 1326 N N . GLU A 1 172 ? -3.787 -21.219 7.926 1 94.62 172 GLU A N 1
ATOM 1327 C CA . GLU A 1 172 ? -3.014 -19.984 7.996 1 94.62 172 GLU A CA 1
ATOM 1328 C C . GLU A 1 172 ? -2.379 -19.656 6.648 1 94.62 172 GLU A C 1
ATOM 1330 O O . GLU A 1 172 ? -2.275 -18.484 6.277 1 94.62 172 GLU A O 1
ATOM 1335 N N . ASP A 1 173 ? -1.966 -20.703 6.023 1 94.56 173 ASP A N 1
ATOM 1336 C CA . ASP A 1 173 ? -1.372 -20.484 4.707 1 94.56 173 ASP A CA 1
ATOM 1337 C C . ASP A 1 173 ? -2.387 -19.875 3.744 1 94.56 173 ASP A C 1
ATOM 1339 O O . ASP A 1 173 ? -2.055 -18.953 2.98 1 94.56 173 ASP A O 1
ATOM 1343 N N . LEU A 1 174 ? -3.598 -20.406 3.773 1 96.31 174 LEU A N 1
ATOM 1344 C CA . LEU A 1 174 ? -4.645 -19.859 2.922 1 96.31 174 LEU A CA 1
ATOM 1345 C C . LEU A 1 174 ? -4.918 -18.391 3.27 1 96.31 174 LEU A C 1
ATOM 1347 O O . LEU A 1 174 ? -5.109 -17.562 2.377 1 96.31 174 LEU A O 1
ATOM 1351 N N . LYS A 1 175 ? -4.914 -18.031 4.547 1 97.06 175 LYS A N 1
ATOM 1352 C CA . LYS A 1 175 ? -5.121 -16.656 4.98 1 97.06 175 LYS A CA 1
ATOM 1353 C C . LYS A 1 175 ? -4.02 -15.734 4.449 1 97.06 175 LYS A C 1
ATOM 1355 O O . LYS A 1 175 ? -4.301 -14.641 3.965 1 97.06 175 LYS A O 1
ATOM 1360 N N . ILE A 1 176 ? -2.791 -16.203 4.531 1 96.75 176 ILE A N 1
ATOM 1361 C CA . ILE A 1 176 ? -1.659 -15.414 4.051 1 96.75 176 ILE A CA 1
ATOM 1362 C C . ILE A 1 176 ? -1.77 -15.219 2.541 1 96.75 176 ILE A C 1
ATOM 1364 O O . ILE A 1 176 ? -1.594 -14.109 2.037 1 96.75 176 ILE A O 1
ATOM 1368 N N . ARG A 1 177 ? -2.076 -16.281 1.803 1 96.38 177 ARG A N 1
ATOM 1369 C CA . ARG A 1 177 ? -2.209 -16.219 0.351 1 96.38 177 ARG A CA 1
ATOM 1370 C C . ARG A 1 177 ? -3.326 -15.258 -0.054 1 96.38 177 ARG A C 1
ATOM 1372 O O . ARG A 1 177 ? -3.178 -14.492 -1.006 1 96.38 177 ARG A O 1
ATOM 1379 N N . THR A 1 178 ? -4.434 -15.344 0.676 1 97.69 178 THR A N 1
ATOM 1380 C CA . THR A 1 178 ? -5.555 -14.453 0.403 1 97.69 178 THR A CA 1
ATOM 1381 C C . THR A 1 178 ? -5.164 -13 0.667 1 97.69 178 THR A C 1
ATOM 1383 O O . THR A 1 178 ? -5.488 -12.109 -0.124 1 97.69 178 THR A O 1
ATOM 1386 N N . ALA A 1 179 ? -4.43 -12.75 1.749 1 97.12 179 ALA A N 1
ATOM 1387 C CA . ALA A 1 179 ? -3.957 -11.406 2.082 1 97.12 179 ALA A CA 1
ATOM 1388 C C . ALA A 1 179 ? -3.035 -10.867 0.995 1 97.12 179 ALA A C 1
ATOM 1390 O O . ALA A 1 179 ? -3.104 -9.688 0.646 1 97.12 179 ALA A O 1
ATOM 1391 N N . ILE A 1 180 ? -2.191 -11.672 0.462 1 96.88 180 ILE A N 1
ATOM 1392 C CA . ILE A 1 180 ? -1.26 -11.273 -0.588 1 96.88 180 ILE A CA 1
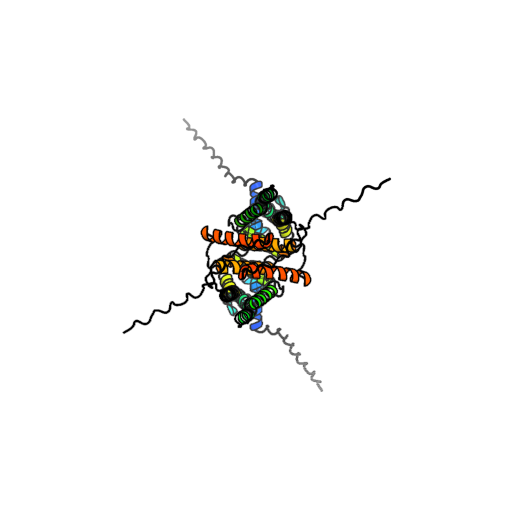ATOM 1393 C C . ILE A 1 180 ? -2.035 -10.867 -1.841 1 96.88 180 ILE A C 1
ATOM 1395 O O . ILE A 1 180 ? -1.759 -9.828 -2.439 1 96.88 180 ILE A O 1
ATOM 1399 N N . VAL A 1 181 ? -3.027 -11.648 -2.205 1 97.44 181 VAL A N 1
ATOM 1400 C CA . VAL A 1 181 ? -3.818 -11.367 -3.396 1 97.44 181 VAL A CA 1
ATOM 1401 C C . VAL A 1 181 ? -4.57 -10.055 -3.221 1 97.44 181 VAL A C 1
ATOM 1403 O O . VAL A 1 181 ? -4.496 -9.172 -4.078 1 97.44 181 VAL A O 1
ATOM 1406 N N . LEU A 1 182 ? -5.262 -9.914 -2.109 1 97.25 182 LEU A N 1
ATOM 1407 C CA . LEU A 1 182 ? -6.047 -8.711 -1.866 1 97.25 182 LEU A CA 1
ATOM 1408 C C . LEU A 1 182 ? -5.145 -7.5 -1.687 1 97.25 182 LEU A C 1
ATOM 1410 O O . LEU A 1 182 ? -5.488 -6.395 -2.109 1 97.25 182 LEU A O 1
ATOM 1414 N N . GLY A 1 183 ? -3.996 -7.695 -1.038 1 96.44 183 GLY A N 1
ATOM 1415 C CA . GLY A 1 183 ? -3.014 -6.629 -0.929 1 96.44 183 GLY A CA 1
ATOM 1416 C C . GLY A 1 183 ? -2.492 -6.156 -2.273 1 96.44 183 GLY A C 1
ATOM 1417 O O . GLY A 1 183 ? -2.355 -4.953 -2.506 1 96.44 183 GLY A O 1
ATOM 1418 N N . ALA A 1 184 ? -2.213 -7.109 -3.131 1 96.19 184 ALA A N 1
ATOM 1419 C CA . ALA A 1 184 ? -1.739 -6.766 -4.469 1 96.19 184 ALA A CA 1
ATOM 1420 C C . ALA A 1 184 ? -2.775 -5.938 -5.223 1 96.19 184 ALA A C 1
ATOM 1422 O O . ALA A 1 184 ? -2.428 -4.957 -5.891 1 96.19 184 ALA A O 1
ATOM 1423 N N . ILE A 1 185 ? -4 -6.348 -5.102 1 95.94 185 ILE A N 1
ATOM 1424 C CA . ILE A 1 185 ? -5.082 -5.613 -5.746 1 95.94 185 ILE A CA 1
ATOM 1425 C C . ILE A 1 185 ? -5.164 -4.199 -5.168 1 95.94 185 ILE A C 1
ATOM 1427 O O . ILE A 1 185 ? -5.324 -3.229 -5.91 1 95.94 185 ILE A O 1
ATOM 1431 N N . SER A 1 186 ? -5.031 -4.074 -3.881 1 94.38 186 SER A N 1
ATOM 1432 C CA . SER A 1 186 ? -5.145 -2.787 -3.205 1 94.38 186 SER A CA 1
ATOM 1433 C C . SER A 1 186 ? -4.039 -1.834 -3.639 1 94.38 186 SER A C 1
ATOM 1435 O O . SER A 1 186 ? -4.207 -0.614 -3.586 1 94.38 186 SER A O 1
ATOM 1437 N N . ASN A 1 187 ? -2.889 -2.359 -4.059 1 94.06 187 ASN A N 1
ATOM 1438 C CA . ASN A 1 187 ? -1.76 -1.54 -4.48 1 94.06 187 ASN A CA 1
ATOM 1439 C C . ASN A 1 187 ? -2.117 -0.669 -5.684 1 94.06 187 ASN A C 1
ATOM 1441 O O . ASN A 1 187 ? -1.591 0.435 -5.832 1 94.06 187 ASN A O 1
ATOM 1445 N N . PHE A 1 188 ? -2.965 -1.076 -6.465 1 91.62 188 PHE A N 1
ATOM 1446 C CA . PHE A 1 188 ? -3.336 -0.326 -7.656 1 91.62 188 PHE A CA 1
ATOM 1447 C C . PHE A 1 188 ? -4.145 0.913 -7.289 1 91.62 188 PHE A C 1
ATOM 1449 O O . PHE A 1 188 ? -4.344 1.8 -8.125 1 91.62 188 PHE A O 1
ATOM 1456 N N . ARG A 1 189 ? -4.5 0.979 -6.027 1 90.56 189 ARG A N 1
ATOM 1457 C CA . ARG A 1 189 ? -5.137 2.178 -5.492 1 90.56 189 ARG A CA 1
ATOM 1458 C C . ARG A 1 189 ? -4.199 2.924 -4.551 1 90.56 189 ARG A C 1
ATOM 1460 O O . ARG A 1 189 ? -3.932 4.109 -4.746 1 90.56 189 ARG A O 1
ATOM 1467 N N . THR A 1 190 ? -3.639 2.285 -3.58 1 91.88 190 THR A N 1
ATOM 1468 C CA . THR A 1 190 ? -2.883 2.914 -2.504 1 91.88 190 THR A CA 1
ATOM 1469 C C . THR A 1 190 ? -1.473 3.268 -2.967 1 91.88 190 THR A C 1
ATOM 1471 O O . THR A 1 190 ? -0.855 4.195 -2.441 1 91.88 190 THR A O 1
ATOM 1474 N N . LEU A 1 191 ? -0.932 2.592 -3.891 1 93.75 191 LEU A N 1
ATOM 1475 C CA . LEU A 1 191 ? 0.375 2.842 -4.488 1 93.75 191 LEU A CA 1
ATOM 1476 C C . LEU A 1 191 ? 0.257 3.016 -6 1 93.75 191 LEU A C 1
ATOM 1478 O O . LEU A 1 191 ? 1.11 2.541 -6.754 1 93.75 191 LEU A O 1
ATOM 1482 N N . ARG A 1 192 ? -0.734 3.699 -6.375 1 92.31 192 ARG A N 1
ATOM 1483 C CA . ARG A 1 192 ? -1.115 3.83 -7.777 1 92.31 192 ARG A CA 1
ATOM 1484 C C . ARG A 1 192 ? 0.022 4.426 -8.602 1 92.31 192 ARG A C 1
ATOM 1486 O O . ARG A 1 192 ? 0.328 3.936 -9.695 1 92.31 192 ARG A O 1
ATOM 1493 N N . ASN A 1 193 ? 0.71 5.449 -8.109 1 93.94 193 ASN A N 1
ATOM 1494 C CA . ASN A 1 193 ? 1.74 6.129 -8.891 1 93.94 193 ASN A CA 1
ATOM 1495 C C . ASN A 1 193 ? 3.023 5.309 -8.961 1 93.94 193 ASN A C 1
ATOM 1497 O O . ASN A 1 193 ? 3.744 5.355 -9.961 1 93.94 193 ASN A O 1
ATOM 1501 N N . VAL A 1 194 ? 3.273 4.516 -7.941 1 95.62 194 VAL A N 1
ATOM 1502 C CA . VAL A 1 194 ? 4.375 3.561 -8 1 95.62 194 VAL A CA 1
ATOM 1503 C C . VAL A 1 194 ? 4.094 2.521 -9.086 1 95.62 194 VAL A C 1
ATOM 1505 O O . VAL A 1 194 ? 4.965 2.229 -9.914 1 95.62 194 VAL A O 1
ATOM 1508 N N . MET A 1 195 ? 2.859 2 -9.094 1 94.88 195 MET A N 1
ATOM 1509 C CA . MET A 1 195 ? 2.486 0.981 -10.07 1 94.88 195 MET A CA 1
ATOM 1510 C C . MET A 1 195 ? 2.549 1.539 -11.484 1 94.88 195 MET A C 1
ATOM 1512 O O . MET A 1 195 ? 3.098 0.9 -12.383 1 94.88 195 MET A O 1
ATOM 1516 N N . LEU A 1 196 ? 2.094 2.725 -11.648 1 94.44 196 LEU A N 1
ATOM 1517 C CA . LEU A 1 196 ? 2.123 3.373 -12.961 1 94.44 196 LEU A CA 1
ATOM 1518 C C . LEU A 1 196 ? 3.557 3.617 -13.414 1 94.44 196 LEU A C 1
ATOM 1520 O O . LEU A 1 196 ? 3.932 3.254 -14.531 1 94.44 196 LEU A O 1
ATOM 1524 N N . SER A 1 197 ? 4.379 4.145 -12.539 1 95.06 197 SER A N 1
ATOM 1525 C CA . SER A 1 197 ? 5.762 4.469 -12.883 1 95.06 197 SER A CA 1
ATOM 1526 C C . SER A 1 197 ? 6.578 3.209 -13.148 1 95.06 197 SER A C 1
ATOM 1528 O O . SER A 1 197 ? 7.43 3.189 -14.039 1 95.06 197 SER A O 1
ATOM 1530 N N . SER A 1 198 ? 6.281 2.186 -12.391 1 93.88 198 SER A N 1
ATOM 1531 C CA . SER A 1 198 ? 6.996 0.923 -12.555 1 93.88 198 SER A CA 1
ATOM 1532 C C . SER A 1 198 ? 6.746 0.316 -13.93 1 93.88 198 SER A C 1
ATOM 1534 O O . SER A 1 198 ? 7.586 -0.42 -14.453 1 93.88 198 SER A O 1
ATOM 1536 N N . LEU A 1 199 ? 5.641 0.665 -14.531 1 94.69 199 LEU A N 1
ATOM 1537 C CA . LEU A 1 199 ? 5.246 0.083 -15.812 1 94.69 199 LEU A CA 1
ATOM 1538 C C . LEU A 1 199 ? 5.449 1.079 -16.953 1 94.69 199 LEU A C 1
ATOM 1540 O O . LEU A 1 199 ? 5.188 0.763 -18.109 1 94.69 199 LEU A O 1
ATOM 1544 N N . GLY A 1 200 ? 5.941 2.287 -16.562 1 93.69 200 GLY A N 1
ATOM 1545 C CA . GLY A 1 200 ? 6.117 3.344 -17.547 1 93.69 200 GLY A CA 1
ATOM 1546 C C . GLY A 1 200 ? 4.805 3.869 -18.094 1 93.69 200 GLY A C 1
ATOM 1547 O O . GLY A 1 200 ? 4.734 4.281 -19.25 1 93.69 200 GLY A O 1
ATOM 1548 N N . TRP A 1 201 ? 3.697 3.699 -17.312 1 94.38 201 TRP A N 1
ATOM 1549 C CA . TRP A 1 201 ? 2.359 4.113 -17.734 1 94.38 201 TRP A CA 1
ATOM 1550 C C . TRP A 1 201 ? 1.979 5.441 -17.078 1 94.38 201 TRP A C 1
ATOM 1552 O O . TRP A 1 201 ? 2.551 5.832 -16.062 1 94.38 201 TRP A O 1
ATOM 1562 N N . ASP A 1 202 ? 1.047 6.203 -17.703 1 91.38 202 ASP A N 1
ATOM 1563 C CA . ASP A 1 202 ? 0.561 7.457 -17.141 1 91.38 202 ASP A CA 1
ATOM 1564 C C . ASP A 1 202 ? -0.873 7.312 -16.641 1 91.38 202 ASP A C 1
ATOM 1566 O O . ASP A 1 202 ? -1.354 8.148 -15.867 1 91.38 202 ASP A O 1
ATOM 1570 N N . THR A 1 203 ? -1.482 6.238 -17.094 1 89.81 203 THR A N 1
ATOM 1571 C CA . THR A 1 203 ? -2.852 5.977 -16.672 1 89.81 203 THR A CA 1
ATOM 1572 C C . THR A 1 203 ? -3.184 4.492 -16.797 1 89.81 203 THR A C 1
ATOM 1574 O O . THR A 1 203 ? -2.422 3.73 -17.391 1 89.81 203 THR A O 1
ATOM 1577 N N . PHE A 1 204 ? -4.23 4.098 -16.156 1 89.38 204 PHE A N 1
ATOM 1578 C CA . PHE A 1 204 ? -4.793 2.766 -16.359 1 89.38 204 PHE A CA 1
ATOM 1579 C C . PHE A 1 204 ? -5.941 2.805 -17.359 1 89.38 204 PHE A C 1
ATOM 1581 O O . PHE A 1 204 ? -7.109 2.77 -16.969 1 89.38 204 PHE A O 1
ATOM 1588 N N . ASP A 1 205 ? -5.605 2.883 -18.641 1 90.25 205 ASP A N 1
ATOM 1589 C CA . ASP A 1 205 ? -6.656 2.85 -19.656 1 90.25 205 ASP A CA 1
ATOM 1590 C C . ASP A 1 205 ? -7.172 1.428 -19.859 1 90.25 205 ASP A C 1
ATOM 1592 O O . ASP A 1 205 ? -6.73 0.496 -19.188 1 90.25 205 ASP A O 1
ATOM 1596 N N . ALA A 1 206 ? -8.141 1.29 -20.75 1 90.19 206 ALA A N 1
ATOM 1597 C CA . ALA A 1 206 ? -8.852 0.026 -20.906 1 90.19 206 ALA A CA 1
ATOM 1598 C C . ALA A 1 206 ? -7.895 -1.097 -21.312 1 90.19 206 ALA A C 1
ATOM 1600 O O . ALA A 1 206 ? -7.969 -2.201 -20.766 1 90.19 206 ALA A O 1
ATOM 1601 N N . GLU A 1 207 ? -7.016 -0.841 -22.234 1 93.12 207 GLU A N 1
ATOM 1602 C CA . GLU A 1 207 ? -6.078 -1.86 -22.703 1 93.12 207 GLU A CA 1
ATOM 1603 C C . GLU A 1 207 ? -5.113 -2.268 -21.594 1 93.12 207 GLU A C 1
ATOM 1605 O O . GLU A 1 207 ? -4.879 -3.459 -21.375 1 93.12 207 GLU A O 1
ATOM 1610 N N . ARG A 1 208 ? -4.523 -1.319 -20.906 1 92.94 208 ARG A N 1
ATOM 1611 C CA . ARG A 1 208 ? -3.582 -1.572 -19.828 1 92.94 208 ARG A CA 1
ATOM 1612 C C . ARG A 1 208 ? -4.27 -2.266 -18.656 1 92.94 208 ARG A C 1
ATOM 1614 O O . ARG A 1 208 ? -3.711 -3.186 -18.047 1 92.94 208 ARG A O 1
ATOM 1621 N N . THR A 1 209 ? -5.496 -1.876 -18.422 1 92.88 209 THR A N 1
ATOM 1622 C CA . THR A 1 209 ? -6.273 -2.504 -17.359 1 92.88 209 THR A CA 1
ATOM 1623 C C . THR A 1 209 ? -6.527 -3.977 -17.672 1 92.88 209 THR A C 1
ATOM 1625 O O . THR A 1 209 ? -6.52 -4.816 -16.766 1 92.88 209 THR A O 1
ATOM 1628 N N . ARG A 1 210 ? -6.762 -4.289 -18.875 1 92.75 210 ARG A N 1
ATOM 1629 C CA . ARG A 1 210 ? -6.953 -5.676 -19.281 1 92.75 210 ARG A CA 1
ATOM 1630 C C . ARG A 1 210 ? -5.699 -6.504 -19.016 1 92.75 210 ARG A C 1
ATOM 1632 O O . ARG A 1 210 ? -5.785 -7.656 -18.594 1 92.75 210 ARG A O 1
ATOM 1639 N N . LYS A 1 211 ? -4.562 -5.922 -19.281 1 94.19 211 LYS A N 1
ATOM 1640 C CA . LYS A 1 211 ? -3.303 -6.602 -19 1 94.19 211 LYS A CA 1
ATOM 1641 C C . LYS A 1 211 ? -3.154 -6.875 -17.5 1 94.19 211 LYS A C 1
ATOM 1643 O O . LYS A 1 211 ? -2.697 -7.949 -17.109 1 94.19 211 LYS A O 1
ATOM 1648 N N . LEU A 1 212 ? -3.535 -5.898 -16.734 1 94.81 212 LEU A N 1
ATOM 1649 C CA . LEU A 1 212 ? -3.475 -6.059 -15.281 1 94.81 212 LEU A CA 1
ATOM 1650 C C . LEU A 1 212 ? -4.457 -7.129 -14.82 1 94.81 212 LEU A C 1
ATOM 1652 O O . LEU A 1 212 ? -4.152 -7.898 -13.898 1 94.81 212 LEU A O 1
ATOM 1656 N N . GLU A 1 213 ? -5.59 -7.121 -15.477 1 94.62 213 GLU A N 1
ATOM 1657 C CA . GLU A 1 213 ? -6.59 -8.125 -15.125 1 94.62 213 GLU A CA 1
ATOM 1658 C C . GLU A 1 213 ? -6.066 -9.539 -15.375 1 94.62 213 GLU A C 1
ATOM 1660 O O . GLU A 1 213 ? -6.289 -10.438 -14.562 1 94.62 213 GLU A O 1
ATOM 1665 N N . ILE A 1 214 ? -5.418 -9.734 -16.422 1 94.31 214 ILE A N 1
ATOM 1666 C CA . ILE A 1 214 ? -4.836 -11.031 -16.75 1 94.31 214 ILE A CA 1
ATOM 1667 C C . ILE A 1 214 ? -3.812 -11.422 -15.688 1 94.31 214 ILE A C 1
ATOM 1669 O O . ILE A 1 214 ? -3.807 -12.555 -15.203 1 94.31 214 ILE A O 1
ATOM 1673 N N . ALA A 1 215 ? -3.035 -10.461 -15.312 1 94.12 215 ALA A N 1
ATOM 1674 C CA . ALA A 1 215 ? -1.987 -10.711 -14.328 1 94.12 215 ALA A CA 1
ATOM 1675 C C . ALA A 1 215 ? -2.586 -11.008 -12.953 1 94.12 215 ALA A C 1
ATOM 1677 O O . ALA A 1 215 ? -2.135 -11.922 -12.258 1 94.12 215 ALA A O 1
ATOM 1678 N N . VAL A 1 216 ? -3.562 -10.242 -12.57 1 95.62 216 VAL A N 1
ATOM 1679 C CA . VAL A 1 216 ? -4.203 -10.414 -11.273 1 95.62 216 VAL A CA 1
ATOM 1680 C C . VAL A 1 216 ? -4.93 -11.758 -11.234 1 95.62 216 VAL A C 1
ATOM 1682 O O . VAL A 1 216 ? -4.918 -12.445 -10.211 1 95.62 216 VAL A O 1
ATOM 1685 N N . ARG A 1 217 ? -5.539 -12.102 -12.328 1 95.19 217 ARG A N 1
ATOM 1686 C CA . ARG A 1 217 ? -6.203 -13.398 -12.406 1 95.19 217 ARG A CA 1
ATOM 1687 C C . ARG A 1 217 ? -5.211 -14.539 -12.219 1 95.19 217 ARG A C 1
ATOM 1689 O O . ARG A 1 217 ? -5.473 -15.484 -11.477 1 95.19 217 ARG A O 1
ATOM 1696 N N . ARG A 1 218 ? -4.164 -14.453 -12.914 1 92.94 218 ARG A N 1
ATOM 1697 C CA . ARG A 1 218 ? -3.111 -15.461 -12.789 1 92.94 218 ARG A CA 1
ATOM 1698 C C . ARG A 1 218 ? -2.625 -15.562 -11.344 1 92.94 218 ARG A C 1
ATOM 1700 O O . ARG A 1 218 ? -2.473 -16.672 -10.812 1 92.94 218 ARG A O 1
ATOM 1707 N N . LEU A 1 219 ? -2.389 -14.398 -10.742 1 95.06 219 LEU A N 1
ATOM 1708 C CA . LEU A 1 219 ? -1.958 -14.344 -9.344 1 95.06 219 LEU A CA 1
ATOM 1709 C C . LEU A 1 219 ? -2.971 -15.031 -8.438 1 95.06 219 LEU A C 1
ATOM 1711 O O . LEU A 1 219 ? -2.6 -15.867 -7.609 1 95.06 219 LEU A O 1
ATOM 1715 N N . ALA A 1 220 ? -4.246 -14.656 -8.609 1 95.75 220 ALA A N 1
ATOM 1716 C CA . ALA A 1 220 ? -5.312 -15.203 -7.77 1 95.75 220 ALA A CA 1
ATOM 1717 C C . ALA A 1 220 ? -5.438 -16.719 -7.961 1 95.75 220 ALA A C 1
ATOM 1719 O O . ALA A 1 220 ? -5.574 -17.453 -6.988 1 95.75 220 ALA A O 1
ATOM 1720 N N . GLN A 1 221 ? -5.371 -17.219 -9.195 1 93.69 221 GLN A N 1
ATOM 1721 C CA . GLN A 1 221 ? -5.484 -18.641 -9.492 1 93.69 221 GLN A CA 1
ATOM 1722 C C . GLN A 1 221 ? -4.336 -19.422 -8.859 1 93.69 221 GLN A C 1
ATOM 1724 O O . GLN A 1 221 ? -4.547 -20.5 -8.305 1 93.69 221 GLN A O 1
ATOM 1729 N N . ALA A 1 222 ? -3.174 -18.859 -8.93 1 92.5 222 ALA A N 1
ATOM 1730 C CA . ALA A 1 222 ? -2.002 -19.516 -8.359 1 92.5 222 ALA A CA 1
ATOM 1731 C C . ALA A 1 222 ? -2.062 -19.531 -6.836 1 92.5 222 ALA A C 1
ATOM 1733 O O . ALA A 1 222 ? -1.867 -20.562 -6.203 1 92.5 222 ALA A O 1
ATOM 1734 N N . GLU A 1 223 ? -2.398 -18.375 -6.262 1 94 223 GLU A N 1
ATOM 1735 C CA . GLU A 1 223 ? -2.33 -18.219 -4.812 1 94 223 GLU A CA 1
ATOM 1736 C C . GLU A 1 223 ? -3.527 -18.891 -4.133 1 94 223 GLU A C 1
ATOM 1738 O O . GLU A 1 223 ? -3.381 -19.516 -3.078 1 94 223 GLU A O 1
ATOM 1743 N N . LEU A 1 224 ? -4.684 -18.781 -4.73 1 95.12 224 LEU A N 1
ATOM 1744 C CA . LEU A 1 224 ? -5.895 -19.219 -4.039 1 95.12 224 LEU A CA 1
ATOM 1745 C C . LEU A 1 224 ? -6.199 -20.672 -4.355 1 95.12 224 LEU A C 1
ATOM 1747 O O . LEU A 1 224 ? -6.742 -21.391 -3.512 1 95.12 224 LEU A O 1
ATOM 1751 N N . PHE A 1 225 ? -5.805 -21.172 -5.582 1 91.81 225 PHE A N 1
ATOM 1752 C CA . PHE A 1 225 ? -6.25 -22.484 -6.004 1 91.81 225 PHE A CA 1
ATOM 1753 C C . PHE A 1 225 ? -5.059 -23.375 -6.367 1 91.81 225 PHE A C 1
ATOM 1755 O O . PHE A 1 225 ? -5.215 -24.578 -6.582 1 91.81 225 PHE A O 1
ATOM 1762 N N . GLY A 1 226 ? -3.938 -22.781 -6.449 1 83.62 226 GLY A N 1
ATOM 1763 C CA . GLY A 1 226 ? -2.771 -23.562 -6.844 1 83.62 226 GLY A CA 1
ATOM 1764 C C . GLY A 1 226 ? -2.736 -23.875 -8.328 1 83.62 226 GLY A C 1
ATOM 1765 O O . GLY A 1 226 ? -2.035 -24.797 -8.75 1 83.62 226 GLY A O 1
ATOM 1766 N N . ILE A 1 227 ? -3.604 -23.172 -9.125 1 72.81 227 ILE A N 1
ATOM 1767 C CA . ILE A 1 227 ? -3.691 -23.391 -10.57 1 72.81 227 ILE A CA 1
ATOM 1768 C C . ILE A 1 227 ? -2.605 -22.578 -11.273 1 72.81 227 ILE A C 1
ATOM 1770 O O . ILE A 1 227 ? -2.43 -21.391 -11 1 72.81 227 ILE A O 1
ATOM 1774 N N . ARG A 1 228 ? -1.747 -23.234 -12.062 1 64.44 228 ARG A N 1
ATOM 1775 C CA . ARG A 1 228 ? -0.691 -22.516 -12.766 1 64.44 228 ARG A CA 1
ATOM 1776 C C . ARG A 1 228 ? -0.975 -22.453 -14.266 1 64.44 228 ARG A C 1
ATOM 1778 O O . ARG A 1 228 ? -1.519 -23.406 -14.836 1 64.44 228 ARG A O 1
ATOM 1785 N N . ALA A 1 229 ? -1.097 -21.312 -14.836 1 55.62 229 ALA A N 1
ATOM 1786 C CA . ALA A 1 229 ? -1.23 -21.203 -16.281 1 55.62 229 ALA A CA 1
ATOM 1787 C C . ALA A 1 229 ? -0.133 -22 -17 1 55.62 229 ALA A C 1
ATOM 1789 O O . ALA A 1 229 ? 1 -22.062 -16.516 1 55.62 229 ALA A O 1
ATOM 1790 N N . GLU A 1 230 ? -0.452 -23 -17.844 1 47.53 230 GLU A N 1
ATOM 1791 C CA . GLU A 1 230 ? 0.454 -23.719 -18.719 1 47.53 230 GLU A CA 1
ATOM 1792 C C . GLU A 1 230 ? 1.354 -22.766 -19.5 1 47.53 230 GLU A C 1
ATOM 1794 O O . GLU A 1 230 ? 0.865 -21.875 -20.188 1 47.53 230 GLU A O 1
ATOM 1799 N N . HIS A 1 231 ? 2.24 -22.188 -18.938 1 46.78 231 HIS A N 1
ATOM 1800 C CA . HIS A 1 231 ? 3.156 -21.484 -19.828 1 46.78 231 HIS A CA 1
ATOM 1801 C C . HIS A 1 231 ? 3.398 -22.266 -21.109 1 46.78 231 HIS A C 1
ATOM 1803 O O . HIS A 1 231 ? 3.504 -23.484 -21.078 1 46.78 231 HIS A O 1
ATOM 1809 N N . GLU A 1 232 ? 2.977 -21.844 -22.188 1 43.34 232 GLU A N 1
ATOM 1810 C CA . GLU A 1 232 ? 3.521 -22.406 -23.422 1 43.34 232 GLU A CA 1
ATOM 1811 C C . GLU A 1 232 ? 5.008 -22.719 -23.281 1 43.34 232 GLU A C 1
ATOM 1813 O O . GLU A 1 232 ? 5.777 -21.891 -22.781 1 43.34 232 GLU A O 1
ATOM 1818 N N . PRO A 1 233 ? 5.379 -23.969 -23.25 1 40.5 233 PRO A N 1
ATOM 1819 C CA . PRO A 1 233 ? 6.805 -24.297 -23.25 1 40.5 233 PRO A CA 1
ATOM 1820 C C . PRO A 1 233 ? 7.648 -23.297 -24.047 1 40.5 233 PRO A C 1
ATOM 1822 O O . PRO A 1 233 ? 7.207 -22.797 -25.078 1 40.5 233 PRO A O 1
ATOM 1825 N N . ILE A 1 234 ? 8.352 -22.484 -23.375 1 39.97 234 ILE A N 1
ATOM 1826 C CA . ILE A 1 234 ? 9.352 -21.781 -24.172 1 39.97 234 ILE A CA 1
ATOM 1827 C C . ILE A 1 234 ? 9.859 -22.703 -25.281 1 39.97 234 ILE A C 1
ATOM 1829 O O . ILE A 1 234 ? 10.344 -23.812 -25.016 1 39.97 234 ILE A O 1
ATOM 1833 N N . ALA A 1 235 ? 9.367 -22.625 -26.469 1 38.16 235 ALA A N 1
ATOM 1834 C CA . ALA A 1 235 ? 9.898 -23.359 -27.625 1 38.16 235 ALA A CA 1
ATOM 1835 C C . ALA A 1 235 ? 11.414 -23.484 -27.531 1 38.16 235 ALA A C 1
ATOM 1837 O O . ALA A 1 235 ? 12.125 -22.484 -27.422 1 38.16 235 ALA A O 1
ATOM 1838 N N . GLU A 1 236 ? 11.883 -24.516 -26.953 1 40 236 GLU A N 1
ATOM 1839 C CA . GLU A 1 236 ? 13.273 -24.844 -27.25 1 40 236 GLU A CA 1
ATOM 1840 C C . GLU A 1 236 ? 13.625 -24.484 -28.703 1 40 236 GLU A C 1
ATOM 1842 O O . GLU A 1 236 ? 13.086 -25.078 -29.641 1 40 236 GLU A O 1
ATOM 1847 N N . HIS A 1 237 ? 13.734 -23.25 -29.031 1 37.88 237 HIS A N 1
ATOM 1848 C CA . HIS A 1 237 ? 14.336 -23 -30.344 1 37.88 237 HIS A CA 1
ATOM 1849 C C . HIS A 1 237 ? 15.453 -24 -30.625 1 37.88 237 HIS A C 1
ATOM 1851 O O . HIS A 1 237 ? 16.484 -24 -29.953 1 37.88 237 HIS A O 1
ATOM 1857 N N . SER A 1 238 ? 15.078 -25.172 -31.047 1 37.62 238 SER A N 1
ATOM 1858 C CA . SER A 1 238 ? 16.078 -26.047 -31.672 1 37.62 238 SER A CA 1
ATOM 1859 C C . SER A 1 238 ? 17 -25.266 -32.594 1 37.62 238 SER A C 1
ATOM 1861 O O . SER A 1 238 ? 16.531 -24.516 -33.438 1 37.62 238 SER A O 1
ATOM 1863 N N . PRO A 1 239 ? 18.234 -25.109 -32.219 1 36.97 239 PRO A N 1
ATOM 1864 C CA . PRO A 1 239 ? 19.156 -24.516 -33.188 1 36.97 239 PRO A CA 1
ATOM 1865 C C . PRO A 1 239 ? 18.875 -24.953 -34.625 1 36.97 239 PRO A C 1
ATOM 1867 O O . PRO A 1 239 ? 18.609 -26.141 -34.875 1 36.97 239 PRO A O 1
ATOM 1870 N N . ARG A 1 240 ? 18.234 -24.203 -35.406 1 37.94 240 ARG A N 1
ATOM 1871 C CA . ARG A 1 240 ? 18.203 -24.484 -36.844 1 37.94 240 ARG A CA 1
ATOM 1872 C C . ARG A 1 240 ? 19.562 -24.984 -37.312 1 37.94 240 ARG A C 1
ATOM 1874 O O . ARG A 1 240 ? 20.578 -24.344 -37.094 1 37.94 240 ARG A O 1
ATOM 1881 N N . SER A 1 241 ? 19.734 -26.328 -37.438 1 32.34 241 SER A N 1
ATOM 1882 C CA . SER A 1 241 ? 20.875 -26.875 -38.156 1 32.34 241 SER A CA 1
ATOM 1883 C C . SER A 1 241 ? 21.203 -26.031 -39.406 1 32.34 241 SER A C 1
ATOM 1885 O O . SER A 1 241 ? 20.328 -25.812 -40.25 1 32.34 241 SER A O 1
ATOM 1887 N N . ALA A 1 242 ? 22.047 -25.047 -39.25 1 40.53 242 ALA A N 1
ATOM 1888 C CA . ALA A 1 242 ? 22.656 -24.391 -40.406 1 40.53 242 ALA A CA 1
ATOM 1889 C C . ALA A 1 242 ? 22.938 -25.406 -41.531 1 40.53 242 ALA A C 1
ATOM 1891 O O . ALA A 1 242 ? 23.719 -26.344 -41.344 1 40.53 242 ALA A O 1
ATOM 1892 N N . GLY A 1 243 ? 21.906 -25.688 -42.438 1 34.56 243 GLY A N 1
ATOM 1893 C CA . GLY A 1 243 ? 22.094 -26.469 -43.625 1 34.56 243 GLY A CA 1
ATOM 1894 C C . GLY A 1 243 ? 23.422 -26.172 -44.312 1 34.56 243 GLY A C 1
ATOM 1895 O O . GLY A 1 243 ? 23.859 -25.016 -44.375 1 34.56 243 GLY A O 1
ATOM 1896 N N . SER A 1 244 ? 24.344 -27.141 -44.406 1 41.62 244 SER A N 1
ATOM 1897 C CA . SER A 1 244 ? 25.578 -27.25 -45.188 1 41.62 244 SER A CA 1
ATOM 1898 C C . SER A 1 244 ? 25.359 -26.766 -46.625 1 41.62 244 SER A C 1
ATOM 1900 O O . SER A 1 244 ? 24.562 -27.344 -47.344 1 41.62 244 SER A O 1
ATOM 1902 N N . HIS A 1 245 ? 25.344 -25.438 -46.812 1 42.53 245 HIS A N 1
ATOM 1903 C CA . HIS A 1 245 ? 25.422 -25 -48.188 1 42.53 245 HIS A CA 1
ATOM 1904 C C . HIS A 1 245 ? 26.547 -25.719 -48.938 1 42.53 245 HIS A C 1
ATOM 1906 O O . HIS A 1 245 ? 27.656 -25.828 -48.438 1 42.53 245 HIS A O 1
ATOM 1912 N N . PRO A 1 246 ? 26.297 -26.562 -49.938 1 44.62 246 PRO A N 1
ATOM 1913 C CA . PRO A 1 246 ? 27.25 -27.234 -50.812 1 44.62 246 PRO A CA 1
ATOM 1914 C C . PRO A 1 246 ? 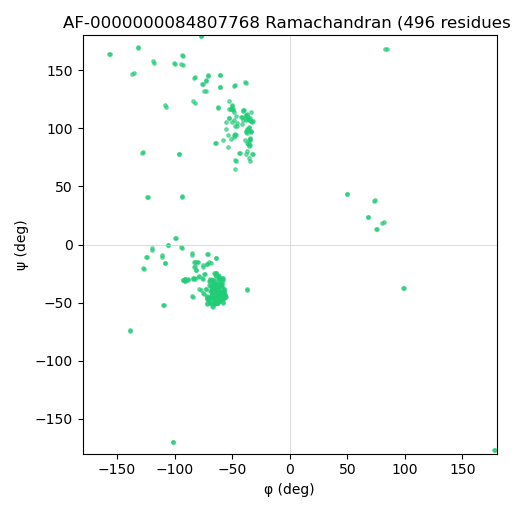28.234 -26.281 -51.469 1 44.62 246 PRO A C 1
ATOM 1916 O O . PRO A 1 246 ? 27.922 -25.094 -51.625 1 44.62 246 PRO A O 1
ATOM 1919 N N . SER A 1 247 ? 29.547 -26.469 -51.312 1 43.91 247 SER A N 1
ATOM 1920 C CA . SER A 1 247 ? 30.703 -25.828 -51.938 1 43.91 247 SER A CA 1
ATOM 1921 C C . SER A 1 247 ? 30.531 -25.734 -53.469 1 43.91 247 SER A C 1
ATOM 1923 O O . SER A 1 247 ? 30.141 -26.703 -54.094 1 43.91 247 SER A O 1
ATOM 1925 N N . PRO A 1 248 ? 30.344 -24.516 -53.969 1 40.28 248 PRO A N 1
ATOM 1926 C CA . PRO A 1 248 ? 30.312 -24.344 -55.438 1 40.28 248 PRO A CA 1
ATOM 1927 C C . PRO A 1 248 ? 31.531 -24.938 -56.125 1 40.28 248 PRO A C 1
ATOM 1929 O O . PRO A 1 248 ? 32.656 -24.875 -55.594 1 40.28 248 PRO A O 1
ATOM 1932 N N . THR A 1 249 ? 31.516 -26.031 -56.875 1 33.72 249 THR A N 1
ATOM 1933 C CA . THR A 1 249 ? 32.438 -26.469 -57.938 1 33.72 249 THR A CA 1
ATOM 1934 C C . THR A 1 249 ? 32.719 -25.344 -58.906 1 33.72 249 THR A C 1
ATOM 1936 O O . THR A 1 249 ? 31.812 -24.875 -59.594 1 33.72 249 THR A O 1
ATOM 1939 N N . ALA A 1 250 ? 33.375 -24.25 -58.469 1 23.39 250 ALA A N 1
ATOM 1940 C CA . ALA A 1 250 ? 34 -23.578 -59.594 1 23.39 250 ALA A CA 1
ATOM 1941 C C . ALA A 1 250 ? 35.219 -24.359 -60.094 1 23.39 250 ALA A C 1
ATOM 1943 O O . ALA A 1 250 ? 35.969 -24.906 -59.312 1 23.39 250 ALA A O 1
ATOM 1944 N N . MET B 1 1 ? 49.75 52.312 62.75 1 29.75 1 MET B N 1
ATOM 1945 C CA . MET B 1 1 ? 49.812 51.156 61.875 1 29.75 1 MET B CA 1
ATOM 1946 C C . MET B 1 1 ? 48.5 50.938 61.125 1 29.75 1 MET B C 1
ATOM 1948 O O . MET B 1 1 ? 47.5 50.5 61.75 1 29.75 1 MET B O 1
ATOM 1952 N N . LEU B 1 2 ? 48.188 51.781 60.156 1 33.88 2 LEU B N 1
ATOM 1953 C CA . LEU B 1 2 ? 46.969 51.969 59.344 1 33.88 2 LEU B CA 1
ATOM 1954 C C . LEU B 1 2 ? 46.719 50.75 58.469 1 33.88 2 LEU B C 1
ATOM 1956 O O . LEU B 1 2 ? 47.531 50.406 57.625 1 33.88 2 LEU B O 1
ATOM 1960 N N . THR B 1 3 ? 46.031 49.75 58.969 1 37.38 3 THR B N 1
ATOM 1961 C CA . THR B 1 3 ? 45.719 48.469 58.344 1 37.38 3 THR B CA 1
ATOM 1962 C C . THR B 1 3 ? 44.969 48.688 57.031 1 37.38 3 THR B C 1
ATOM 1964 O O . THR B 1 3 ? 43.875 49.281 57.031 1 37.38 3 THR B O 1
ATOM 1967 N N . MET B 1 4 ? 45.656 48.812 55.906 1 35 4 MET B N 1
ATOM 1968 C CA . MET B 1 4 ? 45.156 49 54.531 1 35 4 MET B CA 1
ATOM 1969 C C . MET B 1 4 ? 44.156 47.906 54.188 1 35 4 MET B C 1
ATOM 1971 O O . MET B 1 4 ? 44.469 46.719 54.312 1 35 4 MET B O 1
ATOM 1975 N N . ILE B 1 5 ? 42.875 48.094 54.344 1 42.91 5 ILE B N 1
ATOM 1976 C CA . ILE B 1 5 ? 41.781 47.188 54 1 42.91 5 ILE B CA 1
ATOM 1977 C C . ILE B 1 5 ? 41.906 46.812 52.5 1 42.91 5 ILE B C 1
ATOM 1979 O O . ILE B 1 5 ? 41.969 47.688 51.656 1 42.91 5 ILE B O 1
ATOM 1983 N N . PRO B 1 6 ? 42.469 45.625 52.188 1 42.44 6 PRO B N 1
ATOM 1984 C CA . PRO B 1 6 ? 42.625 45.25 50.781 1 42.44 6 PRO B CA 1
ATOM 1985 C C . PRO B 1 6 ? 41.312 45.344 49.969 1 42.44 6 PRO B C 1
ATOM 1987 O O . PRO B 1 6 ? 40.25 45.125 50.531 1 42.44 6 PRO B O 1
ATOM 1990 N N . THR B 1 7 ? 41.156 46.281 49.094 1 40.34 7 THR B N 1
ATOM 1991 C CA . THR B 1 7 ? 40.062 46.469 48.156 1 40.34 7 THR B CA 1
ATOM 1992 C C . THR B 1 7 ? 39.719 45.188 47.438 1 40.34 7 THR B C 1
ATOM 1994 O O . THR B 1 7 ? 40.594 44.594 46.781 1 40.34 7 THR B O 1
ATOM 1997 N N . MET B 1 8 ? 38.75 44.406 47.906 1 39.56 8 MET B N 1
ATOM 1998 C CA . MET B 1 8 ? 38.219 43.188 47.281 1 39.56 8 MET B CA 1
ATOM 1999 C C . MET B 1 8 ? 37.906 43.438 45.812 1 39.56 8 MET B C 1
ATOM 2001 O O . MET B 1 8 ? 37.125 44.312 45.469 1 39.56 8 MET B O 1
ATOM 2005 N N . MET B 1 9 ? 38.812 43.188 44.844 1 41.38 9 MET B N 1
ATOM 2006 C CA . MET B 1 9 ? 38.625 43.312 43.406 1 41.38 9 MET B CA 1
ATOM 2007 C C . MET B 1 9 ? 37.344 42.562 42.969 1 41.38 9 MET B C 1
ATOM 2009 O O . MET B 1 9 ? 37.062 41.5 43.5 1 41.38 9 MET B O 1
ATOM 2013 N N . PRO B 1 10 ? 36.312 43.219 42.438 1 39.72 10 PRO B N 1
ATOM 2014 C CA . PRO B 1 10 ? 35.062 42.531 42.031 1 39.72 10 PRO B CA 1
ATOM 2015 C C . PRO B 1 10 ? 35.344 41.344 41.156 1 39.72 10 PRO B C 1
ATOM 2017 O O . PRO B 1 10 ? 36.344 41.281 40.438 1 39.72 10 PRO B O 1
ATOM 2020 N N . ASN B 1 11 ? 35.031 40.125 41.562 1 37.53 11 ASN B N 1
ATOM 2021 C CA . ASN B 1 11 ? 35.062 38.875 40.812 1 37.53 11 ASN B CA 1
ATOM 2022 C C . ASN B 1 11 ? 34.438 39.031 39.438 1 37.53 11 ASN B C 1
ATOM 2024 O O . ASN B 1 11 ? 33.344 39.562 39.281 1 37.53 11 ASN B O 1
ATOM 2028 N N . ARG B 1 12 ? 35.219 39.156 38.344 1 39.22 12 ARG B N 1
ATOM 2029 C CA . ARG B 1 12 ? 34.781 39.062 36.938 1 39.22 12 ARG B CA 1
ATOM 2030 C C . ARG B 1 12 ? 33.688 38.031 36.781 1 39.22 12 ARG B C 1
ATOM 2032 O O . ARG B 1 12 ? 33.844 36.875 37.156 1 39.22 12 ARG B O 1
ATOM 2039 N N . HIS B 1 13 ? 32.438 38.406 36.688 1 38.53 13 HIS B N 1
ATOM 2040 C CA . HIS B 1 13 ? 31.266 37.594 36.344 1 38.53 13 HIS B CA 1
ATOM 2041 C C . HIS B 1 13 ? 31.625 36.562 35.281 1 38.53 13 HIS B C 1
ATOM 2043 O O . HIS B 1 13 ? 32.312 36.875 34.312 1 38.53 13 HIS B O 1
ATOM 2049 N N . ALA B 1 14 ? 31.672 35.312 35.562 1 40.78 14 ALA B N 1
ATOM 2050 C CA . ALA B 1 14 ? 31.703 34.125 34.688 1 40.78 14 ALA B CA 1
ATOM 2051 C C . ALA B 1 14 ? 30.891 34.312 33.438 1 40.78 14 ALA B C 1
ATOM 2053 O O . ALA B 1 14 ? 29.672 34.562 33.5 1 40.78 14 ALA B O 1
ATOM 2054 N N . ALA B 1 15 ? 31.422 34.875 32.406 1 40.06 15 ALA B N 1
ATOM 2055 C CA . ALA B 1 15 ? 30.781 34.812 31.094 1 40.06 15 ALA B CA 1
ATOM 2056 C C . ALA B 1 15 ? 30.078 33.469 30.906 1 40.06 15 ALA B C 1
ATOM 2058 O O . ALA B 1 15 ? 30.688 32.406 31.109 1 40.06 15 ALA B O 1
ATOM 2059 N N . HIS B 1 16 ? 28.828 33.281 31.234 1 39.88 16 HIS B N 1
ATOM 2060 C CA . HIS B 1 16 ? 27.984 32.125 30.938 1 39.88 16 HIS B CA 1
ATOM 2061 C C . HIS B 1 16 ? 28.344 31.516 29.578 1 39.88 16 HIS B C 1
ATOM 2063 O O . HIS B 1 16 ? 28.422 32.219 28.578 1 39.88 16 HIS B O 1
ATOM 2069 N N . ASP B 1 17 ? 29.125 30.5 29.438 1 40.75 17 ASP B N 1
ATOM 2070 C CA . ASP B 1 17 ? 29.391 29.641 28.297 1 40.75 17 ASP B CA 1
ATOM 2071 C C . ASP B 1 17 ? 28.156 29.484 27.422 1 40.75 17 ASP B C 1
ATOM 2073 O O . ASP B 1 17 ? 27.156 28.875 27.828 1 40.75 17 ASP B O 1
ATOM 2077 N N . ARG B 1 18 ? 27.766 30.438 26.578 1 44.84 18 ARG B N 1
ATOM 2078 C CA . ARG B 1 18 ? 26.719 30.172 25.594 1 44.84 18 ARG B CA 1
ATOM 2079 C C . ARG B 1 18 ? 26.844 28.75 25.031 1 44.84 18 ARG B C 1
ATOM 2081 O O . ARG B 1 18 ? 27.922 28.344 24.625 1 44.84 18 ARG B O 1
ATOM 2088 N N . PRO B 1 19 ? 26.062 27.781 25.312 1 46.97 19 PRO B N 1
ATOM 2089 C CA . PRO B 1 19 ? 26.172 26.453 24.719 1 46.97 19 PRO B CA 1
ATOM 2090 C C . PRO B 1 19 ? 26.625 26.469 23.266 1 46.97 19 PRO B C 1
ATOM 2092 O O . PRO B 1 19 ? 26.203 27.359 22.5 1 46.97 19 PRO B O 1
ATOM 2095 N N . MET B 1 20 ? 27.766 26.109 22.922 1 44.12 20 MET B N 1
ATOM 2096 C CA . MET B 1 20 ? 28.297 25.953 21.578 1 44.12 20 MET B CA 1
ATOM 2097 C C . MET B 1 20 ? 27.219 25.469 20.609 1 44.12 20 MET B C 1
ATOM 2099 O O . MET B 1 20 ? 26.547 24.469 20.875 1 44.12 20 MET B O 1
ATOM 2103 N N . ALA B 1 21 ? 26.703 26.297 19.719 1 47.81 21 ALA B N 1
ATOM 2104 C CA . ALA B 1 21 ? 25.781 25.938 18.641 1 47.81 21 ALA B CA 1
ATOM 2105 C C . ALA B 1 21 ? 26.172 24.625 17.984 1 47.81 21 ALA B C 1
ATOM 2107 O O . ALA B 1 21 ? 27.359 24.375 17.766 1 47.81 21 ALA B O 1
ATOM 2108 N N . PRO B 1 22 ? 25.422 23.547 18.047 1 53.22 22 PRO B N 1
ATOM 2109 C CA . PRO B 1 22 ? 25.781 22.312 17.359 1 53.22 22 PRO B CA 1
ATOM 2110 C C . PRO B 1 22 ? 26.406 22.547 15.992 1 53.22 22 PRO B C 1
ATOM 2112 O O . PRO B 1 22 ? 26.125 23.562 15.359 1 53.22 22 PRO B O 1
ATOM 2115 N N . PRO B 1 23 ? 27.453 21.797 15.617 1 57.03 23 PRO B N 1
ATOM 2116 C CA . PRO B 1 23 ? 28.109 21.969 14.32 1 57.03 23 PRO B CA 1
ATOM 2117 C C . PRO B 1 23 ? 27.109 22.031 13.164 1 57.03 23 PRO B C 1
ATOM 2119 O O . PRO B 1 23 ? 26.016 21.453 13.25 1 57.03 23 PRO B O 1
ATOM 2122 N N . ALA B 1 24 ? 27.281 22.938 12.195 1 56 24 ALA B N 1
ATOM 2123 C CA . ALA B 1 24 ? 26.469 23.219 11.016 1 56 24 ALA B CA 1
ATOM 2124 C C . ALA B 1 24 ? 25.891 21.938 10.414 1 56 24 ALA B C 1
ATOM 2126 O O . ALA B 1 24 ? 24.75 21.922 9.977 1 56 24 ALA B O 1
ATOM 2127 N N . SER B 1 25 ? 26.75 20.844 10.414 1 65.31 25 SER B N 1
ATOM 2128 C CA . SER B 1 25 ? 26.312 19.562 9.867 1 65.31 25 SER B CA 1
ATOM 2129 C C . SER B 1 25 ? 25.172 18.969 10.695 1 65.31 25 SER B C 1
ATOM 2131 O O . SER B 1 25 ? 24.234 18.391 10.141 1 65.31 25 SER B O 1
ATOM 2133 N N . ASP B 1 26 ? 25.172 19.375 11.867 1 85.5 26 ASP B N 1
ATOM 2134 C CA . ASP B 1 26 ? 24.172 18.812 12.781 1 85.5 26 ASP B CA 1
ATOM 2135 C C . ASP B 1 26 ? 22.828 19.531 12.625 1 85.5 26 ASP B C 1
ATOM 2137 O O . ASP B 1 26 ? 21.781 18.875 12.578 1 85.5 26 ASP B O 1
ATOM 2141 N N . THR B 1 27 ? 23.016 20.859 12.219 1 91.75 27 THR B N 1
ATOM 2142 C CA . THR B 1 27 ? 21.812 21.656 12.07 1 91.75 27 THR B CA 1
ATOM 2143 C C . THR B 1 27 ? 21.062 21.266 10.797 1 91.75 27 THR B C 1
ATOM 2145 O O . THR B 1 27 ? 19.844 21.125 10.812 1 91.75 27 THR B O 1
ATOM 2148 N N . ARG B 1 28 ? 21.812 21.078 9.742 1 94.94 28 ARG B N 1
ATOM 2149 C CA . ARG B 1 28 ? 21.203 20.672 8.469 1 94.94 28 ARG B CA 1
ATOM 2150 C C . ARG B 1 28 ? 20.484 19.344 8.594 1 94.94 28 ARG B C 1
ATOM 2152 O O . ARG B 1 28 ? 19.359 19.188 8.125 1 94.94 28 ARG B O 1
ATOM 2159 N N . ALA B 1 29 ? 21.156 18.438 9.258 1 95.38 29 ALA B N 1
ATOM 2160 C CA . ALA B 1 29 ? 20.578 17.109 9.453 1 95.38 29 ALA B CA 1
ATOM 2161 C C . ALA B 1 29 ? 19.312 17.188 10.297 1 95.38 29 ALA B C 1
ATOM 2163 O O . ALA B 1 29 ? 18.328 16.5 10.016 1 95.38 29 ALA B O 1
ATOM 2164 N N . ARG B 1 30 ? 19.328 18 11.211 1 95.88 30 ARG B N 1
ATOM 2165 C CA . ARG B 1 30 ? 18.156 18.172 12.078 1 95.88 30 ARG B CA 1
ATOM 2166 C C . ARG B 1 30 ? 16.984 18.766 11.305 1 95.88 30 ARG B C 1
ATOM 2168 O O . ARG B 1 30 ? 15.836 18.375 11.523 1 95.88 30 ARG B O 1
ATOM 2175 N N . MET B 1 31 ? 17.312 19.688 10.477 1 97.38 31 MET B N 1
ATOM 2176 C CA . MET B 1 31 ? 16.266 20.328 9.68 1 97.38 31 MET B CA 1
ATOM 2177 C C . MET B 1 31 ? 15.664 19.328 8.688 1 97.38 31 MET B C 1
ATOM 2179 O O . MET B 1 31 ? 14.453 19.359 8.445 1 97.38 31 MET B O 1
ATOM 2183 N N . ILE B 1 32 ? 16.516 18.484 8.172 1 97.81 32 ILE B N 1
ATOM 2184 C CA . ILE B 1 32 ? 16.031 17.469 7.242 1 97.81 32 ILE B CA 1
ATOM 2185 C C . ILE B 1 32 ? 15.133 16.469 7.977 1 97.81 32 ILE B C 1
ATOM 2187 O O . ILE B 1 32 ? 14.055 16.125 7.484 1 97.81 32 ILE B O 1
ATOM 2191 N N . GLU B 1 33 ? 15.539 16.078 9.133 1 96.88 33 GLU B N 1
ATOM 2192 C CA . GLU B 1 33 ? 14.734 15.164 9.93 1 96.88 33 GLU B CA 1
ATOM 2193 C C . GLU B 1 33 ? 13.391 15.789 10.312 1 96.88 33 GLU B C 1
ATOM 2195 O O . GLU B 1 33 ? 12.352 15.141 10.227 1 96.88 33 GLU B O 1
ATOM 2200 N N . ALA B 1 34 ? 13.469 17.016 10.688 1 97.25 34 ALA B N 1
ATOM 2201 C CA . ALA B 1 34 ? 12.25 17.75 11 1 97.25 34 ALA B CA 1
ATOM 2202 C C . ALA B 1 34 ? 11.352 17.875 9.773 1 97.25 34 ALA B C 1
ATOM 2204 O O . ALA B 1 34 ? 10.125 17.75 9.875 1 97.25 34 ALA B O 1
ATOM 2205 N N . ALA B 1 35 ? 11.953 18.141 8.672 1 98.25 35 ALA B N 1
ATOM 2206 C CA . ALA B 1 35 ? 11.219 18.281 7.422 1 98.25 35 ALA B CA 1
ATOM 2207 C C . ALA B 1 35 ? 10.484 16.984 7.082 1 98.25 35 ALA B C 1
ATOM 2209 O O . ALA B 1 35 ? 9.305 17.016 6.703 1 98.25 35 ALA B O 1
ATOM 2210 N N . ILE B 1 36 ? 11.141 15.844 7.242 1 97.44 36 ILE B N 1
ATOM 2211 C CA . ILE B 1 36 ? 10.531 14.555 6.965 1 97.44 36 ILE B CA 1
ATOM 2212 C C . ILE B 1 36 ? 9.312 14.352 7.859 1 97.44 36 ILE B C 1
ATOM 2214 O O . ILE B 1 36 ? 8.242 13.945 7.387 1 97.44 36 ILE B O 1
ATOM 2218 N N . GLU B 1 37 ? 9.438 14.711 9.008 1 95.25 37 GLU B N 1
ATOM 2219 C CA . GLU B 1 37 ? 8.352 14.531 9.969 1 95.25 37 GLU B CA 1
ATOM 2220 C C . GLU B 1 37 ? 7.188 15.469 9.664 1 95.25 37 GLU B C 1
ATOM 2222 O O . GLU B 1 37 ? 6.035 15.039 9.609 1 95.25 37 GLU B O 1
ATOM 2227 N N . VAL B 1 38 ? 7.523 16.75 9.461 1 95.56 38 VAL B N 1
ATOM 2228 C CA . VAL B 1 38 ? 6.492 17.766 9.305 1 95.56 38 VAL B CA 1
ATOM 2229 C C . VAL B 1 38 ? 5.797 17.594 7.953 1 95.56 38 VAL B C 1
ATOM 2231 O O . VAL B 1 38 ? 4.566 17.516 7.887 1 95.56 38 VAL B O 1
ATOM 2234 N N . PHE B 1 39 ? 6.547 17.438 6.879 1 95.94 39 PHE B N 1
ATOM 2235 C CA . PHE B 1 39 ? 5.961 17.234 5.559 1 95.94 39 PHE B CA 1
ATOM 2236 C C . PHE B 1 39 ? 5.199 15.922 5.488 1 95.94 39 PHE B C 1
ATOM 2238 O O . PHE B 1 39 ? 4.176 15.82 4.809 1 95.94 39 PHE B O 1
ATOM 2245 N N . GLY B 1 40 ? 5.699 14.922 6.176 1 92.94 40 GLY B N 1
ATOM 2246 C CA . GLY B 1 40 ? 4.977 13.664 6.262 1 92.94 40 GLY B CA 1
ATOM 2247 C C . GLY B 1 40 ? 3.641 13.789 6.969 1 92.94 40 GLY B C 1
ATOM 2248 O O . GLY B 1 40 ? 2.658 13.156 6.574 1 92.94 40 GLY B O 1
ATOM 2249 N N . SER B 1 41 ? 3.613 14.625 7.914 1 88.88 41 SER B N 1
ATOM 2250 C CA . SER B 1 41 ? 2.438 14.734 8.773 1 88.88 41 SER B CA 1
ATOM 2251 C C . SER B 1 41 ? 1.38 15.641 8.148 1 88.88 41 SER B C 1
ATOM 2253 O O . SER B 1 41 ? 0.211 15.258 8.055 1 88.88 41 SER B O 1
ATOM 2255 N N . VAL B 1 42 ? 1.821 16.812 7.609 1 89.56 42 VAL B N 1
ATOM 2256 C CA . VAL B 1 42 ? 0.799 17.797 7.238 1 89.56 42 VAL B CA 1
ATOM 2257 C C . VAL B 1 42 ? 0.882 18.078 5.742 1 89.56 42 VAL B C 1
ATOM 2259 O O . VAL B 1 42 ? 0.051 18.812 5.199 1 89.56 42 VAL B O 1
ATOM 2262 N N . GLY B 1 43 ? 1.861 17.5 5.082 1 90.94 43 GLY B N 1
ATOM 2263 C CA . GLY B 1 43 ? 2 17.734 3.652 1 90.94 43 GLY B CA 1
ATOM 2264 C C . GLY B 1 43 ? 2.756 19 3.322 1 90.94 43 GLY B C 1
ATOM 2265 O O . GLY B 1 43 ? 3.033 19.812 4.207 1 90.94 43 GLY B O 1
ATOM 2266 N N . TYR B 1 44 ? 3.127 19.156 2.08 1 93.62 44 TYR B N 1
ATOM 2267 C CA . TYR B 1 44 ? 3.9 20.297 1.616 1 93.62 44 TYR B CA 1
ATOM 2268 C C . TYR B 1 44 ? 3.117 21.594 1.801 1 93.62 44 TYR B C 1
ATOM 2270 O O . TYR B 1 44 ? 3.639 22.562 2.35 1 93.62 44 TYR B O 1
ATOM 2278 N N . ASP B 1 45 ? 1.883 21.594 1.336 1 90.5 45 ASP B N 1
ATOM 2279 C CA . ASP B 1 45 ? 1.073 22.812 1.377 1 90.5 45 ASP B CA 1
ATOM 2280 C C . ASP B 1 45 ? 0.699 23.172 2.812 1 90.5 45 ASP B C 1
ATOM 2282 O O . ASP B 1 45 ? 0.602 24.359 3.154 1 90.5 45 ASP B O 1
ATOM 2286 N N . GLY B 1 46 ? 0.579 22.219 3.609 1 89.06 46 GLY B N 1
ATOM 2287 C CA . GLY B 1 46 ? 0.152 22.438 4.98 1 89.06 46 GLY B CA 1
ATOM 2288 C C . GLY B 1 46 ? 1.285 22.859 5.895 1 89.06 46 GLY B C 1
ATOM 2289 O O . GLY B 1 46 ? 1.048 23.422 6.973 1 89.06 46 GLY B O 1
ATOM 2290 N N . ALA B 1 47 ? 2.445 22.609 5.465 1 94.69 47 ALA B N 1
ATOM 2291 C CA . ALA B 1 47 ? 3.607 22.922 6.297 1 94.69 47 ALA B CA 1
ATOM 2292 C C . ALA B 1 47 ? 4.016 24.375 6.16 1 94.69 47 ALA B C 1
ATOM 2294 O O . ALA B 1 47 ? 3.953 24.953 5.066 1 94.69 47 ALA B O 1
ATOM 2295 N N . THR B 1 48 ? 4.461 24.953 7.289 1 95.44 48 THR B N 1
ATOM 2296 C CA . THR B 1 48 ? 4.996 26.312 7.262 1 95.44 48 THR B CA 1
ATOM 2297 C C . THR B 1 48 ? 6.465 26.328 7.68 1 95.44 48 THR B C 1
ATOM 2299 O O . THR B 1 48 ? 6.93 25.406 8.359 1 95.44 48 THR B O 1
ATOM 2302 N N . THR B 1 49 ? 7.129 27.359 7.234 1 96.88 49 THR B N 1
ATOM 2303 C CA . THR B 1 49 ? 8.531 27.5 7.625 1 96.88 49 THR B CA 1
ATOM 2304 C C . THR B 1 49 ? 8.648 27.641 9.141 1 96.88 49 THR B C 1
ATOM 2306 O O . THR B 1 49 ? 9.633 27.172 9.734 1 96.88 49 THR B O 1
ATOM 2309 N N . ARG B 1 50 ? 7.711 28.25 9.781 1 96.38 50 ARG B N 1
ATOM 2310 C CA . ARG B 1 50 ? 7.707 28.375 11.234 1 96.38 50 ARG B CA 1
ATOM 2311 C C . ARG B 1 50 ? 7.625 27.016 11.906 1 96.38 50 ARG B C 1
ATOM 2313 O O . ARG B 1 50 ? 8.406 26.703 12.805 1 96.38 50 ARG B O 1
ATOM 2320 N N . GLN B 1 51 ? 6.73 26.188 11.453 1 95.44 51 GLN B N 1
ATOM 2321 C CA . GLN B 1 51 ? 6.562 24.844 11.984 1 95.44 51 GLN B CA 1
ATOM 2322 C C . GLN B 1 51 ? 7.832 24.016 11.797 1 95.44 51 GLN B C 1
ATOM 2324 O O . GLN B 1 51 ? 8.258 23.297 12.703 1 95.44 51 GLN B O 1
ATOM 2329 N N . LEU B 1 52 ? 8.414 24.109 10.594 1 97.75 52 LEU B N 1
ATOM 2330 C CA . LEU B 1 52 ? 9.633 23.359 10.258 1 97.75 52 LEU B CA 1
ATOM 2331 C C . LEU B 1 52 ? 10.781 23.781 11.172 1 97.75 52 LEU B C 1
ATOM 2333 O O . LEU B 1 52 ? 11.477 22.922 11.727 1 97.75 52 LEU B O 1
ATOM 2337 N N . ALA B 1 53 ? 10.938 25.078 11.344 1 97.56 53 ALA B N 1
ATOM 2338 C CA . ALA B 1 53 ? 12.016 25.625 12.18 1 97.56 53 ALA B CA 1
ATOM 2339 C C . ALA B 1 53 ? 11.82 25.219 13.641 1 97.56 53 ALA B C 1
ATOM 2341 O O . ALA B 1 53 ? 12.766 24.812 14.312 1 97.56 53 ALA B O 1
ATOM 2342 N N . GLU B 1 54 ? 10.617 25.328 14.133 1 97.19 54 GLU B N 1
ATOM 2343 C CA . GLU B 1 54 ? 10.297 24.969 15.508 1 97.19 54 GLU B CA 1
ATOM 2344 C C . GLU B 1 54 ? 10.578 23.5 15.781 1 97.19 54 GLU B C 1
ATOM 2346 O O . GLU B 1 54 ? 11.188 23.156 16.797 1 97.19 54 GLU B O 1
ATOM 2351 N N . ARG B 1 55 ? 10.211 22.672 14.852 1 95.94 55 ARG B N 1
ATOM 2352 C CA . ARG B 1 55 ? 10.43 21.234 15.016 1 95.94 55 ARG B CA 1
ATOM 2353 C C . ARG B 1 55 ? 11.914 20.906 15.023 1 95.94 55 ARG B C 1
ATOM 2355 O O . ARG B 1 55 ? 12.352 20 15.734 1 95.94 55 ARG B O 1
ATOM 2362 N N . ALA B 1 56 ? 12.664 21.641 14.273 1 97 56 ALA B N 1
ATOM 2363 C CA . ALA B 1 56 ? 14.094 21.406 14.156 1 97 56 ALA B CA 1
ATOM 2364 C C . ALA B 1 56 ? 14.852 22.047 15.312 1 97 56 ALA B C 1
ATOM 2366 O O . ALA B 1 56 ? 16.047 21.797 15.5 1 97 56 ALA B O 1
ATOM 2367 N N . GLY B 1 57 ? 14.188 22.938 16.016 1 96.88 57 GLY B N 1
ATOM 2368 C CA . GLY B 1 57 ? 14.828 23.641 17.109 1 96.88 57 GLY B CA 1
ATOM 2369 C C . GLY B 1 57 ? 15.805 24.703 16.641 1 96.88 57 GLY B C 1
ATOM 2370 O O . GLY B 1 57 ? 16.875 24.875 17.219 1 96.88 57 GLY B O 1
ATOM 2371 N N . VAL B 1 58 ? 15.414 25.375 15.562 1 96.31 58 VAL B N 1
ATOM 2372 C CA . VAL B 1 58 ? 16.281 26.406 15.016 1 96.31 58 VAL B CA 1
ATOM 2373 C C . VAL B 1 58 ? 15.492 27.672 14.75 1 96.31 58 VAL B C 1
ATOM 2375 O O . VAL B 1 58 ? 14.258 27.672 14.82 1 96.31 58 VAL B O 1
ATOM 2378 N N . ASN B 1 59 ? 16.266 28.688 14.469 1 94.81 59 ASN B N 1
ATOM 2379 C CA . ASN B 1 59 ? 15.641 29.922 14.008 1 94.81 59 ASN B CA 1
ATOM 2380 C C . ASN B 1 59 ? 15.086 29.781 12.594 1 94.81 59 ASN B C 1
ATOM 2382 O O . ASN B 1 59 ? 15.688 29.109 11.75 1 94.81 59 ASN B O 1
ATOM 2386 N N . GLN B 1 60 ? 13.977 30.469 12.344 1 95.38 60 GLN B N 1
ATOM 2387 C CA . GLN B 1 60 ? 13.32 30.375 11.047 1 95.38 60 GLN B CA 1
ATOM 2388 C C . GLN B 1 60 ? 14.266 30.812 9.922 1 95.38 60 GLN B C 1
ATOM 2390 O O . GLN B 1 60 ? 14.172 30.297 8.805 1 95.38 60 GLN B O 1
ATOM 2395 N N . ALA B 1 61 ? 15.18 31.703 10.242 1 95.12 61 ALA B N 1
ATOM 2396 C CA . ALA B 1 61 ? 16.125 32.219 9.258 1 95.12 61 ALA B CA 1
ATOM 2397 C C . ALA B 1 61 ? 17.109 31.141 8.82 1 95.12 61 ALA B C 1
ATOM 2399 O O . ALA B 1 61 ? 17.812 31.297 7.812 1 95.12 61 ALA B O 1
ATOM 2400 N N . ALA B 1 62 ? 17.203 30.109 9.523 1 95.56 62 ALA B N 1
ATOM 2401 C CA . ALA B 1 62 ? 18.125 29.016 9.219 1 95.56 62 ALA B CA 1
ATOM 2402 C C . ALA B 1 62 ? 17.719 28.297 7.93 1 95.56 62 ALA B C 1
ATOM 2404 O O . ALA B 1 62 ? 18.578 27.797 7.199 1 95.56 62 ALA B O 1
ATOM 2405 N N . ILE B 1 63 ? 16.422 28.234 7.574 1 96.44 63 ILE B N 1
ATOM 2406 C CA . ILE B 1 63 ? 15.93 27.5 6.414 1 96.44 63 ILE B CA 1
ATOM 2407 C C . ILE B 1 63 ? 16.422 28.172 5.133 1 96.44 63 ILE B C 1
ATOM 2409 O O . ILE B 1 63 ? 17.078 27.531 4.305 1 96.44 63 ILE B O 1
ATOM 2413 N N . PRO B 1 64 ? 16.203 29.453 4.98 1 95.69 64 PRO B N 1
ATOM 2414 C CA . PRO B 1 64 ? 16.766 30.062 3.783 1 95.69 64 PRO B CA 1
ATOM 2415 C C . PRO B 1 64 ? 18.297 30.047 3.779 1 95.69 64 PRO B C 1
ATOM 2417 O O . PRO B 1 64 ? 18.906 29.922 2.719 1 95.69 64 PRO B O 1
ATOM 2420 N N . TYR B 1 65 ? 18.891 30.172 4.895 1 95.62 65 TYR B N 1
ATOM 2421 C CA . TYR B 1 65 ? 20.344 30.172 4.98 1 95.62 65 TYR B CA 1
ATOM 2422 C C . TYR B 1 65 ? 20.922 28.844 4.508 1 95.62 65 TYR B C 1
ATOM 2424 O O . TYR B 1 65 ? 21.859 28.828 3.695 1 95.62 65 TYR B O 1
ATOM 2432 N N . HIS B 1 66 ? 20.375 27.766 4.902 1 95.81 66 HIS B N 1
ATOM 2433 C CA . HIS B 1 66 ? 20.953 26.453 4.625 1 95.81 66 HIS B CA 1
ATOM 2434 C C . HIS B 1 66 ? 20.391 25.859 3.342 1 95.81 66 HIS B C 1
ATOM 2436 O O . HIS B 1 66 ? 21.078 25.109 2.648 1 95.81 66 HIS B O 1
ATOM 2442 N N . PHE B 1 67 ? 19.078 26.188 2.963 1 97.25 67 PHE B N 1
ATOM 2443 C CA . PHE B 1 67 ? 18.438 25.453 1.88 1 97.25 67 PHE B CA 1
ATOM 2444 C C . PHE B 1 67 ? 17.891 26.406 0.821 1 97.25 67 PHE B C 1
ATOM 2446 O O . PHE B 1 67 ? 17.656 26.016 -0.321 1 97.25 67 PHE B O 1
ATOM 2453 N N . GLY B 1 68 ? 17.719 27.594 1.212 1 96.25 68 GLY B N 1
ATOM 2454 C CA . GLY B 1 68 ? 17.141 28.547 0.281 1 96.25 68 GLY B CA 1
ATOM 2455 C C . GLY B 1 68 ? 15.656 28.766 0.479 1 96.25 68 GLY B C 1
ATOM 2456 O O . GLY B 1 68 ? 15.148 29.859 0.226 1 96.25 68 GLY B O 1
ATOM 2457 N N . GLY B 1 69 ? 14.883 27.578 0.85 1 97 69 GLY B N 1
ATOM 2458 C CA . GLY B 1 69 ? 13.461 27.75 1.086 1 97 69 GLY B CA 1
ATOM 2459 C C . GLY B 1 69 ? 12.758 26.438 1.405 1 97 69 GLY B C 1
ATOM 2460 O O . GLY B 1 69 ? 13.398 25.406 1.559 1 97 69 GLY B O 1
ATOM 2461 N N . LYS B 1 70 ? 11.469 26.609 1.547 1 97.44 70 LYS B N 1
ATOM 2462 C CA . LYS B 1 70 ? 10.625 25.469 1.901 1 97.44 70 LYS B CA 1
ATOM 2463 C C . LYS B 1 70 ? 10.711 24.375 0.847 1 97.44 70 LYS B C 1
ATOM 2465 O O . LYS B 1 70 ? 10.828 23.188 1.182 1 97.44 70 LYS B O 1
ATOM 2470 N N . ARG B 1 71 ? 10.695 24.781 -0.386 1 97.5 71 ARG B N 1
ATOM 2471 C CA . ARG B 1 71 ? 10.719 23.812 -1.47 1 97.5 71 ARG B CA 1
ATOM 2472 C C . ARG B 1 71 ? 12.039 23.047 -1.486 1 97.5 71 ARG B C 1
ATOM 2474 O O . ARG B 1 71 ? 12.055 21.828 -1.616 1 97.5 71 ARG B O 1
ATOM 2481 N N . GLU B 1 72 ? 13.086 23.75 -1.365 1 98 72 GLU B N 1
ATOM 2482 C CA . GLU B 1 72 ? 14.406 23.125 -1.378 1 98 72 GLU B CA 1
ATOM 2483 C C . GLU B 1 72 ? 14.594 22.203 -0.176 1 98 72 GLU B C 1
ATOM 2485 O O . GLU B 1 72 ? 15.234 21.156 -0.285 1 98 72 GLU B O 1
ATOM 2490 N N . LEU B 1 73 ? 14.062 22.656 0.948 1 98.25 73 LEU B N 1
ATOM 2491 C CA . LEU B 1 73 ? 14.117 21.797 2.129 1 98.25 73 LEU B CA 1
ATOM 2492 C C . LEU B 1 73 ? 13.289 20.531 1.923 1 98.25 73 LEU B C 1
ATOM 2494 O O . LEU B 1 73 ? 13.703 19.438 2.322 1 98.25 73 LEU B O 1
ATOM 2498 N N . TYR B 1 74 ? 12.164 20.656 1.286 1 98.25 74 TYR B N 1
ATOM 2499 C CA . TYR B 1 74 ? 11.305 19.516 0.956 1 98.25 74 TYR B CA 1
ATOM 2500 C C . TYR B 1 74 ? 12.039 18.516 0.072 1 98.25 74 TYR B C 1
ATOM 2502 O O . TYR B 1 74 ? 12.031 17.312 0.35 1 98.25 74 TYR B O 1
ATOM 2510 N N . LEU B 1 75 ? 12.664 19 -0.911 1 98.44 75 LEU B N 1
ATOM 2511 C CA . LEU B 1 75 ? 13.391 18.141 -1.843 1 98.44 75 LEU B CA 1
ATOM 2512 C C . LEU B 1 75 ? 14.617 17.531 -1.18 1 98.44 75 LEU B C 1
ATOM 2514 O O . LEU B 1 75 ? 15 16.391 -1.484 1 98.44 75 LEU B O 1
ATOM 2518 N N . ALA B 1 76 ? 15.18 18.266 -0.288 1 98.25 76 ALA B N 1
ATOM 2519 C CA . ALA B 1 76 ? 16.312 17.734 0.464 1 98.25 76 ALA B CA 1
ATOM 2520 C C . ALA B 1 76 ? 15.883 16.578 1.353 1 98.25 76 ALA B C 1
ATOM 2522 O O . ALA B 1 76 ? 16.625 15.609 1.522 1 98.25 76 ALA B O 1
ATOM 2523 N N . ALA B 1 77 ? 14.734 16.703 1.979 1 98.31 77 ALA B N 1
ATOM 2524 C CA . ALA B 1 77 ? 14.172 15.609 2.762 1 98.31 77 ALA B CA 1
ATOM 2525 C C . ALA B 1 77 ? 13.969 14.367 1.897 1 98.31 77 ALA B C 1
ATOM 2527 O O . ALA B 1 77 ? 14.336 13.258 2.289 1 98.31 77 ALA B O 1
ATOM 2528 N N . ALA B 1 78 ? 13.438 14.57 0.722 1 98.12 78 ALA B N 1
ATOM 2529 C CA . ALA B 1 78 ? 13.234 13.469 -0.221 1 98.12 78 ALA B CA 1
ATOM 2530 C C . ALA B 1 78 ? 14.562 12.828 -0.61 1 98.12 78 ALA B C 1
ATOM 2532 O O . ALA B 1 78 ? 14.672 11.602 -0.668 1 98.12 78 ALA B O 1
ATOM 2533 N N . GLN B 1 79 ? 15.508 13.68 -0.842 1 98.06 79 GLN B N 1
ATOM 2534 C CA . GLN B 1 79 ? 16.828 13.188 -1.24 1 98.06 79 GLN B CA 1
ATOM 2535 C C . GLN B 1 79 ? 17.469 12.359 -0.126 1 98.06 79 GLN B C 1
ATOM 2537 O O . GLN B 1 79 ? 18.125 11.359 -0.393 1 98.06 79 GLN B O 1
ATOM 2542 N N . ALA B 1 80 ? 17.266 12.805 1.074 1 97.06 80 ALA B N 1
ATOM 2543 C CA . ALA B 1 80 ? 17.812 12.062 2.207 1 97.06 80 ALA B CA 1
ATOM 2544 C C . ALA B 1 80 ? 17.219 10.656 2.275 1 97.06 80 ALA B C 1
ATOM 2546 O O . ALA B 1 80 ? 17.922 9.68 2.518 1 97.06 80 ALA B O 1
ATOM 2547 N N . ILE B 1 81 ? 15.969 10.555 2.053 1 96.44 81 ILE B N 1
ATOM 2548 C CA . ILE B 1 81 ? 15.289 9.266 2.045 1 96.44 81 ILE B CA 1
ATOM 2549 C C . ILE B 1 81 ? 15.797 8.422 0.879 1 96.44 81 ILE B C 1
ATOM 2551 O O . ILE B 1 81 ? 16.109 7.242 1.05 1 96.44 81 ILE B O 1
ATOM 2555 N N . ALA B 1 82 ? 15.898 9.047 -0.255 1 97 82 ALA B N 1
ATOM 2556 C CA . ALA B 1 82 ? 16.406 8.352 -1.438 1 97 82 ALA B CA 1
ATOM 2557 C C . ALA B 1 82 ? 17.812 7.809 -1.203 1 97 82 ALA B C 1
ATOM 2559 O O . ALA B 1 82 ? 18.109 6.664 -1.557 1 97 82 ALA B O 1
ATOM 2560 N N . ASP B 1 83 ? 18.625 8.633 -0.613 1 96.31 83 ASP B N 1
ATOM 2561 C CA . ASP B 1 83 ? 20 8.242 -0.354 1 96.31 83 ASP B CA 1
ATOM 2562 C C . ASP B 1 83 ? 20.078 7.062 0.611 1 96.31 83 ASP B C 1
ATOM 2564 O O . ASP B 1 83 ? 20.875 6.145 0.422 1 96.31 83 ASP B O 1
ATOM 2568 N N . TYR B 1 84 ? 19.297 7.125 1.582 1 93.56 84 TYR B N 1
ATOM 2569 C CA . TYR B 1 84 ? 19.25 6.023 2.537 1 93.56 84 TYR B CA 1
ATOM 2570 C C . TYR B 1 84 ? 18.797 4.738 1.866 1 93.56 84 TYR B C 1
ATOM 2572 O O . TYR B 1 84 ? 19.438 3.693 2.004 1 93.56 84 TYR B O 1
ATOM 2580 N N . MET B 1 85 ? 17.719 4.805 1.147 1 94 85 MET B N 1
ATOM 2581 C CA . MET B 1 85 ? 17.203 3.633 0.451 1 94 85 MET B CA 1
ATOM 2582 C C . MET B 1 85 ? 18.234 3.078 -0.529 1 94 85 MET B C 1
ATOM 2584 O O . MET B 1 85 ? 18.422 1.864 -0.607 1 94 85 MET B O 1
ATOM 2588 N N . ARG B 1 86 ? 18.812 3.975 -1.228 1 95 86 ARG B N 1
ATOM 2589 C CA . ARG B 1 86 ? 19.844 3.574 -2.184 1 95 86 ARG B CA 1
ATOM 2590 C C . ARG B 1 86 ? 20.969 2.818 -1.491 1 95 86 ARG B C 1
ATOM 2592 O O . ARG B 1 86 ? 21.469 1.815 -2.012 1 95 86 ARG B O 1
ATOM 2599 N N . SER B 1 87 ? 21.391 3.271 -0.353 1 94.88 87 SER B N 1
ATOM 2600 C CA . SER B 1 87 ? 22.469 2.635 0.373 1 94.88 87 SER B CA 1
ATOM 2601 C C . SER B 1 87 ? 22.125 1.207 0.771 1 94.88 87 SER B C 1
ATOM 2603 O O . SER B 1 87 ? 23 0.364 0.94 1 94.88 87 SER B O 1
ATOM 2605 N N . ARG B 1 88 ? 20.828 0.938 0.923 1 93 88 ARG B N 1
ATOM 2606 C CA . ARG B 1 88 ? 20.375 -0.392 1.309 1 93 88 ARG B CA 1
ATOM 2607 C C . ARG B 1 88 ? 20.156 -1.272 0.083 1 93 88 ARG B C 1
ATOM 2609 O O . ARG B 1 88 ? 20.375 -2.484 0.135 1 93 88 ARG B O 1
ATOM 2616 N N . ILE B 1 89 ? 19.812 -0.675 -1.006 1 94.94 89 ILE B N 1
ATOM 2617 C CA . ILE B 1 89 ? 19.391 -1.421 -2.186 1 94.94 89 ILE B CA 1
ATOM 2618 C C . ILE B 1 89 ? 20.594 -1.704 -3.078 1 94.94 89 ILE B C 1
ATOM 2620 O O . ILE B 1 89 ? 20.656 -2.74 -3.746 1 94.94 89 ILE B O 1
ATOM 2624 N N . GLU B 1 90 ? 21.578 -0.836 -3.088 1 96.5 90 GLU B N 1
ATOM 2625 C CA . GLU B 1 90 ? 22.734 -0.967 -3.984 1 96.5 90 GLU B CA 1
ATOM 2626 C C . GLU B 1 90 ? 23.484 -2.271 -3.732 1 96.5 90 GLU B C 1
ATOM 2628 O O . GLU B 1 90 ? 23.859 -2.971 -4.676 1 96.5 90 GLU B O 1
ATOM 2633 N N . PRO B 1 91 ? 23.734 -2.629 -2.469 1 96.75 91 PRO B N 1
ATOM 2634 C CA . PRO B 1 91 ? 24.375 -3.926 -2.23 1 96.75 91 PRO B CA 1
ATOM 2635 C C . PRO B 1 91 ? 23.547 -5.098 -2.764 1 96.75 91 PRO B C 1
ATOM 2637 O O . PRO B 1 91 ? 24.109 -6.105 -3.199 1 96.75 91 PRO B O 1
ATOM 2640 N N . LEU B 1 92 ? 22.25 -5.027 -2.707 1 96.88 92 LEU B N 1
ATOM 2641 C CA . LEU B 1 92 ? 21.375 -6.059 -3.268 1 96.88 92 LEU B CA 1
ATOM 2642 C C . LEU B 1 92 ? 21.531 -6.133 -4.785 1 96.88 92 LEU B C 1
ATOM 2644 O O . LEU B 1 92 ? 21.594 -7.223 -5.355 1 96.88 92 LEU B O 1
ATOM 2648 N N . ILE B 1 93 ? 21.578 -4.98 -5.402 1 97.38 93 ILE B N 1
ATOM 2649 C CA . ILE B 1 93 ? 21.75 -4.906 -6.848 1 97.38 93 ILE B CA 1
ATOM 2650 C C . ILE B 1 93 ? 23.094 -5.512 -7.25 1 97.38 93 ILE B C 1
ATOM 2652 O O . ILE B 1 93 ? 23.172 -6.281 -8.211 1 97.38 93 ILE B O 1
ATOM 2656 N N . ASP B 1 94 ? 24.094 -5.168 -6.461 1 97.19 94 ASP B N 1
ATOM 2657 C CA . ASP B 1 94 ? 25.422 -5.719 -6.723 1 97.19 94 ASP B CA 1
ATOM 2658 C C . ASP B 1 94 ? 25.406 -7.242 -6.609 1 97.19 94 ASP B C 1
ATOM 2660 O O . ASP B 1 94 ? 26 -7.934 -7.445 1 97.19 94 ASP B O 1
ATOM 2664 N N . THR B 1 95 ? 24.734 -7.711 -5.625 1 96.88 95 THR B N 1
ATOM 2665 C CA . THR B 1 95 ? 24.625 -9.156 -5.445 1 96.88 95 THR B CA 1
ATOM 2666 C C . THR B 1 95 ? 23.859 -9.789 -6.609 1 96.88 95 THR B C 1
ATOM 2668 O O . THR B 1 95 ? 24.25 -10.844 -7.109 1 96.88 95 THR B O 1
ATOM 2671 N N . LEU B 1 96 ? 22.812 -9.172 -7.047 1 96.38 96 LEU B N 1
ATOM 2672 C CA . LEU B 1 96 ? 22.016 -9.656 -8.164 1 96.38 96 LEU B CA 1
ATOM 2673 C C . LEU B 1 96 ? 22.875 -9.828 -9.414 1 96.38 96 LEU B C 1
ATOM 2675 O O . LEU B 1 96 ? 22.719 -10.797 -10.156 1 96.38 96 LEU B O 1
ATOM 2679 N N . ARG B 1 97 ? 23.766 -8.945 -9.617 1 94.94 97 ARG B N 1
ATOM 2680 C CA . ARG B 1 97 ? 24.547 -8.867 -10.852 1 94.94 97 ARG B CA 1
ATOM 2681 C C . ARG B 1 97 ? 25.75 -9.797 -10.805 1 94.94 97 ARG B C 1
ATOM 2683 O O . ARG B 1 97 ? 26.438 -9.992 -11.812 1 94.94 97 ARG B O 1
ATOM 2690 N N . THR B 1 98 ? 25.969 -10.375 -9.633 1 94.56 98 THR B N 1
ATOM 2691 C CA . THR B 1 98 ? 27.078 -11.328 -9.508 1 94.56 98 THR B CA 1
ATOM 2692 C C . THR B 1 98 ? 26.719 -12.648 -10.18 1 94.56 98 THR B C 1
ATOM 2694 O O . THR B 1 98 ? 25.625 -13.18 -9.984 1 94.56 98 THR B O 1
ATOM 2697 N N . ALA B 1 99 ? 27.672 -13.156 -11.008 1 89.94 99 ALA B N 1
ATOM 2698 C CA . ALA B 1 99 ? 27.469 -14.422 -11.703 1 89.94 99 ALA B CA 1
ATOM 2699 C C . ALA B 1 99 ? 27.266 -15.562 -10.711 1 89.94 99 ALA B C 1
ATOM 2701 O O . ALA B 1 99 ? 27.906 -15.6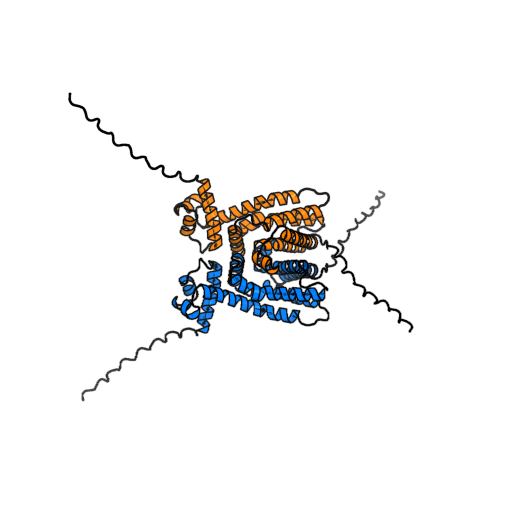17 -9.664 1 89.94 99 ALA B O 1
ATOM 2702 N N . SER B 1 100 ? 26.25 -16.391 -11.055 1 92.44 100 SER B N 1
ATOM 2703 C CA . SER B 1 100 ? 25.938 -17.531 -10.203 1 92.44 100 SER B CA 1
ATOM 2704 C C . SER B 1 100 ? 25.672 -18.781 -11.039 1 92.44 100 SER B C 1
ATOM 2706 O O . SER B 1 100 ? 25.156 -18.703 -12.148 1 92.44 100 SER B O 1
ATOM 2708 N N . VAL B 1 101 ? 26.047 -19.953 -10.477 1 92.94 101 VAL B N 1
ATOM 2709 C CA . VAL B 1 101 ? 25.797 -21.234 -11.117 1 92.94 101 VAL B CA 1
ATOM 2710 C C . VAL B 1 101 ? 24.328 -21.609 -10.984 1 92.94 101 VAL B C 1
ATOM 2712 O O . VAL B 1 101 ? 23.828 -22.484 -11.711 1 92.94 101 VAL B O 1
ATOM 2715 N N . ASP B 1 102 ? 23.656 -20.984 -10.094 1 95.31 102 ASP B N 1
ATOM 2716 C CA . ASP B 1 102 ? 22.219 -21.141 -9.883 1 95.31 102 ASP B CA 1
ATOM 2717 C C . ASP B 1 102 ? 21.516 -19.781 -9.883 1 95.31 102 ASP B C 1
ATOM 2719 O O . ASP B 1 102 ? 21.141 -19.266 -8.828 1 95.31 102 ASP B O 1
ATOM 2723 N N . PRO B 1 103 ? 21.297 -19.266 -11.094 1 94.5 103 PRO B N 1
ATOM 2724 C CA . PRO B 1 103 ? 20.734 -17.922 -11.195 1 94.5 103 PRO B CA 1
ATOM 2725 C C . PRO B 1 103 ? 19.391 -17.781 -10.477 1 94.5 103 PRO B C 1
ATOM 2727 O O . PRO B 1 103 ? 19.125 -16.766 -9.844 1 94.5 103 PRO B O 1
ATOM 2730 N N . VAL B 1 104 ? 18.547 -18.766 -10.57 1 94 104 VAL B N 1
ATOM 2731 C CA . VAL B 1 104 ? 17.219 -18.703 -9.977 1 94 104 VAL B CA 1
ATOM 2732 C C . VAL B 1 104 ? 17.344 -18.641 -8.453 1 94 104 VAL B C 1
ATOM 2734 O O . VAL B 1 104 ? 16.75 -17.781 -7.805 1 94 104 VAL B O 1
ATOM 2737 N N . GLY B 1 105 ? 18.109 -19.578 -7.91 1 94.56 105 GLY B N 1
ATOM 2738 C CA . GLY B 1 105 ? 18.344 -19.562 -6.473 1 94.56 105 GLY B CA 1
ATOM 2739 C C . GLY B 1 105 ? 19 -18.281 -5.988 1 94.56 105 GLY B C 1
ATOM 2740 O O . GLY B 1 105 ? 18.688 -17.781 -4.902 1 94.56 105 GLY B O 1
ATOM 2741 N N . HIS B 1 106 ? 19.875 -17.781 -6.816 1 96 106 HIS B N 1
ATOM 2742 C CA . HIS B 1 106 ? 20.578 -16.531 -6.512 1 96 106 HIS B CA 1
ATOM 2743 C C . HIS B 1 106 ? 19.609 -15.352 -6.445 1 96 106 HIS B C 1
ATOM 2745 O O . HIS B 1 106 ? 19.641 -14.578 -5.484 1 96 106 HIS B O 1
ATOM 2751 N N . ILE B 1 107 ? 18.781 -15.219 -7.395 1 96.88 107 ILE B N 1
ATOM 2752 C CA . ILE B 1 107 ? 17.797 -14.141 -7.445 1 96.88 107 ILE B CA 1
ATOM 2753 C C . ILE B 1 107 ? 16.828 -14.281 -6.277 1 96.88 107 ILE B C 1
ATOM 2755 O O . ILE B 1 107 ? 16.484 -13.289 -5.621 1 96.88 107 ILE B O 1
ATOM 2759 N N . ASP B 1 108 ? 16.438 -15.484 -6.035 1 95.56 108 ASP B N 1
ATOM 2760 C CA . ASP B 1 108 ? 15.539 -15.781 -4.93 1 95.56 108 ASP B CA 1
ATOM 2761 C C . ASP B 1 108 ? 16.109 -15.281 -3.605 1 95.56 108 ASP B C 1
ATOM 2763 O O . ASP B 1 108 ? 15.398 -14.648 -2.82 1 95.56 108 ASP B O 1
ATOM 2767 N N . ALA B 1 109 ? 17.328 -15.492 -3.395 1 96.5 109 ALA B N 1
ATOM 2768 C CA . ALA B 1 109 ? 17.984 -15.07 -2.16 1 96.5 109 ALA B CA 1
ATOM 2769 C C . ALA B 1 109 ? 18 -13.555 -2.033 1 96.5 109 ALA B C 1
ATOM 2771 O O . ALA B 1 109 ? 17.812 -13.016 -0.939 1 96.5 109 ALA B O 1
ATOM 2772 N N . VAL B 1 110 ? 18.234 -12.883 -3.109 1 97.69 110 VAL B N 1
ATOM 2773 C CA . VAL B 1 110 ? 18.281 -11.43 -3.098 1 97.69 110 VAL B CA 1
ATOM 2774 C C . VAL B 1 110 ? 16.891 -10.859 -2.842 1 97.69 110 VAL B C 1
ATOM 2776 O O . VAL B 1 110 ? 16.734 -9.898 -2.086 1 97.69 110 VAL B O 1
ATOM 2779 N N . VAL B 1 111 ? 15.844 -11.445 -3.434 1 97.5 111 VAL B N 1
ATOM 2780 C CA . VAL B 1 111 ? 14.469 -11.008 -3.229 1 97.5 111 VAL B CA 1
ATOM 2781 C C . VAL B 1 111 ? 14.086 -11.18 -1.759 1 97.5 111 VAL B C 1
ATOM 2783 O O . VAL B 1 111 ? 13.406 -10.32 -1.187 1 97.5 111 VAL B O 1
ATOM 2786 N N . MET B 1 112 ? 14.555 -12.219 -1.127 1 96.31 112 MET B N 1
ATOM 2787 C CA . MET B 1 112 ? 14.258 -12.438 0.284 1 96.31 112 MET B CA 1
ATOM 2788 C C . MET B 1 112 ? 14.961 -11.414 1.16 1 96.31 112 MET B C 1
ATOM 2790 O O . MET B 1 112 ? 14.414 -10.969 2.168 1 96.31 112 MET B O 1
ATOM 2794 N N . ARG B 1 113 ? 16.141 -11.023 0.777 1 95.81 113 ARG B N 1
ATOM 2795 C CA . ARG B 1 113 ? 16.828 -9.969 1.51 1 95.81 113 ARG B CA 1
ATOM 2796 C C . ARG B 1 113 ? 16.109 -8.633 1.363 1 95.81 113 ARG B C 1
ATOM 2798 O O . ARG B 1 113 ? 16.047 -7.848 2.311 1 95.81 113 ARG B O 1
ATOM 2805 N N . PHE B 1 114 ? 15.641 -8.414 0.193 1 96.06 114 PHE B N 1
ATOM 2806 C CA . PHE B 1 114 ? 14.836 -7.219 -0.022 1 96.06 114 PHE B CA 1
ATOM 2807 C C . PHE B 1 114 ? 13.586 -7.238 0.856 1 96.06 114 PHE B C 1
ATOM 2809 O O . PHE B 1 114 ? 13.234 -6.23 1.47 1 96.06 114 PHE B O 1
ATOM 2816 N N . PHE B 1 115 ? 12.922 -8.391 0.946 1 96.38 115 PHE B N 1
ATOM 2817 C CA . PHE B 1 115 ? 11.758 -8.555 1.81 1 96.38 115 PHE B CA 1
ATOM 2818 C C . PHE B 1 115 ? 12.109 -8.242 3.258 1 96.38 115 PHE B C 1
ATOM 2820 O O . PHE B 1 115 ? 11.383 -7.504 3.934 1 96.38 115 PHE B O 1
ATOM 2827 N N . GLN B 1 116 ? 13.18 -8.75 3.717 1 92.81 116 GLN B N 1
ATOM 2828 C CA . GLN B 1 116 ? 13.617 -8.547 5.094 1 92.81 116 GLN B CA 1
ATOM 2829 C C . GLN B 1 116 ? 13.891 -7.07 5.371 1 92.81 116 GLN B C 1
ATOM 2831 O O . GLN B 1 116 ? 13.586 -6.57 6.457 1 92.81 116 GLN B O 1
ATOM 2836 N N . PHE B 1 117 ? 14.453 -6.465 4.418 1 92 117 PHE B N 1
ATOM 2837 C CA . PHE B 1 117 ? 14.742 -5.039 4.535 1 92 117 PHE B CA 1
ATOM 2838 C C . PHE B 1 117 ? 13.445 -4.234 4.637 1 92 117 PHE B C 1
ATOM 2840 O O . PHE B 1 117 ? 13.305 -3.395 5.527 1 92 117 PHE B O 1
ATOM 2847 N N . ILE B 1 118 ? 12.492 -4.492 3.775 1 92.06 118 ILE B N 1
ATOM 2848 C CA . ILE B 1 118 ? 11.258 -3.723 3.711 1 92.06 118 ILE B CA 1
ATOM 2849 C C . ILE B 1 118 ? 10.391 -4.035 4.926 1 92.06 118 ILE B C 1
ATOM 2851 O O . ILE B 1 118 ? 9.836 -3.129 5.551 1 92.06 118 ILE B O 1
ATOM 2855 N N . ALA B 1 119 ? 10.281 -5.309 5.211 1 87.75 119 ALA B N 1
ATOM 2856 C CA . ALA B 1 119 ? 9.422 -5.754 6.305 1 87.75 119 ALA B CA 1
ATOM 2857 C C . ALA B 1 119 ? 10.031 -5.402 7.66 1 87.75 119 ALA B C 1
ATOM 2859 O O . ALA B 1 119 ? 9.336 -5.383 8.672 1 87.75 119 ALA B O 1
ATOM 2860 N N . GLY B 1 120 ? 11.281 -5.129 7.555 1 81.31 120 GLY B N 1
ATOM 2861 C CA . GLY B 1 120 ? 11.938 -4.785 8.805 1 81.31 120 GLY B CA 1
ATOM 2862 C C . GLY B 1 120 ? 11.547 -3.416 9.328 1 81.31 120 GLY B C 1
ATOM 2863 O O . GLY B 1 120 ? 10.984 -2.6 8.594 1 81.31 120 GLY B O 1
ATOM 2864 N N . ASN B 1 121 ? 11.344 -3.092 10.57 1 69.62 121 ASN B N 1
ATOM 2865 C CA . ASN B 1 121 ? 10.922 -1.867 11.242 1 69.62 121 ASN B CA 1
ATOM 2866 C C . ASN B 1 121 ? 12.117 -1.031 11.695 1 69.62 121 ASN B C 1
ATOM 2868 O O . ASN B 1 121 ? 12.07 -0.4 12.75 1 69.62 121 ASN B O 1
ATOM 2872 N N . ALA B 1 122 ? 13.047 -1.027 10.75 1 71.81 122 ALA B N 1
ATOM 2873 C CA . ALA B 1 122 ? 14.266 -0.369 11.211 1 71.81 122 ALA B CA 1
ATOM 2874 C C . ALA B 1 122 ? 14.172 1.145 11.039 1 71.81 122 ALA B C 1
ATOM 2876 O O . ALA B 1 122 ? 14.789 1.901 11.797 1 71.81 122 ALA B O 1
ATOM 2877 N N . GLU B 1 123 ? 13.438 1.583 10.086 1 78 123 GLU B N 1
ATOM 2878 C CA . GLU B 1 123 ? 13.367 3.014 9.812 1 78 123 GLU B CA 1
ATOM 2879 C C . GLU B 1 123 ? 12.172 3.656 10.523 1 78 123 GLU B C 1
ATOM 2881 O O . GLU B 1 123 ? 11.18 2.986 10.805 1 78 123 GLU B O 1
ATOM 2886 N N . PRO B 1 124 ? 12.445 5.012 10.719 1 81.19 124 PRO B N 1
ATOM 2887 C CA . PRO B 1 124 ? 11.328 5.727 11.352 1 81.19 124 PRO B CA 1
ATOM 2888 C C . PRO B 1 124 ? 10.047 5.676 10.523 1 81.19 124 PRO B C 1
ATOM 2890 O O . PRO B 1 124 ? 10.109 5.715 9.289 1 81.19 124 PRO B O 1
ATOM 2893 N N . GLU B 1 125 ? 9.008 5.625 11.203 1 84.62 125 GLU B N 1
ATOM 2894 C CA . GLU B 1 125 ? 7.688 5.605 10.578 1 84.62 125 GLU B CA 1
ATOM 2895 C C . GLU B 1 125 ? 7.473 6.836 9.703 1 84.62 125 GLU B C 1
ATOM 2897 O O . GLU B 1 125 ? 6.789 6.77 8.68 1 84.62 125 GLU B O 1
ATOM 2902 N N . ALA B 1 126 ? 8.141 7.922 10.141 1 88.12 126 ALA B N 1
ATOM 2903 C CA . ALA B 1 126 ? 7.973 9.188 9.438 1 88.12 126 ALA B CA 1
ATOM 2904 C C . ALA B 1 126 ? 8.43 9.078 7.988 1 88.12 126 ALA B C 1
ATOM 2906 O O . ALA B 1 126 ? 7.902 9.766 7.109 1 88.12 126 ALA B O 1
ATOM 2907 N N . TRP B 1 127 ? 9.359 8.242 7.723 1 91.94 127 TRP B N 1
ATOM 2908 C CA . TRP B 1 127 ? 9.867 8.062 6.367 1 91.94 127 TRP B CA 1
ATOM 2909 C C . TRP B 1 127 ? 8.805 7.438 5.465 1 91.94 127 TRP B C 1
ATOM 2911 O O . TRP B 1 127 ? 8.625 7.867 4.324 1 91.94 127 TRP B O 1
ATOM 2921 N N . THR B 1 128 ? 8.102 6.465 6.02 1 90.62 128 THR B N 1
ATOM 2922 C CA . THR B 1 128 ? 7.027 5.812 5.273 1 90.62 128 THR B CA 1
ATOM 2923 C C . THR B 1 128 ? 5.879 6.785 5.016 1 90.62 128 THR B C 1
ATOM 2925 O O . THR B 1 128 ? 5.332 6.828 3.91 1 90.62 128 THR B O 1
ATOM 2928 N N . VAL B 1 129 ? 5.641 7.574 5.984 1 91.12 129 VAL B N 1
ATOM 2929 C CA . VAL B 1 129 ? 4.555 8.539 5.879 1 91.12 129 VAL B CA 1
ATOM 2930 C C . VAL B 1 129 ? 4.883 9.57 4.801 1 91.12 129 VAL B C 1
ATOM 2932 O O . VAL B 1 129 ? 4.031 9.906 3.971 1 91.12 129 VAL B O 1
ATOM 2935 N N . PHE B 1 130 ? 6.113 10.07 4.855 1 95.06 130 PHE B N 1
ATOM 2936 C CA . PHE B 1 130 ? 6.574 11.016 3.85 1 95.06 130 PHE B CA 1
ATOM 2937 C C . PHE B 1 130 ? 6.469 10.422 2.451 1 95.06 130 PHE B C 1
ATOM 2939 O O . PHE B 1 130 ? 5.938 11.062 1.539 1 95.06 130 PHE B O 1
ATOM 2946 N N . PHE B 1 131 ? 6.809 9.203 2.299 1 94.38 131 PHE B N 1
ATOM 2947 C CA . PHE B 1 131 ? 6.824 8.555 0.992 1 94.38 131 PHE B CA 1
ATOM 2948 C C . PHE B 1 131 ? 5.406 8.367 0.464 1 94.38 131 PHE B C 1
ATOM 2950 O O . PHE B 1 131 ? 5.129 8.672 -0.699 1 94.38 131 PHE B O 1
ATOM 2957 N N . VAL B 1 132 ? 4.559 7.816 1.263 1 91.81 132 VAL B N 1
ATOM 2958 C CA . VAL B 1 132 ? 3.189 7.543 0.835 1 91.81 132 VAL B CA 1
ATOM 2959 C C . VAL B 1 132 ? 2.506 8.852 0.428 1 91.81 132 VAL B C 1
ATOM 2961 O O . VAL B 1 132 ? 1.729 8.875 -0.53 1 91.81 132 VAL B O 1
ATOM 2964 N N . ARG B 1 133 ? 2.871 9.898 1.079 1 91.31 133 ARG B N 1
ATOM 2965 C CA . ARG B 1 133 ? 2.277 11.188 0.748 1 91.31 133 ARG B CA 1
ATOM 2966 C C . ARG B 1 133 ? 2.789 11.695 -0.596 1 91.31 133 ARG B C 1
ATOM 2968 O O . ARG B 1 133 ? 2.002 12.117 -1.448 1 91.31 133 ARG B O 1
ATOM 2975 N N . CYS B 1 134 ? 4.094 11.695 -0.744 1 93.56 134 CYS B N 1
ATOM 2976 C CA . CYS B 1 134 ? 4.609 12.18 -2.02 1 93.56 134 CYS B CA 1
ATOM 2977 C C . CYS B 1 134 ? 4.191 11.258 -3.16 1 93.56 134 CYS B C 1
ATOM 2979 O O . CYS B 1 134 ? 4.008 11.711 -4.293 1 93.56 134 CYS B O 1
ATOM 2981 N N . GLU B 1 135 ? 4.047 9.906 -2.822 1 93.81 135 GLU B N 1
ATOM 2982 C CA . GLU B 1 135 ? 3.51 8.953 -3.789 1 93.81 135 GLU B CA 1
ATOM 2983 C C . GLU B 1 135 ? 2.125 9.375 -4.27 1 93.81 135 GLU B C 1
ATOM 2985 O O . GLU B 1 135 ? 1.845 9.359 -5.469 1 93.81 135 GLU B O 1
ATOM 2990 N N . ARG B 1 136 ? 1.3 9.781 -3.4 1 89.38 136 ARG B N 1
ATOM 2991 C CA . ARG B 1 136 ? -0.06 10.211 -3.715 1 89.38 136 ARG B CA 1
ATOM 2992 C C . ARG B 1 136 ? -0.056 11.5 -4.527 1 89.38 136 ARG B C 1
ATOM 2994 O O . ARG B 1 136 ? -0.835 11.648 -5.473 1 89.38 136 ARG B O 1
ATOM 3001 N N . ASP B 1 137 ? 0.853 12.359 -4.152 1 91.12 137 ASP B N 1
ATOM 3002 C CA . ASP B 1 137 ? 0.908 13.664 -4.805 1 91.12 137 ASP B CA 1
ATOM 3003 C C . ASP B 1 137 ? 1.617 13.578 -6.152 1 91.12 137 ASP B C 1
ATOM 3005 O O . ASP B 1 137 ? 1.517 14.492 -6.973 1 91.12 137 ASP B O 1
ATOM 3009 N N . ALA B 1 138 ? 2.303 12.5 -6.348 1 92.31 138 ALA B N 1
ATOM 3010 C CA . ALA B 1 138 ? 3.059 12.281 -7.578 1 92.31 138 ALA B CA 1
ATOM 3011 C C . ALA B 1 138 ? 3.936 13.484 -7.902 1 92.31 138 ALA B C 1
ATOM 3013 O O . ALA B 1 138 ? 3.949 13.961 -9.039 1 92.31 138 ALA B O 1
ATOM 3014 N N . ASP B 1 139 ? 4.594 14.047 -6.949 1 94.88 139 ASP B N 1
ATOM 3015 C CA . ASP B 1 139 ? 5.355 15.281 -7.129 1 94.88 139 ASP B CA 1
ATOM 3016 C C . ASP B 1 139 ? 6.848 14.984 -7.262 1 94.88 139 ASP B C 1
ATOM 3018 O O . ASP B 1 139 ? 7.246 13.836 -7.473 1 94.88 139 ASP B O 1
ATOM 3022 N N . ASP B 1 140 ? 7.672 16 -7.23 1 96.56 140 ASP B N 1
ATOM 3023 C CA . ASP B 1 140 ? 9.109 15.859 -7.457 1 96.56 140 ASP B CA 1
ATOM 3024 C C . ASP B 1 140 ? 9.758 15.008 -6.367 1 96.56 140 ASP B C 1
ATOM 3026 O O . ASP B 1 140 ? 10.719 14.281 -6.633 1 96.56 140 ASP B O 1
ATOM 3030 N N . ALA B 1 141 ? 9.258 15.164 -5.18 1 97.25 141 ALA B N 1
ATOM 3031 C CA . ALA B 1 141 ? 9.781 14.344 -4.09 1 97.25 141 ALA B CA 1
ATOM 3032 C C . ALA B 1 141 ? 9.594 12.859 -4.371 1 97.25 141 ALA B C 1
ATOM 3034 O O . ALA B 1 141 ? 10.508 12.062 -4.156 1 97.25 141 ALA B O 1
ATOM 3035 N N . PHE B 1 142 ? 8.461 12.523 -4.91 1 96.75 142 PHE B N 1
ATOM 3036 C CA . PHE B 1 142 ? 8.188 11.141 -5.285 1 96.75 142 PHE B CA 1
ATOM 3037 C C . PHE B 1 142 ? 9.172 10.664 -6.348 1 96.75 142 PHE B C 1
ATOM 3039 O O . PHE B 1 142 ? 9.742 9.578 -6.23 1 96.75 142 PHE B O 1
ATOM 3046 N N . ARG B 1 143 ? 9.359 11.492 -7.316 1 96.44 143 ARG B N 1
ATOM 3047 C CA . ARG B 1 143 ? 10.25 11.133 -8.414 1 96.44 143 ARG B CA 1
ATOM 3048 C C . ARG B 1 143 ? 11.664 10.883 -7.918 1 96.44 143 ARG B C 1
ATOM 3050 O O . ARG B 1 143 ? 12.32 9.93 -8.344 1 96.44 143 ARG B O 1
ATOM 3057 N N . ILE B 1 144 ? 12.102 11.703 -7.027 1 97.06 144 ILE B N 1
ATOM 3058 C CA . ILE B 1 144 ? 13.438 11.57 -6.461 1 97.06 144 ILE B CA 1
ATOM 3059 C C . ILE B 1 144 ? 13.562 10.227 -5.738 1 97.06 144 ILE B C 1
ATOM 3061 O O . ILE B 1 144 ? 14.477 9.445 -6.016 1 97.06 144 ILE B O 1
ATOM 3065 N N . ILE B 1 145 ? 12.602 9.914 -4.906 1 96.44 145 ILE B N 1
ATOM 3066 C CA . ILE B 1 145 ? 12.688 8.711 -4.082 1 96.44 145 ILE B CA 1
ATOM 3067 C C . ILE B 1 145 ? 12.5 7.473 -4.953 1 96.44 145 ILE B C 1
ATOM 3069 O O . ILE B 1 145 ? 13.273 6.52 -4.859 1 96.44 145 ILE B O 1
ATOM 3073 N N . TYR B 1 146 ? 11.547 7.527 -5.801 1 95.56 146 TYR B N 1
ATOM 3074 C CA . TYR B 1 146 ? 11.203 6.359 -6.605 1 95.56 146 TYR B CA 1
ATOM 3075 C C . TYR B 1 146 ? 12.312 6.027 -7.59 1 95.56 146 TYR B C 1
ATOM 3077 O O . TYR B 1 146 ? 12.812 4.902 -7.613 1 95.56 146 TYR B O 1
ATOM 3085 N N . TYR B 1 147 ? 12.805 6.93 -8.359 1 94.31 147 TYR B N 1
ATOM 3086 C CA . TYR B 1 147 ? 13.711 6.652 -9.477 1 94.31 147 TYR B CA 1
ATOM 3087 C C . TYR B 1 147 ? 15.141 6.465 -8.977 1 94.31 147 TYR B C 1
ATOM 3089 O O . TYR B 1 147 ? 15.945 5.781 -9.617 1 94.31 147 TYR B O 1
ATOM 3097 N N . GLN B 1 148 ? 15.43 6.973 -7.848 1 93.38 148 GLN B N 1
ATOM 3098 C CA . GLN B 1 148 ? 16.797 6.832 -7.363 1 93.38 148 GLN B CA 1
ATOM 3099 C C . GLN B 1 148 ? 16.938 5.613 -6.457 1 93.38 148 GLN B C 1
ATOM 3101 O O . GLN B 1 148 ? 18.047 5.297 -6.004 1 93.38 148 GLN B O 1
ATOM 3106 N N . SER B 1 149 ? 15.852 4.945 -6.227 1 91.62 149 SER B N 1
ATOM 3107 C CA . SER B 1 149 ? 15.945 3.785 -5.348 1 91.62 149 SER B CA 1
ATOM 3108 C C . SER B 1 149 ? 15.117 2.621 -5.883 1 91.62 149 SER B C 1
ATOM 3110 O O . SER B 1 149 ? 15.625 1.785 -6.637 1 91.62 149 SER B O 1
ATOM 3112 N N . VAL B 1 150 ? 13.805 2.664 -5.785 1 88.25 150 VAL B N 1
ATOM 3113 C CA . VAL B 1 150 ? 12.883 1.564 -6.062 1 88.25 150 VAL B CA 1
ATOM 3114 C C . VAL B 1 150 ? 13.023 1.131 -7.52 1 88.25 150 VAL B C 1
ATOM 3116 O O . VAL B 1 150 ? 13.117 -0.063 -7.812 1 88.25 150 VAL B O 1
ATOM 3119 N N . ALA B 1 151 ? 13.07 2.109 -8.32 1 95 151 ALA B N 1
ATOM 3120 C CA . ALA B 1 151 ? 13.141 1.844 -9.758 1 95 151 ALA B CA 1
ATOM 3121 C C . ALA B 1 151 ? 14.445 1.145 -10.125 1 95 151 ALA B C 1
ATOM 3123 O O . ALA B 1 151 ? 14.477 0.307 -11.031 1 95 151 ALA B O 1
ATOM 3124 N N . ARG B 1 152 ? 15.508 1.46 -9.453 1 95.44 152 ARG B N 1
ATOM 3125 C CA . ARG B 1 152 ? 16.812 0.862 -9.734 1 95.44 152 ARG B CA 1
ATOM 3126 C C . ARG B 1 152 ? 16.812 -0.625 -9.398 1 95.44 152 ARG B C 1
ATOM 3128 O O . ARG B 1 152 ? 17.312 -1.441 -10.18 1 95.44 152 ARG B O 1
ATOM 3135 N N . PHE B 1 153 ? 16.266 -0.922 -8.281 1 96.81 153 PHE B N 1
ATOM 3136 C CA . PHE B 1 153 ? 16.203 -2.324 -7.887 1 96.81 153 PHE B CA 1
ATOM 3137 C C . PHE B 1 153 ? 15.297 -3.109 -8.836 1 96.81 153 PHE B C 1
ATOM 3139 O O . PHE B 1 153 ? 15.648 -4.211 -9.258 1 96.81 153 PHE B O 1
ATOM 3146 N N . GLN B 1 154 ? 14.172 -2.578 -9.117 1 97.44 154 GLN B N 1
ATOM 3147 C CA . GLN B 1 154 ? 13.234 -3.238 -10.023 1 97.44 154 GLN B CA 1
ATOM 3148 C C . GLN B 1 154 ? 13.875 -3.502 -11.383 1 97.44 154 GLN B C 1
ATOM 3150 O O . GLN B 1 154 ? 13.742 -4.598 -11.938 1 97.44 154 GLN B O 1
ATOM 3155 N N . SER B 1 155 ? 14.578 -2.527 -11.898 1 97.19 155 SER B N 1
ATOM 3156 C CA . SER B 1 155 ? 15.234 -2.662 -13.195 1 97.19 155 SER B CA 1
ATOM 3157 C C . SER B 1 155 ? 16.281 -3.766 -13.164 1 97.19 155 SER B C 1
ATOM 3159 O O . SER B 1 155 ? 16.391 -4.562 -14.102 1 97.19 155 SER B O 1
ATOM 3161 N N . ALA B 1 156 ? 17.047 -3.783 -12.109 1 97.62 156 ALA B N 1
ATOM 3162 C CA . ALA B 1 156 ? 18.062 -4.824 -11.961 1 97.62 156 ALA B CA 1
ATOM 3163 C C . ALA B 1 156 ? 17.422 -6.203 -11.852 1 97.62 156 ALA B C 1
ATOM 3165 O O . ALA B 1 156 ? 17.906 -7.164 -12.461 1 97.62 156 ALA B O 1
ATOM 3166 N N . LEU B 1 157 ? 16.375 -6.289 -11.094 1 98 157 LEU B N 1
ATOM 3167 C CA . LEU B 1 157 ? 15.672 -7.555 -10.906 1 98 157 LEU B CA 1
ATOM 3168 C C . LEU B 1 157 ? 15.102 -8.062 -12.227 1 98 157 LEU B C 1
ATOM 3170 O O . LEU B 1 157 ? 15.258 -9.234 -12.562 1 98 157 LEU B O 1
ATOM 3174 N N . ILE B 1 158 ? 14.484 -7.211 -12.984 1 97.75 158 ILE B N 1
ATOM 3175 C CA . ILE B 1 158 ? 13.898 -7.566 -14.273 1 97.75 158 ILE B CA 1
ATOM 3176 C C . ILE B 1 158 ? 14.984 -8.078 -15.211 1 97.75 158 ILE B C 1
ATOM 3178 O O . ILE B 1 158 ? 14.82 -9.109 -15.867 1 97.75 158 ILE B O 1
ATOM 3182 N N . ALA B 1 159 ? 16.109 -7.367 -15.234 1 97.5 159 ALA B N 1
ATOM 3183 C CA . ALA B 1 159 ? 17.203 -7.746 -16.125 1 97.5 159 ALA B CA 1
ATOM 3184 C C . ALA B 1 159 ? 17.734 -9.141 -15.789 1 97.5 159 ALA B C 1
ATOM 3186 O O . ALA B 1 159 ? 17.938 -9.961 -16.688 1 97.5 159 ALA B O 1
ATOM 3187 N N . GLU B 1 160 ? 17.891 -9.406 -14.516 1 97.38 160 GLU B N 1
ATOM 3188 C CA . GLU B 1 160 ? 18.453 -10.688 -14.094 1 97.38 160 GLU B CA 1
ATOM 3189 C C . GLU B 1 160 ? 17.453 -11.82 -14.297 1 97.38 160 GLU B C 1
ATOM 3191 O O . GLU B 1 160 ? 17.828 -12.93 -14.68 1 97.38 160 GLU B O 1
ATOM 3196 N N . VAL B 1 161 ? 16.219 -11.57 -14.039 1 97.25 161 VAL B N 1
ATOM 3197 C CA . VAL B 1 161 ? 15.188 -12.578 -14.258 1 97.25 161 VAL B CA 1
ATOM 3198 C C . VAL B 1 161 ? 15.062 -12.875 -15.75 1 97.25 161 VAL B C 1
ATOM 3200 O O . VAL B 1 161 ? 14.93 -14.039 -16.156 1 97.25 161 VAL B O 1
ATOM 3203 N N . ALA B 1 162 ? 15.055 -11.82 -16.531 1 96.88 162 ALA B N 1
ATOM 3204 C CA . ALA B 1 162 ? 15.008 -11.984 -17.984 1 96.88 162 ALA B CA 1
ATOM 3205 C C . ALA B 1 162 ? 16.156 -12.867 -18.469 1 96.88 162 ALA B C 1
ATOM 3207 O O . ALA B 1 162 ? 15.938 -13.797 -19.25 1 96.88 162 ALA B O 1
ATOM 3208 N N . ALA B 1 163 ? 17.328 -12.633 -17.984 1 95.88 163 ALA B N 1
ATOM 3209 C CA . ALA B 1 163 ? 18.5 -13.414 -18.359 1 95.88 163 ALA B CA 1
ATOM 3210 C C . ALA B 1 163 ? 18.359 -14.867 -17.922 1 95.88 163 ALA B C 1
ATOM 3212 O O . ALA B 1 163 ? 18.688 -15.789 -18.672 1 95.88 163 ALA B O 1
ATOM 3213 N N . ALA B 1 164 ? 17.812 -15.055 -16.781 1 94.69 164 ALA B N 1
ATOM 3214 C CA . ALA B 1 164 ? 17.703 -16.391 -16.219 1 94.69 164 ALA B CA 1
ATOM 3215 C C . ALA B 1 164 ? 16.625 -17.203 -16.922 1 94.69 164 ALA B C 1
ATOM 3217 O O . ALA B 1 164 ? 16.672 -18.438 -16.938 1 94.69 164 ALA B O 1
ATOM 3218 N N . THR B 1 165 ? 15.664 -16.562 -17.5 1 93.56 165 THR B N 1
ATOM 3219 C CA . THR B 1 165 ? 14.5 -17.266 -18.047 1 93.56 165 THR B CA 1
ATOM 3220 C C . THR B 1 165 ? 14.5 -17.203 -19.562 1 93.56 165 THR B C 1
ATOM 3222 O O . THR B 1 165 ? 13.641 -17.812 -20.219 1 93.56 165 THR B O 1
ATOM 3225 N N . GLY B 1 166 ? 15.328 -16.422 -20.156 1 93.75 166 GLY B N 1
ATOM 3226 C CA . GLY B 1 166 ? 15.391 -16.281 -21.609 1 93.75 166 GLY B CA 1
ATOM 3227 C C . GLY B 1 166 ? 14.344 -15.336 -22.156 1 93.75 166 GLY B C 1
ATOM 3228 O O . GLY B 1 166 ? 14.055 -15.352 -23.359 1 93.75 166 GLY B O 1
ATOM 3229 N N . ARG B 1 167 ? 13.805 -14.5 -21.297 1 93.81 167 ARG B N 1
ATOM 3230 C CA . ARG B 1 167 ? 12.828 -13.5 -21.719 1 93.81 167 ARG B CA 1
ATOM 3231 C C . ARG B 1 167 ? 13.508 -12.164 -22.031 1 93.81 167 ARG B C 1
ATOM 3233 O O . ARG B 1 167 ? 14.672 -11.961 -21.688 1 93.81 167 ARG B O 1
ATOM 3240 N N . SER B 1 168 ? 12.734 -11.367 -22.75 1 95.81 168 SER B N 1
ATOM 3241 C CA . SER B 1 168 ? 13.219 -10.008 -22.969 1 95.81 168 SER B CA 1
ATOM 3242 C C . SER B 1 168 ? 13.047 -9.148 -21.719 1 95.81 168 SER B C 1
ATOM 3244 O O . SER B 1 168 ? 12.023 -9.227 -21.031 1 95.81 168 SER B O 1
ATOM 3246 N N . PRO B 1 169 ? 14.078 -8.344 -21.422 1 93.81 169 PRO B N 1
ATOM 3247 C CA . PRO B 1 169 ? 13.906 -7.398 -20.312 1 93.81 169 PRO B CA 1
ATOM 3248 C C . PRO B 1 169 ? 12.82 -6.359 -20.578 1 93.81 169 PRO B C 1
ATOM 3250 O O . PRO B 1 169 ? 12.398 -5.641 -19.672 1 93.81 169 PRO B O 1
ATOM 3253 N N . ASN B 1 170 ? 12.336 -6.273 -21.812 1 94.81 170 ASN B N 1
ATOM 3254 C CA . ASN B 1 170 ? 11.281 -5.336 -22.172 1 94.81 170 ASN B CA 1
ATOM 3255 C C . ASN B 1 170 ? 9.914 -6.016 -22.219 1 94.81 170 ASN B C 1
ATOM 3257 O O . ASN B 1 170 ? 8.922 -5.395 -22.578 1 94.81 170 ASN B O 1
ATOM 3261 N N . ASP B 1 171 ? 9.906 -7.246 -21.828 1 95.38 171 ASP B N 1
ATOM 3262 C CA . ASP B 1 171 ? 8.648 -7.98 -21.75 1 95.38 171 ASP B CA 1
ATOM 3263 C C . ASP B 1 171 ? 7.703 -7.336 -20.734 1 95.38 171 ASP B C 1
ATOM 3265 O O . ASP B 1 171 ? 7.988 -7.305 -19.531 1 95.38 171 ASP B O 1
ATOM 3269 N N . GLU B 1 172 ? 6.578 -6.879 -21.188 1 94.62 172 GLU B N 1
ATOM 3270 C CA . GLU B 1 172 ? 5.629 -6.152 -20.359 1 94.62 172 GLU B CA 1
ATOM 3271 C C . GLU B 1 172 ? 5.043 -7.051 -19.266 1 94.62 172 GLU B C 1
ATOM 3273 O O . GLU B 1 172 ? 4.793 -6.602 -18.156 1 94.62 172 GLU B O 1
ATOM 3278 N N . ASP B 1 173 ? 4.84 -8.25 -19.688 1 94.56 173 ASP B N 1
ATOM 3279 C CA . ASP B 1 173 ? 4.312 -9.188 -18.703 1 94.56 173 ASP B CA 1
ATOM 3280 C C . ASP B 1 173 ? 5.289 -9.383 -17.547 1 94.56 173 ASP B C 1
ATOM 3282 O O . ASP B 1 173 ? 4.883 -9.422 -16.375 1 94.56 173 ASP B O 1
ATOM 3286 N N . LEU B 1 174 ? 6.562 -9.523 -17.875 1 96.31 174 LEU B N 1
ATOM 3287 C CA . LEU B 1 174 ? 7.574 -9.664 -16.844 1 96.31 174 LEU B CA 1
ATOM 3288 C C . LEU B 1 174 ? 7.605 -8.422 -15.945 1 96.31 174 LEU B C 1
ATOM 3290 O O . LEU B 1 174 ? 7.734 -8.539 -14.727 1 96.31 174 LEU B O 1
ATOM 3294 N N . LYS B 1 175 ? 7.461 -7.223 -16.5 1 97.06 175 LYS B N 1
ATOM 3295 C CA . LYS B 1 175 ? 7.434 -5.98 -15.727 1 97.06 175 LYS B CA 1
ATOM 3296 C C . LYS B 1 175 ? 6.25 -5.961 -14.766 1 97.06 175 LYS B C 1
ATOM 3298 O O . LYS B 1 175 ? 6.402 -5.586 -13.602 1 97.06 175 LYS B O 1
ATOM 3303 N N . ILE B 1 176 ? 5.105 -6.375 -15.25 1 96.75 176 ILE B N 1
ATOM 3304 C CA . ILE B 1 176 ? 3.904 -6.398 -14.422 1 96.75 176 ILE B CA 1
ATOM 3305 C C . ILE B 1 176 ? 4.086 -7.402 -13.281 1 96.75 176 ILE B C 1
ATOM 3307 O O . ILE B 1 176 ? 3.785 -7.094 -12.125 1 96.75 176 ILE B O 1
ATOM 3311 N N . ARG B 1 177 ? 4.59 -8.586 -13.578 1 96.38 177 ARG B N 1
ATOM 3312 C CA . ARG B 1 177 ? 4.809 -9.625 -12.578 1 96.38 177 ARG B CA 1
ATOM 3313 C C . ARG B 1 177 ? 5.801 -9.156 -11.516 1 96.38 177 ARG B C 1
ATOM 3315 O O . ARG B 1 177 ? 5.609 -9.406 -10.328 1 96.38 177 ARG B O 1
ATOM 3322 N N . THR B 1 178 ? 6.859 -8.5 -11.984 1 97.75 178 THR B N 1
ATOM 3323 C CA . THR B 1 178 ? 7.852 -7.969 -11.055 1 97.75 178 THR B CA 1
ATOM 3324 C C . THR B 1 178 ? 7.238 -6.898 -10.156 1 97.75 178 THR B C 1
ATOM 3326 O O . THR B 1 178 ? 7.48 -6.883 -8.945 1 97.75 178 THR B O 1
ATOM 3329 N N . ALA B 1 179 ? 6.402 -6.031 -10.719 1 97.12 179 ALA B N 1
ATOM 3330 C CA . ALA B 1 179 ? 5.719 -4.992 -9.961 1 97.12 179 ALA B CA 1
ATOM 3331 C C . ALA B 1 179 ? 4.801 -5.602 -8.906 1 97.12 179 ALA B C 1
ATOM 3333 O O . ALA B 1 179 ? 4.719 -5.102 -7.777 1 97.12 179 ALA B O 1
ATOM 3334 N N . ILE B 1 180 ? 4.121 -6.641 -9.219 1 96.88 180 ILE B N 1
ATOM 3335 C CA . ILE B 1 180 ? 3.215 -7.32 -8.297 1 96.88 180 ILE B CA 1
ATOM 3336 C C . ILE B 1 180 ? 4.008 -7.891 -7.121 1 96.88 180 ILE B C 1
ATOM 3338 O O . ILE B 1 180 ? 3.623 -7.719 -5.965 1 96.88 180 ILE B O 1
ATOM 3342 N N . VAL B 1 181 ? 5.129 -8.523 -7.414 1 97.44 181 VAL B N 1
ATOM 3343 C CA . VAL B 1 181 ? 5.949 -9.125 -6.367 1 97.44 181 VAL B CA 1
ATOM 3344 C C . VAL B 1 181 ? 6.484 -8.039 -5.438 1 97.44 181 VAL B C 1
ATOM 3346 O O . VAL B 1 181 ? 6.34 -8.133 -4.219 1 97.44 181 VAL B O 1
ATOM 3349 N N . LEU B 1 182 ? 7.078 -7.008 -6.02 1 97.25 182 LEU B N 1
ATOM 3350 C CA . LEU B 1 182 ? 7.664 -5.941 -5.215 1 97.25 182 LEU B CA 1
ATOM 3351 C C . LEU B 1 182 ? 6.578 -5.164 -4.473 1 97.25 182 LEU B C 1
ATOM 3353 O O . LEU B 1 182 ? 6.785 -4.727 -3.34 1 97.25 182 LEU B O 1
ATOM 3357 N N . GLY B 1 183 ? 5.426 -4.965 -5.117 1 96.44 183 GLY B N 1
ATOM 3358 C CA . GLY B 1 183 ? 4.293 -4.348 -4.449 1 96.44 183 GLY B CA 1
ATOM 3359 C C . GLY B 1 183 ? 3.801 -5.141 -3.252 1 96.44 183 GLY B C 1
ATOM 3360 O O . GLY B 1 183 ? 3.5 -4.566 -2.203 1 96.44 183 GLY B O 1
ATOM 3361 N N . ALA B 1 184 ? 3.725 -6.434 -3.43 1 96.19 184 ALA B N 1
ATOM 3362 C CA . ALA B 1 184 ? 3.297 -7.297 -2.33 1 96.19 184 ALA B CA 1
ATOM 3363 C C . ALA B 1 184 ? 4.25 -7.18 -1.143 1 96.19 184 ALA B C 1
ATOM 3365 O O . ALA B 1 184 ? 3.809 -7.109 0.008 1 96.19 184 ALA B O 1
ATOM 3366 N N . ILE B 1 185 ? 5.512 -7.176 -1.449 1 95.94 185 ILE B N 1
ATOM 3367 C CA . ILE B 1 185 ? 6.512 -7.039 -0.398 1 95.94 185 ILE B CA 1
ATOM 3368 C C . ILE B 1 185 ? 6.352 -5.688 0.294 1 95.94 185 ILE B C 1
ATOM 3370 O O . ILE B 1 185 ? 6.418 -5.598 1.522 1 95.94 185 ILE B O 1
ATOM 3374 N N . SER B 1 186 ? 6.117 -4.648 -0.462 1 94.31 186 SER B N 1
ATOM 3375 C CA . SER B 1 186 ? 5.996 -3.299 0.078 1 94.31 186 SER B CA 1
ATOM 3376 C C . SER B 1 186 ? 4.793 -3.184 1.01 1 94.31 186 SER B C 1
ATOM 3378 O O . SER B 1 186 ? 4.777 -2.342 1.91 1 94.31 186 SER B O 1
ATOM 3380 N N . ASN B 1 187 ? 3.77 -4.004 0.812 1 94.06 187 ASN B N 1
ATOM 3381 C CA . ASN B 1 187 ? 2.562 -3.963 1.632 1 94.06 187 ASN B CA 1
ATOM 3382 C C . ASN B 1 187 ? 2.871 -4.262 3.096 1 94.06 187 ASN B C 1
ATOM 3384 O O . ASN B 1 187 ? 2.197 -3.75 3.992 1 94.06 187 ASN B O 1
ATOM 3388 N N . PHE B 1 188 ? 3.814 -4.996 3.357 1 91.69 188 PHE B N 1
ATOM 3389 C CA . PHE B 1 188 ? 4.152 -5.359 4.73 1 91.69 188 PHE B CA 1
ATOM 3390 C C . PHE B 1 188 ? 4.742 -4.168 5.477 1 91.69 188 PHE B C 1
ATOM 3392 O O . PHE B 1 188 ? 4.867 -4.199 6.703 1 91.69 188 PHE B O 1
ATOM 3399 N N . ARG B 1 189 ? 4.988 -3.123 4.73 1 90.56 189 ARG B N 1
ATOM 3400 C CA . ARG B 1 189 ? 5.402 -1.86 5.332 1 90.56 189 ARG B CA 1
ATOM 3401 C C . ARG B 1 189 ? 4.301 -0.812 5.215 1 90.56 189 ARG B C 1
ATOM 3403 O O . ARG B 1 189 ? 3.873 -0.24 6.219 1 90.56 189 ARG B O 1
ATOM 3410 N N . THR B 1 190 ? 3.779 -0.57 4.062 1 91.88 190 THR B N 1
ATOM 3411 C CA . THR B 1 190 ? 2.865 0.533 3.783 1 91.88 190 THR B CA 1
ATOM 3412 C C . THR B 1 190 ? 1.453 0.196 4.254 1 91.88 190 THR B C 1
ATOM 3414 O O . THR B 1 190 ? 0.667 1.093 4.566 1 91.88 190 THR B O 1
ATOM 3417 N N . LEU B 1 191 ? 1.083 -1.008 4.305 1 93.81 191 LEU B N 1
ATOM 3418 C CA . LEU B 1 191 ? -0.202 -1.495 4.793 1 93.81 191 LEU B CA 1
ATOM 3419 C C . LEU B 1 191 ? -0.008 -2.504 5.922 1 93.81 191 LEU B C 1
ATOM 3421 O O . LEU B 1 191 ? -0.73 -3.5 6 1 93.81 191 LEU B O 1
ATOM 3425 N N . ARG B 1 192 ? 0.894 -2.209 6.75 1 92.38 192 ARG B N 1
ATOM 3426 C CA . ARG B 1 192 ? 1.348 -3.127 7.789 1 92.38 192 ARG B CA 1
ATOM 3427 C C . ARG B 1 192 ? 0.195 -3.537 8.703 1 92.38 192 ARG B C 1
ATOM 3429 O O . ARG B 1 192 ? 0.04 -4.719 9.023 1 92.38 192 ARG B O 1
ATOM 3436 N N . ASN B 1 193 ? -0.659 -2.611 9.109 1 93.94 193 ASN B N 1
ATOM 3437 C CA . ASN B 1 193 ? -1.725 -2.916 10.055 1 93.94 193 ASN B CA 1
ATOM 3438 C C . ASN B 1 193 ? -2.863 -3.688 9.391 1 93.94 193 ASN B C 1
ATOM 3440 O O . ASN B 1 193 ? -3.51 -4.52 10.031 1 93.94 193 ASN B O 1
ATOM 3444 N N . VAL B 1 194 ? -3.064 -3.457 8.109 1 95.62 194 VAL B N 1
ATOM 3445 C CA . VAL B 1 194 ? -4.004 -4.277 7.355 1 95.62 194 VAL B CA 1
ATOM 3446 C C . VAL B 1 194 ? -3.502 -5.719 7.297 1 95.62 194 VAL B C 1
ATOM 3448 O O . VAL B 1 194 ? -4.262 -6.656 7.555 1 95.62 194 VAL B O 1
ATOM 3451 N N . MET B 1 195 ? -2.209 -5.871 6.984 1 95 195 MET B N 1
ATOM 3452 C CA . MET B 1 195 ? -1.626 -7.203 6.879 1 95 195 MET B CA 1
ATOM 3453 C C . MET B 1 195 ? -1.675 -7.93 8.219 1 95 195 MET B C 1
ATOM 3455 O O . MET B 1 195 ? -2.059 -9.102 8.281 1 95 195 MET B O 1
ATOM 3459 N N . LEU B 1 196 ? -1.385 -7.23 9.258 1 94.5 196 LEU B N 1
ATOM 3460 C CA . LEU B 1 196 ? -1.42 -7.812 10.602 1 94.5 196 LEU B CA 1
ATOM 3461 C C . LEU B 1 196 ? -2.842 -8.203 10.984 1 94.5 196 LEU B C 1
ATOM 3463 O O . LEU B 1 196 ? -3.082 -9.336 11.414 1 94.5 196 LEU B O 1
ATOM 3467 N N . SER B 1 197 ? -3.789 -7.328 10.766 1 95.19 197 SER B N 1
ATOM 3468 C CA . SER B 1 197 ? -5.18 -7.578 11.141 1 95.19 197 SER B CA 1
ATOM 3469 C C . SER B 1 197 ? -5.781 -8.703 10.305 1 95.19 197 SER B C 1
ATOM 3471 O O . SER B 1 197 ? -6.559 -9.516 10.82 1 95.19 197 SER B O 1
ATOM 3473 N N . SER B 1 198 ? -5.398 -8.75 9.062 1 94 198 SER B N 1
ATOM 3474 C CA . SER B 1 198 ? -5.91 -9.781 8.164 1 94 198 SER B CA 1
ATOM 3475 C C . SER B 1 198 ? -5.484 -11.172 8.617 1 94 198 SER B C 1
ATOM 3477 O O . SER B 1 198 ? -6.168 -12.156 8.344 1 94 198 SER B O 1
ATOM 3479 N N . LEU B 1 199 ? -4.395 -11.25 9.352 1 94.75 199 LEU B N 1
ATOM 3480 C CA . LEU B 1 199 ? -3.84 -12.531 9.773 1 94.75 199 LEU B CA 1
ATOM 3481 C C . LEU B 1 199 ? -4.109 -12.781 11.25 1 94.75 199 LEU B C 1
ATOM 3483 O O . LEU B 1 199 ? -3.725 -13.82 11.789 1 94.75 199 LEU B O 1
ATOM 3487 N N . GLY B 1 200 ? -4.797 -11.781 11.883 1 93.75 200 GLY B N 1
ATOM 3488 C CA . GLY B 1 200 ? -5.062 -11.875 13.305 1 93.75 200 GLY B CA 1
ATOM 3489 C C . GLY B 1 200 ? -3.811 -11.773 14.156 1 93.75 200 GLY B C 1
ATOM 3490 O O . GLY B 1 200 ? -3.729 -12.375 15.227 1 93.75 200 GLY B O 1
ATOM 3491 N N . TRP B 1 201 ? -2.748 -11.141 13.594 1 94.38 201 TRP B N 1
ATOM 3492 C CA . TRP B 1 201 ? -1.461 -10.992 14.266 1 94.38 201 TRP B CA 1
ATOM 3493 C C . TRP B 1 201 ? -1.319 -9.602 14.883 1 94.38 201 TRP B C 1
ATOM 3495 O O . TRP B 1 201 ? -1.998 -8.664 14.461 1 94.38 201 TRP B O 1
ATOM 3505 N N . ASP B 1 202 ? -0.472 -9.453 15.922 1 91.25 202 ASP B N 1
ATOM 3506 C CA . ASP B 1 202 ? -0.215 -8.156 16.531 1 91.25 202 ASP B CA 1
ATOM 3507 C C . ASP B 1 202 ? 1.183 -7.648 16.188 1 91.25 202 ASP B C 1
ATOM 3509 O O . ASP B 1 202 ? 1.479 -6.465 16.344 1 91.25 202 ASP B O 1
ATOM 3513 N N . THR B 1 203 ? 1.989 -8.594 15.711 1 89.75 203 THR B N 1
ATOM 3514 C CA . THR B 1 203 ? 3.348 -8.227 15.328 1 89.75 203 THR B CA 1
ATOM 3515 C C . THR B 1 203 ? 3.906 -9.219 14.312 1 89.75 203 THR B C 1
ATOM 3517 O O . THR B 1 203 ? 3.314 -10.273 14.078 1 89.75 203 THR B O 1
ATOM 3520 N N . PHE B 1 204 ? 4.934 -8.836 13.672 1 89.38 204 PHE B N 1
ATOM 3521 C CA . PHE B 1 204 ? 5.703 -9.75 12.828 1 89.38 204 PHE B CA 1
ATOM 3522 C C . PHE B 1 204 ? 6.902 -10.305 13.586 1 89.38 204 PHE B C 1
ATOM 3524 O O . PHE B 1 204 ? 8.031 -9.859 13.391 1 89.38 204 PHE B O 1
ATOM 3531 N N . ASP B 1 205 ? 6.656 -11.266 14.453 1 90.25 205 ASP B N 1
ATOM 3532 C CA . ASP B 1 205 ? 7.766 -11.898 15.164 1 90.25 205 ASP B CA 1
ATOM 3533 C C . ASP B 1 205 ? 8.5 -12.883 14.258 1 90.25 205 ASP B C 1
ATOM 3535 O O . ASP B 1 205 ? 8.156 -13.031 13.078 1 90.25 205 ASP B O 1
ATOM 3539 N N . ALA B 1 206 ? 9.531 -13.508 14.805 1 90.19 206 ALA B N 1
ATOM 3540 C CA . ALA B 1 206 ? 10.43 -14.328 14 1 90.19 206 ALA B CA 1
ATOM 3541 C C . ALA B 1 206 ? 9.68 -15.484 13.344 1 90.19 206 ALA B C 1
ATOM 3543 O O . ALA B 1 206 ? 9.875 -15.766 12.164 1 90.19 206 ALA B O 1
ATOM 3544 N N . GLU B 1 207 ? 8.844 -16.141 14.094 1 93.06 207 GLU B N 1
ATOM 3545 C CA . GLU B 1 207 ? 8.102 -17.281 13.57 1 93.06 207 GLU B CA 1
ATOM 3546 C C . GLU B 1 207 ? 7.129 -16.859 12.469 1 93.06 207 GLU B C 1
ATOM 3548 O O . GLU B 1 207 ? 7.059 -17.484 11.414 1 93.06 207 GLU B O 1
ATOM 3553 N N . ARG B 1 208 ? 6.359 -15.82 12.695 1 92.94 208 ARG B N 1
ATOM 3554 C CA . ARG B 1 208 ? 5.395 -15.305 11.734 1 92.94 208 ARG B CA 1
ATOM 3555 C C . ARG B 1 208 ? 6.098 -14.758 10.492 1 92.94 208 ARG B C 1
ATOM 3557 O O . ARG B 1 208 ? 5.637 -14.977 9.367 1 92.94 208 ARG B O 1
ATOM 3564 N N . THR B 1 209 ? 7.234 -14.156 10.711 1 92.75 209 THR B N 1
ATOM 3565 C CA . THR B 1 209 ? 8.023 -13.641 9.602 1 92.75 209 THR B CA 1
ATOM 3566 C C . THR B 1 209 ? 8.508 -14.781 8.711 1 92.75 209 THR B C 1
ATOM 3568 O O . THR B 1 209 ? 8.562 -14.648 7.484 1 92.75 209 THR B O 1
ATOM 3571 N N . ARG B 1 210 ? 8.867 -15.859 9.281 1 92.81 210 ARG B N 1
ATOM 3572 C CA . ARG B 1 210 ? 9.281 -17.031 8.508 1 92.81 210 ARG B CA 1
ATOM 3573 C C . ARG B 1 210 ? 8.148 -17.547 7.633 1 92.81 210 ARG B C 1
ATOM 3575 O O . ARG B 1 210 ? 8.375 -17.953 6.492 1 92.81 210 ARG B O 1
ATOM 3582 N N . LYS B 1 211 ? 6.961 -17.531 8.172 1 94.19 211 LYS B N 1
ATOM 3583 C CA . LYS B 1 211 ? 5.797 -17.938 7.387 1 94.19 211 LYS B CA 1
ATOM 3584 C C . LYS B 1 211 ? 5.59 -17 6.195 1 94.19 211 LYS B C 1
ATOM 3586 O O . LYS B 1 211 ? 5.27 -17.453 5.098 1 94.19 211 LYS B O 1
ATOM 3591 N N . LEU B 1 212 ? 5.773 -15.742 6.453 1 94.81 212 LEU B N 1
ATOM 3592 C CA . LEU B 1 212 ? 5.641 -14.766 5.379 1 94.81 212 LEU B CA 1
ATOM 3593 C C . LEU B 1 212 ? 6.734 -14.953 4.332 1 94.81 212 LEU B C 1
ATOM 3595 O O . LEU B 1 212 ? 6.484 -14.797 3.137 1 94.81 212 LEU B O 1
ATOM 3599 N N . GLU B 1 213 ? 7.895 -15.273 4.848 1 94.69 213 GLU B N 1
ATOM 3600 C CA . GLU B 1 213 ? 9.008 -15.508 3.93 1 94.69 213 GLU B CA 1
ATOM 3601 C C . GLU B 1 213 ? 8.711 -16.672 2.99 1 94.69 213 GLU B C 1
ATOM 3603 O O . GLU B 1 213 ? 9.016 -16.609 1.796 1 94.69 213 GLU B O 1
ATOM 3608 N N . ILE B 1 214 ? 8.172 -17.688 3.477 1 94.38 214 ILE B N 1
ATOM 3609 C CA . ILE B 1 214 ? 7.809 -18.859 2.668 1 94.38 214 ILE B CA 1
ATOM 3610 C C . ILE B 1 214 ? 6.781 -18.453 1.614 1 94.38 214 ILE B C 1
ATOM 3612 O O . ILE B 1 214 ? 6.91 -18.812 0.442 1 94.38 214 ILE B O 1
ATOM 3616 N N . ALA B 1 215 ? 5.848 -17.672 2.047 1 94.19 215 ALA B N 1
ATOM 3617 C CA . ALA B 1 215 ? 4.781 -17.234 1.144 1 94.19 215 ALA B CA 1
ATOM 3618 C C . ALA B 1 215 ? 5.324 -16.297 0.065 1 94.19 215 ALA B C 1
ATOM 3620 O O . ALA B 1 215 ? 4.965 -16.422 -1.109 1 94.19 215 ALA B O 1
ATOM 3621 N N . VAL B 1 216 ? 6.145 -15.375 0.456 1 95.62 216 VAL B N 1
ATOM 3622 C CA . VAL B 1 216 ? 6.715 -14.414 -0.481 1 95.62 216 VAL B CA 1
ATOM 3623 C C . VAL B 1 216 ? 7.625 -15.133 -1.473 1 95.62 216 VAL B C 1
ATOM 3625 O O . VAL B 1 216 ? 7.645 -14.805 -2.66 1 95.62 216 VAL B O 1
ATOM 3628 N N . ARG B 1 217 ? 8.352 -16.078 -0.98 1 95.19 217 ARG B N 1
ATOM 3629 C CA . ARG B 1 217 ? 9.211 -16.875 -1.86 1 95.19 217 ARG B CA 1
ATOM 3630 C C . ARG B 1 217 ? 8.383 -17.609 -2.91 1 95.19 217 ARG B C 1
ATOM 3632 O O . ARG B 1 217 ? 8.734 -17.609 -4.094 1 95.19 217 ARG B O 1
ATOM 3639 N N . ARG B 1 218 ? 7.387 -18.234 -2.469 1 93 218 ARG B N 1
ATOM 3640 C CA . ARG B 1 218 ? 6.488 -18.938 -3.381 1 93 218 ARG B CA 1
ATOM 3641 C C . ARG B 1 218 ? 5.926 -17.984 -4.434 1 93 218 ARG B C 1
ATOM 3643 O O . ARG B 1 218 ? 5.902 -18.312 -5.621 1 93 218 ARG B O 1
ATOM 3650 N N . LEU B 1 219 ? 5.48 -16.828 -3.967 1 95.06 219 LEU B N 1
ATOM 3651 C CA . LEU B 1 219 ? 4.953 -15.805 -4.863 1 95.06 219 LEU B CA 1
ATOM 3652 C C . LEU B 1 219 ? 5.988 -15.406 -5.906 1 95.06 219 LEU B C 1
ATOM 3654 O O . LEU B 1 219 ? 5.691 -15.367 -7.102 1 95.06 219 LEU B O 1
ATOM 3658 N N . ALA B 1 220 ? 7.203 -15.102 -5.422 1 95.75 220 ALA B N 1
ATOM 3659 C CA . ALA B 1 220 ? 8.273 -14.664 -6.309 1 95.75 220 ALA B CA 1
ATOM 3660 C C . ALA B 1 220 ? 8.633 -15.75 -7.316 1 95.75 220 ALA B C 1
ATOM 3662 O O . ALA B 1 220 ? 8.812 -15.477 -8.5 1 95.75 220 ALA B O 1
ATOM 3663 N N . GLN B 1 221 ? 8.727 -17 -6.891 1 93.75 221 GLN B N 1
ATOM 3664 C CA . GLN B 1 221 ? 9.07 -18.125 -7.766 1 93.75 221 GLN B CA 1
ATOM 3665 C C . GLN B 1 221 ? 8.008 -18.312 -8.852 1 93.75 221 GLN B C 1
ATOM 3667 O O . GLN B 1 221 ? 8.336 -18.562 -10.008 1 93.75 221 GLN B O 1
ATOM 3672 N N . ALA B 1 222 ? 6.781 -18.188 -8.453 1 92.56 222 ALA B N 1
ATOM 3673 C CA . ALA B 1 222 ? 5.68 -18.344 -9.398 1 92.56 222 ALA B CA 1
ATOM 3674 C C . ALA B 1 222 ? 5.637 -17.188 -10.391 1 92.56 222 ALA B C 1
ATOM 3676 O O . ALA B 1 222 ? 5.555 -17.406 -11.602 1 92.56 222 ALA B O 1
ATOM 3677 N N . GLU B 1 223 ? 5.773 -15.984 -9.883 1 94.06 223 GLU B N 1
ATOM 3678 C CA . GLU B 1 223 ? 5.586 -14.797 -10.719 1 94.06 223 GLU B CA 1
ATOM 3679 C C . GLU B 1 223 ? 6.812 -14.531 -11.578 1 94.06 223 GLU B C 1
ATOM 3681 O O . GLU B 1 223 ? 6.691 -14.156 -12.75 1 94.06 223 GLU B O 1
ATOM 3686 N N . LEU B 1 224 ? 7.98 -14.742 -11.039 1 95.12 224 LEU B N 1
ATOM 3687 C CA . LEU B 1 224 ? 9.188 -14.328 -11.742 1 95.12 224 LEU B CA 1
ATOM 3688 C C . LEU B 1 224 ? 9.727 -15.453 -12.617 1 95.12 224 LEU B C 1
ATOM 3690 O O . LEU B 1 224 ? 10.305 -15.203 -13.672 1 95.12 224 LEU B O 1
ATOM 3694 N N . PHE B 1 225 ? 9.492 -16.75 -12.195 1 91.94 225 PHE B N 1
ATOM 3695 C CA . PHE B 1 225 ? 10.148 -17.859 -12.891 1 91.94 225 PHE B CA 1
ATOM 3696 C C . PHE B 1 225 ? 9.125 -18.859 -13.398 1 91.94 225 PHE B C 1
ATOM 3698 O O . PHE B 1 225 ? 9.469 -19.781 -14.148 1 91.94 225 PHE B O 1
ATOM 3705 N N . GLY B 1 226 ? 7.93 -18.719 -12.977 1 83.62 226 GLY B N 1
ATOM 3706 C CA . GLY B 1 226 ? 6.918 -19.688 -13.375 1 83.62 226 GLY B CA 1
ATOM 3707 C C . GLY B 1 226 ? 7.035 -21.016 -12.648 1 83.62 226 GLY B C 1
ATOM 3708 O O . GLY B 1 226 ? 6.5 -22.031 -13.109 1 83.62 226 GLY B O 1
ATOM 3709 N N . ILE B 1 227 ? 7.855 -21.047 -11.555 1 72.75 227 ILE B N 1
ATOM 3710 C CA . ILE B 1 227 ? 8.07 -22.25 -10.766 1 72.75 227 ILE B CA 1
ATOM 3711 C C . ILE B 1 227 ? 6.93 -22.438 -9.766 1 72.75 227 ILE B C 1
ATOM 3713 O O . ILE B 1 227 ? 6.562 -21.484 -9.062 1 72.75 227 ILE B O 1
ATOM 3717 N N . ARG B 1 228 ? 6.223 -23.547 -9.797 1 64.31 228 ARG B N 1
ATOM 3718 C CA . ARG B 1 228 ? 5.129 -23.781 -8.867 1 64.31 228 ARG B CA 1
ATOM 3719 C C . ARG B 1 228 ? 5.5 -24.828 -7.82 1 64.31 228 ARG B C 1
ATOM 3721 O O . ARG B 1 228 ? 6.215 -25.781 -8.125 1 64.31 228 ARG B O 1
ATOM 3728 N N . ALA B 1 229 ? 5.512 -24.5 -6.594 1 55.5 229 ALA B N 1
ATOM 3729 C CA . ALA B 1 229 ? 5.727 -25.5 -5.551 1 55.5 229 ALA B CA 1
ATOM 3730 C C . ALA B 1 229 ? 4.805 -26.703 -5.746 1 55.5 229 ALA B C 1
ATOM 3732 O O . ALA B 1 229 ? 3.658 -26.547 -6.172 1 55.5 229 ALA B O 1
ATOM 3733 N N . GLU B 1 230 ? 5.309 -27.938 -5.949 1 47.53 230 GLU B N 1
ATOM 3734 C CA . GLU B 1 230 ? 4.578 -29.203 -5.977 1 47.53 230 GLU B CA 1
ATOM 3735 C C . GLU B 1 230 ? 3.615 -29.312 -4.797 1 47.53 230 GLU B C 1
ATOM 3737 O O . GLU B 1 230 ? 4.023 -29.188 -3.641 1 47.53 230 GLU B O 1
ATOM 3742 N N . HIS B 1 231 ? 2.623 -28.641 -4.781 1 46.69 231 HIS B N 1
ATOM 3743 C CA . HIS B 1 231 ? 1.687 -29 -3.719 1 46.69 231 HIS B CA 1
ATOM 3744 C C . HIS B 1 231 ? 1.639 -30.5 -3.504 1 46.69 231 HIS B C 1
ATOM 3746 O O . HIS B 1 231 ? 1.697 -31.281 -4.465 1 46.69 231 HIS B O 1
ATOM 3752 N N . GLU B 1 232 ? 2.088 -31 -2.477 1 43.47 232 GLU B N 1
ATOM 3753 C CA . GLU B 1 232 ? 1.723 -32.375 -2.141 1 43.47 232 GLU B CA 1
ATOM 3754 C C . GLU B 1 232 ? 0.29 -32.688 -2.566 1 43.47 232 GLU B C 1
ATOM 3756 O O . GLU B 1 232 ? -0.627 -31.906 -2.291 1 43.47 232 GLU B O 1
ATOM 3761 N N . PRO B 1 233 ? 0.112 -33.5 -3.584 1 40.53 233 PRO B N 1
ATOM 3762 C CA . PRO B 1 233 ? -1.243 -33.938 -3.932 1 40.53 233 PRO B CA 1
ATOM 3763 C C . PRO B 1 233 ? -2.16 -34.062 -2.715 1 40.53 233 PRO B C 1
ATOM 3765 O O . PRO B 1 233 ? -1.721 -34.469 -1.638 1 40.53 233 PRO B O 1
ATOM 3768 N N . ILE B 1 234 ? -3.037 -33.188 -2.545 1 39.97 234 ILE B N 1
ATOM 3769 C CA . ILE B 1 234 ? -4.066 -33.5 -1.568 1 39.97 234 ILE B CA 1
ATOM 3770 C C . ILE B 1 234 ? -4.352 -35 -1.605 1 39.97 234 ILE B C 1
ATOM 3772 O O . ILE B 1 234 ? -4.688 -35.562 -2.658 1 39.97 234 ILE B O 1
ATOM 3776 N N . ALA B 1 235 ? -3.797 -35.781 -0.738 1 38.62 235 ALA B N 1
ATOM 3777 C CA . ALA B 1 235 ? -4.121 -37.219 -0.596 1 38.62 235 ALA B CA 1
ATOM 3778 C C . ALA B 1 235 ? -5.602 -37.469 -0.856 1 38.62 235 ALA B C 1
ATOM 3780 O O . ALA B 1 235 ? -6.465 -36.844 -0.207 1 38.62 235 ALA B O 1
ATOM 3781 N N . GLU B 1 236 ? -5.934 -37.719 -2.07 1 40.25 236 GLU B N 1
ATOM 3782 C CA . GLU B 1 236 ? -7.238 -38.344 -2.23 1 40.25 236 GLU B CA 1
ATOM 3783 C C . GLU B 1 236 ? -7.523 -39.312 -1.078 1 40.25 236 GLU B C 1
ATOM 3785 O O . GLU B 1 236 ? -6.828 -40.312 -0.91 1 40.25 236 GLU B O 1
ATOM 3790 N N . HIS B 1 237 ? -7.824 -38.812 0.079 1 38.19 237 HIS B N 1
ATOM 3791 C CA . HIS B 1 237 ? -8.352 -39.75 1.046 1 38.19 237 HIS B CA 1
ATOM 3792 C C . HIS B 1 237 ? -9.273 -40.781 0.372 1 38.19 237 HIS B C 1
ATOM 3794 O O . HIS B 1 237 ? -10.344 -40.406 -0.115 1 38.19 237 HIS B O 1
ATOM 3800 N N . SER B 1 238 ? -8.672 -41.75 -0.279 1 38.31 238 SER B N 1
ATOM 3801 C CA . SER B 1 238 ? -9.461 -42.938 -0.634 1 38.31 238 SER B CA 1
ATOM 3802 C C . SER B 1 238 ? -10.391 -43.344 0.507 1 38.31 238 SER B C 1
ATOM 3804 O O . SER B 1 238 ? -9.945 -43.5 1.647 1 38.31 238 SER B O 1
ATOM 3806 N N . PRO B 1 239 ? -11.641 -43.125 0.373 1 37.03 239 PRO B N 1
ATOM 3807 C CA . PRO B 1 239 ? -12.531 -43.688 1.401 1 37.03 239 PRO B CA 1
ATOM 3808 C C . PRO B 1 239 ? -12.078 -45.062 1.894 1 37.03 239 PRO B C 1
ATOM 3810 O O . PRO B 1 239 ? -11.633 -45.875 1.097 1 37.03 239 PRO B O 1
ATOM 3813 N N . ARG B 1 240 ? -11.438 -45.125 3.004 1 38.34 240 ARG B N 1
ATOM 3814 C CA . ARG B 1 240 ? -11.242 -46.438 3.641 1 38.34 240 ARG B CA 1
ATOM 3815 C C . ARG B 1 240 ? -12.469 -47.312 3.475 1 38.34 240 ARG B C 1
ATOM 3817 O O . ARG B 1 240 ? -13.578 -46.906 3.84 1 38.34 240 ARG B O 1
ATOM 3824 N N . SER B 1 241 ? -12.469 -48.219 2.447 1 33.09 241 SER B N 1
ATOM 3825 C CA . SER B 1 241 ? -13.453 -49.312 2.398 1 33.09 241 SER B CA 1
ATOM 3826 C C . SER B 1 241 ? -13.742 -49.844 3.791 1 33.09 241 SER B C 1
ATOM 3828 O O . SER B 1 241 ? -12.82 -50.281 4.496 1 33.09 241 SER B O 1
ATOM 3830 N N . ALA B 1 242 ? -14.68 -49.281 4.508 1 40.28 242 ALA B N 1
ATOM 3831 C CA . ALA B 1 242 ? -15.211 -49.938 5.703 1 40.28 242 ALA B CA 1
ATOM 3832 C C . ALA B 1 242 ? -15.266 -51.438 5.531 1 40.28 242 ALA B C 1
ATOM 3834 O O . ALA B 1 242 ? -15.969 -51.938 4.648 1 40.28 242 ALA B O 1
ATOM 3835 N N . GLY B 1 243 ? -14.094 -52.156 5.855 1 35.22 243 GLY B N 1
ATOM 3836 C CA . GLY B 1 243 ? -14.039 -53.625 5.938 1 35.22 243 GLY B CA 1
ATOM 3837 C C . GLY B 1 243 ? -15.289 -54.219 6.547 1 35.22 243 GLY B C 1
ATOM 3838 O O . GLY B 1 243 ? -15.82 -53.719 7.527 1 35.22 243 GLY B O 1
ATOM 3839 N N . SER B 1 244 ? -16.109 -54.938 5.766 1 41.75 244 SER B N 1
ATOM 3840 C CA . SER B 1 244 ? -17.234 -55.812 6.082 1 41.75 244 SER B CA 1
ATOM 3841 C C . SER B 1 244 ? -16.922 -56.719 7.27 1 41.75 244 SER B C 1
ATOM 3843 O O . SER B 1 244 ? -15.977 -57.5 7.215 1 41.75 244 SER B O 1
ATOM 3845 N N . HIS B 1 245 ? -17.016 -56.125 8.539 1 43.56 245 HIS B N 1
ATOM 3846 C CA . HIS B 1 245 ? -16.984 -57 9.703 1 43.56 245 HIS B CA 1
ATOM 3847 C C . HIS B 1 245 ? -17.828 -58.25 9.477 1 43.56 245 HIS B C 1
ATOM 3849 O O . HIS B 1 245 ? -18.984 -58.156 9.039 1 43.56 245 HIS B O 1
ATOM 3855 N N . PRO B 1 246 ? -17.25 -59.406 9.336 1 44.38 246 PRO B N 1
ATOM 3856 C CA . PRO B 1 246 ? -17.922 -60.688 9.211 1 44.38 246 PRO B CA 1
ATOM 3857 C C . PRO B 1 246 ? -18.922 -60.938 10.336 1 44.38 246 PRO B C 1
ATOM 3859 O O . PRO B 1 246 ? -18.766 -60.438 11.438 1 44.38 246 PRO B O 1
ATOM 3862 N N . SER B 1 247 ? -20.234 -61.062 10.047 1 43.69 247 SER B N 1
ATOM 3863 C CA . SER B 1 247 ? -21.375 -61.438 10.891 1 43.69 247 SER B CA 1
ATOM 3864 C C . SER B 1 247 ? -21.062 -62.656 11.75 1 43.69 247 SER B C 1
ATOM 3866 O O . SER B 1 247 ? -20.578 -63.656 11.242 1 43.69 247 SER B O 1
ATOM 3868 N N . PRO B 1 248 ? -20.828 -62.406 13.047 1 41.91 248 PRO B N 1
ATOM 3869 C CA . PRO B 1 248 ? -20.641 -63.531 13.953 1 41.91 248 PRO B CA 1
ATOM 3870 C C . PRO B 1 248 ? -21.734 -64.625 13.82 1 41.91 248 PRO B C 1
ATOM 3872 O O . PRO B 1 248 ? -22.891 -64.25 13.547 1 41.91 248 PRO B O 1
ATOM 3875 N N . THR B 1 249 ? -21.469 -65.75 13.273 1 33.69 249 THR B N 1
ATOM 3876 C CA . THR B 1 249 ? -22.297 -66.938 13.328 1 33.69 249 THR B CA 1
ATOM 3877 C C . THR B 1 249 ? -22.766 -67.25 14.758 1 33.69 249 THR B C 1
ATOM 3879 O O . THR B 1 249 ? -21.953 -67.375 15.672 1 33.69 249 THR B O 1
ATOM 3882 N N . ALA B 1 250 ? -23.938 -66.938 15.031 1 24.89 250 ALA B N 1
ATOM 3883 C CA . ALA B 1 250 ? -24.594 -67.5 16.219 1 24.89 250 ALA B CA 1
ATOM 3884 C C . ALA B 1 250 ? -24.656 -69 16.125 1 24.89 250 ALA B C 1
ATOM 3886 O O . ALA B 1 250 ? -24.953 -69.562 15.062 1 24.89 250 ALA B O 1
#

InterPro domains:
  IPR001647 DNA-binding HTH domain, TetR-type [PF00440] (32-77)
  IPR001647 DNA-binding HTH domain, TetR-type [PR00455] (31-44)
  IPR001647 DNA-binding HTH domain, TetR-type [PR00455] (52-75)
  IPR001647 DNA-binding HTH domain, TetR-type [PS50977] (25-85)
  IPR009057 Homedomain-like superfamily [SSF46689] (18-96)
  IPR015292 Transcription regulator YbiH, C-terminal [PF09209] (105-226)
  IPR036271 Tetracyclin repressor-like, C-terminal domain superfamily [SSF48498] (98-227)
  IPR050109 HTH-type, TetR-like transcriptional regulator [PTHR30055] (15-180)

Nearest PDB structures (foldseek):
  1t33-assembly1_B  TM=8.671E-01  e=8.656E-10  Salmonella enterica subsp. enterica serovar Typhimurium str. LT2
  2fbq-assembly1_A-2  TM=6.342E-01  e=5.078E-06  Pseudomonas aeruginosa
  3bhq-assembly1_B  TM=6.228E-01  e=1.554E-05  Mesorhizobium japonicum MAFF 303099
  5fgl-assembly3_F  TM=7.290E-01  e=1.521E-04  Pseudomonas putida S16
  3e7q-assembly1_A  TM=7.092E-01  e=2.487E-04  Pseudomonas aeruginosa

Organism: Rhodopseudomonas palustris (strain HaA2) (NCBI:txid316058)

pLDDT: mean 84.17, std 21.17, range [23.39, 98.44]

Sequence (500 aa):
MLTMIPTMMPNRHAAHDRPMAPPASDTRARMIEAAIEVFGSVGYDGATTRQLAERAGVNQAAIPYHFGGKRELYLAAAQAIADYMRSRIEPLIDTLRTASVDPVGHIDAVVMRFFQFIAGNAEPEAWTVFFVRCERDADDAFRIIYYQSVARFQSALIAEVAAATGRSPNDEDLKIRTAIVLGAISNFRTLRNVMLSSLGWDTFDAERTRKLEIAVRRLAQAELFGIRAEHEPIAEHSPRSAGSHPSPTAMLTMIPTMMPNRHAAHDRPMAPPASDTRARMIEAAIEVFGSVGYDGATTRQLAERAGVNQAAIPYHFGGKRELYLAAAQAIADYMRSRIEPLIDTLRTASVDPVGHIDAVVMRFFQFIAGNAEPEAWTVFFVRCERDADDAFRIIYYQSVARFQSALIAEVAAATGRSPNDEDLKIRTAIVLGAISNFRTLRNVMLSSLGWDTFDAERTRKLEIAVRRLAQAELFGIRAEHEPIAEHSPRSAGSHPSPTA

Foldseek 3Di:
DPPPPPPPPPDPPPPPPPPDDPPPVLLLVLLLVLLLQQCLVQNLVRDDLVSSQVSSVHDSVVCCVPQNDSVSSNLVNLLVLQVVLAVQLVVLLVQLPDDDPDNLVSLLVSLLSVLCVLLPPPDDLSSLSSQVRCVVVVDPSNVNNCVSHVVVNLLSSLVSLCVVQVHDSPPVQLSVLSCVLVVVSNCCHNVVVVVCVVVVHPDCDPVNVVVVSVVSSQSCCCSSHVDHPPPPPPPPPPPPPPPPPDDDPD/DPPPPPDPDPDDPPPPPPPDDPPPVLLLVLLLVLLLQQCLVQNLVRDDLVSSQVSSVHDSVVCCVPQNDSVRSNLVNLLVLQVVLAVQLVVLLVQLPDDDPDNLVSLLVSLLSVLCVLLPPPDDLSSLSSQVRCVVVVDPSNVNNCVSHVVVNLLSSLVSLCVVQVHDSPPPQLSVLSCVLVVVSNCCHNVVVVVCVVVVHPDCDPVNVVVVSVVSSQSCCCSSHVDHPPPPPPPPPPPPPPPPPPDPDD

Secondary structure (DSSP, 8-state):
-----------------------HHHHHHHHHHHHHHHHHHHHHHH--HHHHHHHHTS-TTHHHHHTSSHHHHHHHHHHHHHHHHHHHHHHHHHHHHS--SSHHHHHHHHHHHHHHHHHS--S-HHHHHHHHHHHHHT-HHHHHHIIIIIHHHHHHHHHHHHHHHT--TT-HHHHHHHHHHHHHHHHHHHTHHHHHHHTT-SS--HHHHHHHHHHHHHHHIIIII-------------------------/-----------------------HHHHHHHHHHHHHHHHHHHHHHH--HHHHHHHHTS-TTHHHHHTSSHHHHHHHHHHHHHHHHHHHHHHHHHHHHS--SSHHHHHHHHHHHHHHHHHS--S-HHHHHHHHHHHHHT-HHHHHHIIIIIHHHHHHHHHHHHHHHT--TT-HHHHHHHHHHHHHHHHHHHTHHHHHHHTT-SS--HHHHHHHHHHHHHHHIIIII-------------------------